Protein AF-A0A1D2R1M8-F1 (afdb_monomer_lite)

pLDDT: mean 73.66, std 20.27, range [19.95, 97.88]

Secondary structure (DSSP, 8-state):
--S---EEEEEEETTEEEEEETTEEEEE-TT-SSPEEEE-S---EEEE-SS-EEEE-SS-EEEEETTEEEE-S------SSS---EEEEEEEEETTEEEEEEEEPTTT----EEEEE-TT----EEEEESTT-PPEEEEEEEEEEEEETTEEEEEEEEEEEE--EETTEE--EEEEEETTTTEEEE--TT-TTS--EEEEEEETTEEEEEETTEEEEEE-EEPTTT--EE--SSS-EEE--TT-S---EEEEEEETTTTEEEEEESSEEEEEEE-TTS-EEEEEEEEESS-EEEEEEETTEEEEEETTS-EEEEE--BSS-SS-TTS--EETTTTEE-EESSSSEEEEEEE-TTS-EEEEEEE-TT-EETTEE---BTTSSS-TTS--BBTTS-B-EEEETTEEEEEEEEEETTEEEEEEEEEE-TT-EETTTTEEPP-SSSSS----SSSS-SSS---TTSS-----TTS-----TTSTTGGGS-TTSHHHHHHHHHHHHHHHHHHT--HHHHHSSTTHHHHHHHHHHHHHHHHEEE---BGGGTBSS--HHHHHHHGGG-EETTEEP-SSEEE-HHHHHHHHHHHHHHTT--TTTEEEEEETTEEEEEEEETTEEEEE-SS-GGGGTT-SS---SSSS-----HHHHHHHHSSS-TTT-HHHH-S--TTS-SS---S--SSSS----TTT----------S--PPP----

Radius of gyration: 33.34 Å; chains: 1; bounding box: 78×82×83 Å

Foldseek 3Di:
DPFFWFFQEWDDDPQKIWTATQQAIWIDHPPDPDIDGLTGAHFRYWDDDPPWIWTWHWQFIWIQDPSHTDTQDDRQPDDDDDDWTKGFAEWDDDPQKIKTKIATDQPDDQKIWMWIDDHPHRDIDTLDIDPAHAHFQYKDKDWDWDQDPNDIDIFIKIKTWHWHDDPRAIDIFIWIAGPVVSDIDTLRAVVPRQHGFNEWDDDHQWIWTQTQQAIWIFGFDADADPRDRDGDNHDRTDGPGVQPPASHFQYWDCDPQVNWIWTQGQFGIKIWDADPVGDIHIDHQQGGRFRFNYWDDHQQWIWTTTRRRDIDTGAKDWPVAFPQQADWIDIGNPDRIWDAPDFFKIWDWGQDSNRDIDIDMDGAPLGDDPRHRDFDWPQGFDAQAAWIATSVRDIKAAPDFFKIWHWGWDCDPRDTDIDIDIDGQPQTADGVGRHRDFFFPPQDQRDRPPPDPDPFRQGPPDPQDQDDQQPDQDLDPQFVCSVQLPLVDSVLQSLLVVLLVVVCVVVVHDSCCQCVPPQNLQSSLQSLQASCLQAEDEDEDDVVVVQDQHRLVCQQPPAQQDDDPRDGTDGNGYHHQNNSLSSSSSSSSSVRGHCLAWGWDDDVPGIWMFGCHSNATDTRGHHGPPPPPPDPDLDDDDDDHPDPDPVSVVRVVPDGPPPSPVVVNDPPDPDDDSDPDDDDPPPPDFDDDPPPRDGDDDDDPPDPDDDDPDDD

Structure (mmCIF, N/CA/C/O backbone):
data_AF-A0A1D2R1M8-F1
#
_entry.id   AF-A0A1D2R1M8-F1
#
loop_
_atom_site.group_PDB
_atom_site.id
_atom_site.type_symbol
_atom_site.label_atom_id
_atom_site.label_alt_id
_atom_site.label_comp_id
_atom_site.label_asym_id
_atom_site.label_entity_id
_atom_site.label_seq_id
_atom_site.pdbx_PDB_ins_code
_atom_site.Cartn_x
_atom_site.Cartn_y
_atom_site.Cartn_z
_atom_site.occupancy
_atom_site.B_iso_or_equiv
_atom_site.auth_seq_id
_atom_site.auth_comp_id
_atom_site.auth_asym_id
_atom_site.auth_atom_id
_atom_site.pdbx_PDB_model_num
ATOM 1 N N . MET A 1 1 ? 4.839 -27.117 -15.461 1.00 69.31 1 MET A N 1
ATOM 2 C CA . MET A 1 1 ? 5.167 -26.963 -16.899 1.00 69.31 1 MET A CA 1
ATOM 3 C C . MET A 1 1 ? 6.046 -28.139 -17.320 1.00 69.31 1 MET A C 1
ATOM 5 O O . MET A 1 1 ? 6.565 -28.799 -16.425 1.00 69.31 1 MET A O 1
ATOM 9 N N . PRO A 1 2 ? 6.171 -28.489 -18.612 1.00 53.88 2 PRO A N 1
ATOM 10 C CA . PRO A 1 2 ? 7.127 -29.512 -19.019 1.00 53.88 2 PRO A CA 1
ATOM 11 C C . PRO A 1 2 ? 8.559 -28.953 -18.891 1.00 53.88 2 PRO A C 1
ATOM 13 O O . PRO A 1 2 ? 8.916 -28.040 -19.625 1.00 53.88 2 PRO A O 1
ATOM 16 N N . ASP A 1 3 ? 9.333 -29.523 -17.961 1.00 57.22 3 ASP A N 1
ATOM 17 C CA . ASP A 1 3 ? 10.763 -29.312 -17.638 1.00 57.22 3 ASP A CA 1
ATOM 18 C C . ASP A 1 3 ? 11.188 -28.255 -16.591 1.00 57.22 3 ASP A C 1
ATOM 20 O O . ASP A 1 3 ? 10.642 -27.160 -16.471 1.00 57.22 3 ASP A O 1
ATOM 24 N N . ASN A 1 4 ? 12.238 -28.653 -15.851 1.00 59.34 4 ASN A N 1
ATOM 25 C CA . ASN A 1 4 ? 12.833 -28.035 -14.660 1.00 59.34 4 ASN A CA 1
ATOM 26 C C . ASN A 1 4 ? 13.648 -26.763 -14.972 1.00 59.34 4 ASN A C 1
ATOM 28 O O . ASN A 1 4 ? 14.881 -26.820 -15.066 1.00 59.34 4 ASN A O 1
ATOM 32 N N . GLY A 1 5 ? 13.009 -25.612 -15.160 1.00 74.06 5 GLY A N 1
ATOM 33 C CA . GLY A 1 5 ? 13.734 -24.366 -15.418 1.00 74.06 5 GLY A CA 1
ATOM 34 C C . GLY A 1 5 ? 13.055 -23.138 -14.838 1.00 74.06 5 GLY A C 1
ATOM 35 O O . GLY A 1 5 ? 11.873 -22.950 -15.064 1.00 74.06 5 GLY A O 1
ATOM 36 N N . TYR A 1 6 ? 13.830 -22.293 -14.155 1.00 89.81 6 TYR A N 1
ATOM 37 C CA . TYR A 1 6 ? 13.444 -21.003 -13.568 1.00 89.81 6 TYR A CA 1
ATOM 38 C C . TYR A 1 6 ? 12.249 -20.307 -14.244 1.00 89.81 6 TYR A C 1
ATOM 40 O O . TYR A 1 6 ? 12.324 -19.966 -15.430 1.00 89.81 6 TYR A O 1
ATOM 48 N N . VAL A 1 7 ? 11.201 -20.039 -13.456 1.00 95.00 7 VAL A N 1
ATOM 49 C CA . VAL A 1 7 ? 10.111 -19.113 -13.803 1.00 95.00 7 VAL A CA 1
ATOM 50 C C . VAL A 1 7 ? 10.534 -17.708 -13.389 1.00 95.00 7 VAL A C 1
ATOM 52 O O . VAL A 1 7 ? 10.450 -17.343 -12.218 1.00 95.00 7 VAL A O 1
ATOM 55 N N . TYR A 1 8 ? 11.050 -16.927 -14.330 1.00 93.94 8 TYR A N 1
ATOM 56 C CA . TYR A 1 8 ? 11.570 -15.595 -14.027 1.00 93.94 8 TYR A CA 1
ATOM 57 C C . TYR A 1 8 ? 10.470 -14.583 -13.753 1.00 93.94 8 TYR A C 1
ATOM 59 O O . TYR A 1 8 ? 10.664 -13.735 -12.895 1.00 93.94 8 TYR A O 1
ATOM 67 N N . ASP A 1 9 ? 9.336 -14.718 -14.438 1.00 95.56 9 ASP A N 1
ATOM 68 C CA . ASP A 1 9 ? 8.246 -13.758 -14.344 1.00 95.56 9 ASP A CA 1
ATOM 69 C C . ASP A 1 9 ? 6.893 -14.393 -14.717 1.00 95.56 9 ASP A C 1
ATOM 71 O O . ASP A 1 9 ? 6.844 -15.397 -15.447 1.00 95.56 9 ASP A O 1
ATOM 75 N N . LEU A 1 10 ? 5.815 -13.837 -14.169 1.00 95.88 10 LEU A N 1
ATOM 76 C CA . LEU A 1 10 ? 4.428 -14.253 -14.345 1.00 95.88 10 LEU A CA 1
ATOM 77 C C . LEU A 1 10 ? 3.559 -13.012 -14.543 1.00 95.88 10 LEU A C 1
ATOM 79 O O . LEU A 1 10 ? 3.555 -12.150 -13.678 1.00 95.88 10 LEU A O 1
ATOM 83 N N . GLU A 1 11 ? 2.746 -12.990 -15.599 1.00 94.62 11 GLU A N 1
ATOM 84 C CA . GLU A 1 11 ? 1.907 -11.827 -15.922 1.00 94.62 11 GLU A CA 1
ATOM 85 C C . GLU A 1 11 ? 0.491 -12.248 -16.352 1.00 94.62 11 GLU A C 1
ATOM 87 O O . GLU A 1 11 ? 0.294 -13.358 -16.870 1.00 94.62 11 GLU A O 1
ATOM 92 N N . LEU A 1 12 ? -0.508 -11.387 -16.126 1.00 90.94 12 LEU A N 1
ATOM 93 C CA . LEU A 1 12 ? -1.924 -11.672 -16.385 1.00 90.94 12 LEU A CA 1
ATOM 94 C C . LEU A 1 12 ? -2.478 -10.809 -17.527 1.00 90.94 12 LEU A C 1
ATOM 96 O O . LEU A 1 12 ? -2.470 -9.588 -17.453 1.00 90.94 12 LEU A O 1
ATOM 100 N N . ASP A 1 13 ? -3.066 -11.447 -18.540 1.00 87.75 13 ASP A N 1
ATOM 101 C CA . ASP A 1 13 ? -3.865 -10.782 -19.583 1.00 87.75 13 ASP A CA 1
ATOM 102 C C . ASP A 1 13 ? -5.292 -11.335 -19.545 1.00 87.75 13 ASP A C 1
ATOM 104 O O . ASP A 1 13 ? -5.559 -12.486 -19.925 1.00 87.75 13 ASP A O 1
ATOM 108 N N . GLY A 1 14 ? -6.215 -10.534 -19.011 1.00 84.19 14 GLY A N 1
ATOM 109 C CA . GLY A 1 14 ? -7.589 -10.949 -18.752 1.00 84.19 14 GLY A CA 1
ATOM 110 C C . GLY A 1 14 ? -7.646 -12.148 -17.803 1.00 84.19 14 GLY A C 1
ATOM 111 O O . GLY A 1 14 ? -7.455 -12.010 -16.600 1.00 84.19 14 GLY A O 1
ATOM 112 N N . THR A 1 15 ? -7.934 -13.336 -18.337 1.00 83.69 15 THR A N 1
ATOM 113 C CA . THR A 1 15 ? -7.985 -14.601 -17.575 1.00 83.69 15 THR A CA 1
ATOM 114 C C . THR A 1 15 ? -6.831 -15.551 -17.899 1.00 83.69 15 THR A C 1
ATOM 116 O O . THR A 1 15 ? -6.817 -16.699 -17.454 1.00 83.69 15 THR A O 1
ATOM 119 N N . THR A 1 16 ? -5.874 -15.107 -18.711 1.00 87.31 16 THR A N 1
ATOM 120 C CA . THR A 1 16 ? -4.765 -15.927 -19.192 1.00 87.31 16 THR A CA 1
ATOM 121 C C . THR A 1 16 ? -3.480 -15.559 -18.468 1.00 87.31 16 THR A C 1
ATOM 123 O O . THR A 1 16 ? -3.058 -14.408 -18.501 1.00 87.31 16 THR A O 1
ATOM 126 N N . ILE A 1 17 ? -2.823 -16.558 -17.881 1.00 91.81 17 ILE A N 1
ATOM 127 C CA . ILE A 1 17 ? -1.532 -16.377 -17.214 1.00 91.81 17 ILE A CA 1
ATOM 128 C C . ILE A 1 17 ? -0.414 -16.676 -18.208 1.00 91.81 17 ILE A C 1
ATOM 130 O O . ILE A 1 17 ? -0.421 -17.716 -18.875 1.00 91.81 17 ILE A O 1
ATOM 134 N N . TYR A 1 18 ? 0.572 -15.795 -18.284 1.00 93.44 18 TYR A N 1
ATOM 135 C CA . TYR A 1 18 ? 1.805 -16.006 -19.027 1.00 93.44 18 TYR A CA 1
ATOM 136 C C . TYR A 1 18 ? 2.945 -16.288 -18.059 1.00 93.44 18 TYR A C 1
ATOM 138 O O . TYR A 1 18 ? 2.993 -15.742 -16.964 1.00 93.44 18 TYR A O 1
ATOM 146 N N . ALA A 1 19 ? 3.861 -17.162 -18.466 1.00 94.31 19 ALA A N 1
ATOM 147 C CA . ALA A 1 19 ? 5.054 -17.481 -17.703 1.00 94.31 19 ALA A CA 1
ATOM 148 C C . ALA A 1 19 ? 6.300 -17.335 -18.565 1.00 94.31 19 ALA A C 1
ATOM 150 O O . ALA A 1 19 ? 6.424 -17.925 -19.644 1.00 94.31 19 ALA A O 1
ATOM 151 N N . CYS A 1 20 ? 7.238 -16.566 -18.042 1.00 93.75 20 CYS A N 1
ATOM 152 C CA . CYS A 1 20 ? 8.524 -16.278 -18.633 1.00 93.75 20 CYS A CA 1
ATOM 153 C C . CYS A 1 20 ? 9.564 -17.226 -18.037 1.00 93.75 20 CYS A C 1
ATOM 155 O O . CYS A 1 20 ? 9.771 -17.252 -16.824 1.00 93.75 20 CYS A O 1
ATOM 157 N N . THR A 1 21 ? 10.204 -18.050 -18.866 1.00 93.81 21 THR A N 1
ATOM 158 C CA . THR A 1 21 ? 11.116 -19.094 -18.377 1.00 93.81 21 THR A CA 1
ATOM 159 C C . THR A 1 21 ? 12.427 -19.138 -19.149 1.00 93.81 21 THR A C 1
ATOM 161 O O . THR A 1 21 ? 12.555 -18.609 -20.259 1.00 93.81 21 THR A O 1
ATOM 164 N N . ALA A 1 22 ? 13.391 -19.886 -18.610 1.00 88.31 22 ALA A N 1
ATOM 165 C CA . ALA A 1 22 ? 14.651 -20.158 -19.297 1.00 88.31 22 ALA A CA 1
ATOM 166 C C . ALA A 1 22 ? 14.484 -20.853 -20.666 1.00 88.31 22 ALA A C 1
ATOM 168 O O . ALA A 1 22 ? 15.359 -20.723 -21.522 1.00 88.31 22 ALA A O 1
ATOM 169 N N . GLN A 1 23 ? 13.387 -21.591 -20.873 1.00 88.56 23 GLN A N 1
ATOM 170 C CA . GLN A 1 23 ? 13.146 -22.401 -22.075 1.00 88.56 23 GLN A CA 1
ATOM 171 C C . GLN A 1 23 ? 12.164 -21.758 -23.059 1.00 88.56 23 GLN A C 1
ATOM 173 O O . GLN A 1 23 ? 12.005 -22.242 -24.182 1.00 88.56 23 GLN A O 1
ATOM 178 N N . GLY A 1 24 ? 11.470 -20.697 -22.655 1.00 91.25 24 GLY A N 1
ATOM 179 C CA . GLY A 1 24 ? 10.382 -20.169 -23.455 1.00 91.25 24 GLY A CA 1
ATOM 180 C C . GLY A 1 24 ? 9.394 -19.300 -22.707 1.00 91.25 24 GLY A C 1
ATOM 181 O O . GLY A 1 24 ? 9.448 -19.162 -21.484 1.00 91.25 24 GLY A O 1
ATOM 182 N N . VAL A 1 25 ? 8.440 -18.791 -23.479 1.00 93.38 25 VAL A N 1
ATOM 183 C CA . VAL A 1 25 ? 7.216 -18.186 -22.957 1.00 93.38 25 VAL A CA 1
ATOM 184 C C . VAL A 1 25 ? 6.113 -19.231 -23.014 1.00 93.38 25 VAL A C 1
ATOM 186 O O . VAL A 1 25 ? 5.880 -19.833 -24.070 1.00 93.38 25 VAL A O 1
ATOM 189 N N . TYR A 1 26 ? 5.444 -19.436 -21.889 1.00 92.75 26 TYR A N 1
ATOM 190 C CA . TYR A 1 26 ? 4.314 -20.342 -21.753 1.00 92.75 26 TYR A CA 1
ATOM 191 C C . TYR A 1 26 ? 3.042 -19.562 -21.443 1.00 92.75 26 TYR A C 1
ATOM 193 O O . TYR A 1 26 ? 3.092 -18.482 -20.863 1.00 92.75 26 TYR A O 1
ATOM 201 N N . ARG A 1 27 ? 1.900 -20.131 -21.819 1.00 91.50 27 ARG A N 1
ATOM 202 C CA . ARG A 1 27 ? 0.574 -19.564 -21.597 1.00 91.50 27 ARG A CA 1
ATOM 203 C C . ARG A 1 27 ? -0.347 -20.599 -20.964 1.00 91.50 27 ARG A C 1
ATOM 205 O O . ARG A 1 27 ? -0.441 -21.719 -21.465 1.00 91.50 27 ARG A O 1
ATOM 212 N N . LEU A 1 28 ? -1.057 -20.212 -19.913 1.00 90.50 28 LEU A N 1
ATOM 213 C CA . LEU A 1 28 ? -2.129 -20.973 -19.287 1.00 90.50 28 LEU A CA 1
ATOM 214 C C . LEU A 1 28 ? -3.447 -20.233 -19.510 1.00 90.50 28 LEU A C 1
ATOM 216 O O . LEU A 1 28 ? -3.703 -19.198 -18.901 1.00 90.50 28 LEU A O 1
ATOM 220 N N . SER A 1 29 ? -4.272 -20.756 -20.413 1.00 85.62 29 SER A N 1
ATOM 221 C CA . SER A 1 29 ? -5.618 -20.227 -20.640 1.00 85.62 29 SER A CA 1
ATOM 222 C C . SER A 1 29 ? -6.582 -20.663 -19.537 1.00 85.62 29 SER A C 1
ATOM 224 O O . SER A 1 29 ? -6.418 -21.733 -18.949 1.00 85.62 29 SER A O 1
ATOM 226 N N . ASP A 1 30 ? -7.612 -19.854 -19.306 1.00 75.62 30 ASP A N 1
ATOM 227 C CA . ASP A 1 30 ? -8.654 -20.118 -18.314 1.00 75.62 30 ASP A CA 1
ATOM 228 C C . ASP A 1 30 ? -9.271 -21.523 -18.453 1.00 75.62 30 ASP A C 1
ATOM 230 O O . ASP A 1 30 ? -9.573 -21.993 -19.556 1.00 75.62 30 ASP A O 1
ATOM 234 N N . GLY A 1 31 ? -9.406 -22.219 -17.324 1.00 65.88 31 GLY A N 1
ATOM 235 C CA . GLY A 1 31 ? -9.888 -23.600 -17.242 1.00 65.88 31 GLY A CA 1
ATOM 236 C C . GLY A 1 31 ? -8.946 -24.675 -17.809 1.00 65.88 31 GLY A C 1
ATOM 237 O O . GLY A 1 31 ? -9.283 -25.860 -17.748 1.00 65.88 31 GLY A O 1
ATOM 238 N N . SER A 1 32 ? -7.776 -24.312 -18.349 1.00 76.06 32 SER A N 1
ATOM 239 C CA . SER A 1 32 ? -6.766 -25.276 -18.796 1.00 76.06 32 SER A CA 1
ATOM 240 C C . SER A 1 32 ? -5.979 -25.839 -17.613 1.00 76.06 32 SER A C 1
ATOM 242 O O . SER A 1 32 ? -5.582 -25.115 -16.706 1.00 76.06 32 SER A O 1
ATOM 244 N N . ALA A 1 33 ? -5.684 -27.140 -17.652 1.00 77.94 33 ALA A N 1
ATOM 245 C CA . ALA A 1 33 ? -4.746 -27.779 -16.724 1.00 77.94 33 ALA A CA 1
ATOM 246 C C . ALA A 1 33 ? -3.306 -27.825 -17.274 1.00 77.94 33 ALA A C 1
ATOM 248 O O . ALA A 1 33 ? -2.401 -28.339 -16.614 1.00 77.94 33 ALA A O 1
ATOM 249 N N . THR A 1 34 ? -3.087 -27.347 -18.502 1.00 86.62 34 THR A N 1
ATOM 250 C CA . THR A 1 34 ? -1.814 -27.473 -19.218 1.00 86.62 34 THR A CA 1
ATOM 251 C C . THR A 1 34 ? -1.330 -26.138 -19.758 1.00 86.62 34 THR A C 1
ATOM 253 O O . THR A 1 34 ? -2.109 -25.344 -20.282 1.00 86.62 34 THR A O 1
ATOM 256 N N . TRP A 1 35 ? -0.018 -25.942 -19.666 1.00 90.19 35 TRP A N 1
ATOM 257 C CA . TRP A 1 35 ? 0.685 -24.790 -20.215 1.00 90.19 35 TRP A CA 1
ATOM 258 C C . TRP A 1 35 ? 1.065 -25.034 -21.676 1.00 90.19 35 TRP A C 1
ATOM 260 O O . TRP A 1 35 ? 1.718 -26.035 -21.980 1.00 90.19 35 TRP A O 1
ATOM 270 N N . ASP A 1 36 ? 0.718 -24.093 -22.549 1.00 91.25 36 ASP A N 1
ATOM 271 C CA . ASP A 1 36 ? 1.108 -24.088 -23.957 1.00 91.25 36 ASP A CA 1
ATOM 272 C C . ASP A 1 36 ? 2.384 -23.266 -24.142 1.00 91.25 36 ASP A C 1
ATOM 274 O O . ASP A 1 36 ? 2.431 -22.095 -23.766 1.00 91.25 36 ASP A O 1
ATOM 278 N N . GLN A 1 37 ? 3.420 -23.844 -24.751 1.00 91.56 37 GLN A N 1
ATOM 279 C CA . GLN A 1 37 ? 4.613 -23.081 -25.117 1.00 91.56 37 GLN A CA 1
ATOM 280 C C . GLN A 1 37 ? 4.329 -22.245 -26.369 1.00 91.56 37 GLN A C 1
ATOM 282 O O . GLN A 1 37 ? 4.040 -22.787 -27.436 1.00 91.56 37 GLN A O 1
ATOM 287 N N . ILE A 1 38 ? 4.444 -20.924 -26.251 1.00 92.25 38 ILE A N 1
ATOM 288 C CA . ILE A 1 38 ? 4.174 -19.968 -27.336 1.00 92.25 38 ILE A CA 1
ATOM 289 C C . ILE A 1 38 ? 5.434 -19.238 -27.819 1.00 92.25 38 ILE A C 1
ATOM 291 O O . ILE A 1 38 ? 5.393 -18.535 -28.825 1.00 92.25 38 ILE A O 1
ATOM 295 N N . GLY A 1 39 ? 6.564 -19.404 -27.129 1.00 90.94 39 GLY A N 1
ATOM 296 C CA . GLY A 1 39 ? 7.876 -18.906 -27.545 1.00 90.94 39 GLY A CA 1
ATOM 297 C C . GLY A 1 39 ? 8.983 -19.860 -27.104 1.00 90.94 39 GLY A C 1
ATOM 298 O O . GLY A 1 39 ? 8.914 -20.415 -26.014 1.00 90.94 39 GLY A O 1
ATOM 299 N N . THR A 1 40 ? 10.005 -20.058 -27.940 1.00 91.19 40 THR A N 1
ATOM 300 C CA . THR A 1 40 ? 11.110 -21.015 -27.700 1.00 91.19 40 THR A CA 1
ATOM 301 C C . THR A 1 40 ? 12.450 -20.322 -27.431 1.00 91.19 40 THR A C 1
ATOM 303 O O . THR A 1 40 ? 13.509 -20.836 -27.790 1.00 91.19 40 THR A O 1
ATOM 306 N N . PHE A 1 41 ? 12.413 -19.106 -26.894 1.00 89.31 41 PHE A N 1
ATOM 307 C CA . PHE A 1 41 ? 13.591 -18.314 -26.545 1.00 89.31 41 PHE A CA 1
ATOM 308 C C . PHE A 1 41 ? 13.609 -18.059 -25.039 1.00 89.31 41 PHE A C 1
ATOM 310 O O . PHE A 1 41 ? 12.562 -18.042 -24.400 1.00 89.31 41 PHE A O 1
ATOM 317 N N . PHE A 1 42 ? 14.799 -17.834 -24.484 1.00 89.62 42 PHE A N 1
ATOM 318 C CA . PHE A 1 42 ? 14.939 -17.443 -23.086 1.00 89.62 42 PHE A CA 1
ATOM 319 C C . PHE A 1 42 ? 14.143 -16.168 -22.817 1.00 89.62 42 PHE A C 1
ATOM 321 O O . PHE A 1 42 ? 14.395 -15.152 -23.466 1.00 89.62 42 PHE A O 1
ATOM 328 N N . CYS A 1 43 ? 13.245 -16.213 -21.847 1.00 92.06 43 CYS A N 1
ATOM 329 C CA . CYS A 1 43 ? 12.468 -15.073 -21.402 1.00 92.06 43 CYS A CA 1
ATOM 330 C C . CYS A 1 43 ? 12.914 -14.712 -19.976 1.00 92.06 43 CYS A C 1
ATOM 332 O O . CYS A 1 43 ? 13.054 -15.605 -19.139 1.00 92.06 43 CYS A O 1
ATOM 334 N N . ARG A 1 44 ? 13.162 -13.423 -19.714 1.00 91.75 44 ARG A N 1
ATOM 335 C CA . ARG A 1 44 ? 13.533 -12.891 -18.394 1.00 91.75 44 ARG A CA 1
ATOM 336 C C . ARG A 1 44 ? 12.416 -12.135 -17.693 1.00 91.75 44 ARG A C 1
ATOM 338 O O . ARG A 1 44 ? 12.341 -12.224 -16.480 1.00 91.75 44 ARG A O 1
ATOM 345 N N . ASP A 1 45 ? 11.646 -11.378 -18.457 1.00 94.44 45 ASP A N 1
ATOM 346 C CA . ASP A 1 45 ? 10.591 -10.515 -17.952 1.00 94.44 45 ASP A CA 1
ATOM 347 C C . ASP A 1 45 ? 9.496 -10.385 -19.011 1.00 94.44 45 ASP A C 1
ATOM 349 O O . ASP A 1 45 ? 9.806 -10.422 -20.215 1.00 94.44 45 ASP A O 1
ATOM 353 N N . LEU A 1 46 ? 8.245 -10.267 -18.587 1.00 95.12 46 LEU A N 1
ATOM 354 C CA . LEU A 1 46 ? 7.096 -10.001 -19.440 1.00 95.12 46 LEU A CA 1
ATOM 355 C C . LEU A 1 46 ? 6.497 -8.647 -19.080 1.00 95.12 46 LEU A C 1
ATOM 357 O O . LEU A 1 46 ? 6.555 -8.179 -17.955 1.00 95.12 46 LEU A O 1
ATOM 361 N N . LEU A 1 47 ? 5.900 -8.013 -20.077 1.00 94.75 47 LEU A N 1
ATOM 362 C CA . LEU A 1 47 ? 5.072 -6.839 -19.861 1.00 94.75 47 LEU A CA 1
ATOM 363 C C . LEU A 1 47 ? 3.843 -6.977 -20.743 1.00 94.75 47 LEU A C 1
ATOM 365 O O . LEU A 1 47 ? 3.963 -7.120 -21.965 1.00 94.75 47 LEU A O 1
ATOM 369 N N . ILE A 1 48 ? 2.676 -6.962 -20.115 1.00 91.94 48 ILE A N 1
ATOM 370 C CA . ILE A 1 48 ? 1.388 -6.944 -20.798 1.00 91.94 48 ILE A CA 1
ATOM 371 C C . ILE A 1 48 ? 0.869 -5.515 -20.716 1.00 91.94 48 ILE A C 1
ATOM 373 O O . ILE A 1 48 ? 0.689 -4.980 -19.628 1.00 91.94 48 ILE A O 1
ATOM 377 N N . THR A 1 49 ? 0.661 -4.905 -21.877 1.00 87.62 49 THR A N 1
ATOM 378 C CA . THR A 1 49 ? 0.002 -3.603 -21.999 1.00 87.62 49 THR A CA 1
ATOM 379 C C . THR A 1 49 ? -1.411 -3.809 -22.534 1.00 87.62 49 THR A C 1
ATOM 381 O O . THR A 1 49 ? -1.749 -4.894 -23.017 1.00 87.62 49 THR A O 1
ATOM 384 N N . ASP A 1 50 ? -2.230 -2.759 -22.550 1.00 79.38 50 ASP A N 1
ATOM 385 C CA . ASP A 1 50 ? -3.585 -2.809 -23.128 1.00 79.38 50 ASP A CA 1
ATOM 386 C C . ASP A 1 50 ? -3.614 -3.262 -24.607 1.00 79.38 50 ASP A C 1
ATOM 388 O O . ASP A 1 50 ? -4.666 -3.628 -25.140 1.00 79.38 50 ASP A O 1
ATOM 392 N N . HIS A 1 51 ? -2.468 -3.230 -25.298 1.00 71.50 51 HIS A N 1
ATOM 393 C CA . HIS A 1 51 ? -2.383 -3.413 -26.743 1.00 71.50 51 HIS A CA 1
ATOM 394 C C . HIS A 1 51 ? -1.494 -4.584 -27.179 1.00 71.50 51 HIS A C 1
ATOM 396 O O . HIS A 1 51 ? -1.739 -5.153 -28.248 1.00 71.50 51 HIS A O 1
ATOM 402 N N . GLU A 1 52 ? -0.450 -4.938 -26.421 1.00 85.88 52 GLU A N 1
ATOM 403 C CA . GLU A 1 52 ? 0.577 -5.893 -26.855 1.00 85.88 52 GLU A CA 1
ATOM 404 C C . GLU A 1 52 ? 1.241 -6.624 -25.669 1.00 85.88 52 GLU A C 1
ATOM 406 O O . GLU A 1 52 ? 1.228 -6.163 -24.533 1.00 85.88 52 GLU A O 1
ATOM 411 N N . VAL A 1 53 ? 1.874 -7.770 -25.954 1.00 90.56 53 VAL A N 1
ATOM 412 C CA . VAL A 1 53 ? 2.708 -8.505 -24.985 1.00 90.56 53 VAL A CA 1
ATOM 413 C C . VAL A 1 53 ? 4.171 -8.372 -25.383 1.00 90.56 53 VAL A C 1
ATOM 415 O O . VAL A 1 53 ? 4.540 -8.695 -26.517 1.00 90.56 53 VAL A O 1
ATOM 418 N N . TYR A 1 54 ? 5.011 -7.952 -24.446 1.00 92.69 54 TYR A N 1
ATOM 419 C CA . TYR A 1 54 ? 6.453 -7.817 -24.603 1.00 92.69 54 TYR A CA 1
ATOM 420 C C . TYR A 1 54 ? 7.187 -8.864 -23.773 1.00 92.69 54 TYR A C 1
ATOM 422 O O . TYR A 1 54 ? 6.747 -9.235 -22.692 1.00 92.69 54 TYR A O 1
ATOM 430 N N . ALA A 1 55 ? 8.314 -9.345 -24.292 1.00 93.44 55 ALA A N 1
ATOM 431 C CA . ALA A 1 55 ? 9.185 -10.287 -23.608 1.00 93.44 55 ALA A CA 1
ATOM 432 C C . ALA A 1 55 ? 10.642 -9.829 -23.691 1.00 93.44 55 ALA A C 1
ATOM 434 O O . ALA A 1 55 ? 11.221 -9.703 -24.780 1.00 93.44 55 ALA A O 1
ATOM 435 N N . ALA A 1 56 ? 11.252 -9.635 -22.528 1.00 91.88 56 ALA A N 1
ATOM 436 C CA . ALA A 1 56 ? 12.684 -9.450 -22.385 1.00 91.88 56 ALA A CA 1
ATOM 437 C C . ALA A 1 56 ? 13.407 -10.785 -22.527 1.00 91.88 56 ALA A C 1
ATOM 439 O O . ALA A 1 56 ? 13.029 -11.794 -21.940 1.00 91.88 56 ALA A O 1
ATOM 440 N N . SER A 1 57 ? 14.475 -10.799 -23.316 1.00 88.12 57 SER A N 1
ATOM 441 C CA . SER A 1 57 ? 15.386 -11.934 -23.447 1.00 88.12 57 SER A CA 1
ATOM 442 C C . SER A 1 57 ? 16.795 -11.493 -23.059 1.00 88.12 57 SER A C 1
ATOM 444 O O . SER A 1 57 ? 16.968 -10.484 -22.385 1.00 88.12 57 SER A O 1
ATOM 446 N N . TRP A 1 58 ? 17.827 -12.235 -23.472 1.00 79.81 58 TRP A N 1
ATOM 447 C CA . TRP A 1 58 ? 19.210 -11.826 -23.235 1.00 79.81 58 TRP A CA 1
ATOM 448 C C . TRP A 1 58 ? 19.485 -10.486 -23.924 1.00 79.81 58 TRP A C 1
ATOM 450 O O . TRP A 1 58 ? 19.297 -9.427 -23.352 1.00 79.81 58 TRP A O 1
ATOM 460 N N . SER A 1 59 ? 19.875 -10.483 -25.189 1.00 74.31 59 SER A N 1
ATOM 461 C CA . SER A 1 59 ? 20.241 -9.230 -25.870 1.00 74.31 59 SER A CA 1
ATOM 462 C C . SER A 1 59 ? 19.133 -8.689 -26.771 1.00 74.31 59 SER A C 1
ATOM 464 O O . SER A 1 59 ? 19.406 -7.876 -27.647 1.00 74.31 59 SER A O 1
ATOM 466 N N . LYS A 1 60 ? 17.902 -9.184 -26.601 1.00 83.31 60 LYS A N 1
ATOM 467 C CA . LYS A 1 60 ? 16.770 -8.891 -27.481 1.00 83.31 60 LYS A CA 1
ATOM 468 C C . LYS A 1 60 ? 15.503 -8.661 -26.680 1.00 83.31 60 LYS A C 1
ATOM 470 O O . LYS A 1 60 ? 15.301 -9.299 -25.649 1.00 83.31 60 LYS A O 1
ATOM 475 N N . LEU A 1 61 ? 14.649 -7.803 -27.219 1.00 88.88 61 LEU A N 1
ATOM 476 C CA . LEU A 1 61 ? 13.262 -7.659 -26.809 1.00 88.88 61 LEU A CA 1
ATOM 477 C C . LEU A 1 61 ? 12.377 -8.202 -27.928 1.00 88.88 61 LEU A C 1
ATOM 479 O O . LEU A 1 61 ? 12.657 -7.967 -29.107 1.00 88.88 61 LEU A O 1
ATOM 483 N N . TYR A 1 62 ? 11.315 -8.908 -27.571 1.00 90.44 62 TYR A N 1
ATOM 484 C CA . TYR A 1 62 ? 10.315 -9.392 -28.512 1.00 90.44 62 TYR A CA 1
ATOM 485 C C . TYR A 1 62 ? 8.956 -8.794 -28.168 1.00 90.44 62 TYR A C 1
ATOM 487 O O . TYR A 1 62 ? 8.650 -8.617 -26.994 1.00 90.44 62 TYR A O 1
ATOM 495 N N . ARG A 1 63 ? 8.129 -8.535 -29.181 1.00 91.25 63 ARG A N 1
ATOM 496 C CA . ARG A 1 63 ? 6.697 -8.273 -29.008 1.00 91.25 63 ARG A CA 1
ATOM 497 C C . ARG A 1 63 ? 5.875 -9.355 -29.694 1.00 91.25 63 ARG A C 1
ATOM 499 O O . ARG A 1 63 ? 6.277 -9.873 -30.742 1.00 91.25 63 ARG A O 1
ATOM 506 N N . LEU A 1 64 ? 4.721 -9.681 -29.138 1.00 89.88 64 LEU A N 1
ATOM 507 C CA . LEU A 1 64 ? 3.788 -10.640 -29.708 1.00 89.88 64 LEU A CA 1
ATOM 508 C C . LEU A 1 64 ? 2.856 -9.929 -30.697 1.00 89.88 64 LEU A C 1
ATOM 510 O O . LEU A 1 64 ? 1.884 -9.293 -30.308 1.00 89.88 64 LEU A O 1
ATOM 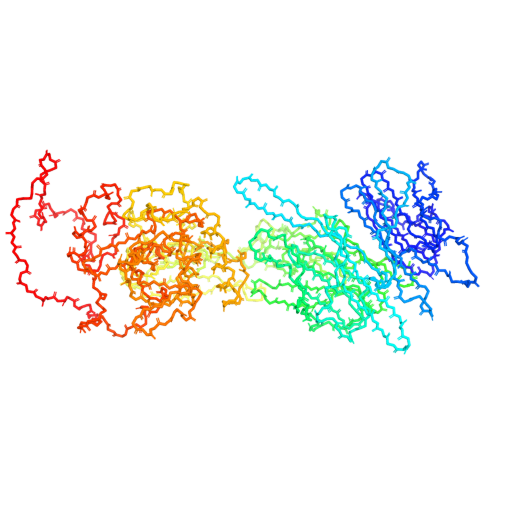514 N N . ALA A 1 65 ? 3.132 -10.053 -31.996 1.00 83.88 65 ALA A N 1
ATOM 515 C CA . ALA A 1 65 ? 2.352 -9.418 -33.056 1.00 83.88 65 ALA A CA 1
ATOM 516 C C . ALA A 1 65 ? 1.656 -10.473 -33.928 1.00 83.88 65 ALA A C 1
ATOM 518 O O . ALA A 1 65 ? 2.303 -11.302 -34.572 1.00 83.88 65 ALA A O 1
ATOM 519 N N . GLY A 1 66 ? 0.319 -10.456 -33.964 1.00 77.69 66 GLY A N 1
ATOM 520 C CA . GLY A 1 66 ? -0.465 -11.384 -34.792 1.00 77.69 66 GLY A CA 1
ATOM 521 C C . GLY A 1 66 ? -0.214 -12.863 -34.464 1.00 77.69 66 GLY A C 1
ATOM 522 O O . GLY A 1 66 ? -0.162 -13.694 -35.371 1.00 77.69 66 GLY A O 1
ATOM 523 N N . GLY A 1 67 ? 0.007 -13.180 -33.183 1.00 82.25 67 GLY A N 1
ATOM 524 C CA . GLY A 1 67 ? 0.277 -14.536 -32.693 1.00 82.25 67 GLY A CA 1
ATOM 525 C C . GLY A 1 67 ? 1.714 -15.030 -32.883 1.00 82.25 67 GLY A C 1
ATOM 526 O O . GLY A 1 67 ? 1.986 -16.189 -32.585 1.00 82.25 67 GLY A O 1
ATOM 527 N N . ASN A 1 68 ? 2.633 -14.186 -33.365 1.00 88.06 68 ASN A N 1
ATOM 528 C CA . ASN A 1 68 ? 4.045 -14.529 -33.527 1.00 88.06 68 ASN A CA 1
ATOM 529 C C . ASN A 1 68 ? 4.941 -13.526 -32.796 1.00 88.06 68 ASN A C 1
ATOM 531 O O . ASN A 1 68 ? 4.680 -12.324 -32.806 1.00 88.06 68 ASN A O 1
ATOM 535 N N . TRP A 1 69 ? 6.030 -14.017 -32.210 1.00 91.62 69 TRP A N 1
ATOM 536 C CA . TRP A 1 69 ? 7.050 -13.161 -31.614 1.00 91.62 69 TRP A CA 1
ATOM 537 C C . TRP A 1 69 ? 7.894 -12.503 -32.702 1.00 91.62 69 TRP A C 1
ATOM 539 O O . TRP A 1 69 ? 8.515 -13.186 -33.520 1.00 91.62 69 TRP A O 1
ATOM 549 N N . VAL A 1 70 ? 7.927 -11.174 -32.699 1.00 91.25 70 VAL A N 1
ATOM 550 C CA . VAL A 1 70 ? 8.777 -10.366 -33.575 1.00 91.25 70 VAL A CA 1
ATOM 551 C C . VAL A 1 70 ? 9.744 -9.551 -32.729 1.00 91.25 70 VAL A C 1
ATOM 553 O O . VAL A 1 70 ? 9.385 -9.047 -31.670 1.00 91.25 70 VAL A O 1
ATOM 556 N N . GLU A 1 71 ? 10.991 -9.447 -33.175 1.00 88.75 71 GLU A N 1
ATOM 557 C CA . GLU A 1 71 ? 12.006 -8.645 -32.490 1.00 88.75 71 GLU A CA 1
ATOM 558 C C . GLU A 1 71 ? 11.603 -7.164 -32.501 1.00 88.75 71 GLU A C 1
ATOM 560 O O . GLU A 1 71 ? 11.206 -6.626 -33.535 1.00 88.75 71 GLU A O 1
ATOM 565 N N . SER A 1 72 ? 11.661 -6.530 -31.333 1.00 82.38 72 SER A N 1
ATOM 566 C CA . SER A 1 72 ? 11.137 -5.190 -31.081 1.00 82.38 72 SER A CA 1
ATOM 567 C C . SER A 1 72 ? 11.972 -4.507 -30.004 1.00 82.38 72 SER A C 1
ATOM 569 O O . SER A 1 72 ? 11.479 -4.231 -28.922 1.00 82.38 72 SER A O 1
ATOM 571 N N . GLY A 1 73 ? 13.257 -4.273 -30.251 1.00 72.56 73 GLY A N 1
ATOM 572 C CA . GLY A 1 73 ? 14.177 -3.791 -29.218 1.00 72.56 73 GLY A CA 1
ATOM 573 C C . GLY A 1 73 ? 15.345 -2.996 -29.783 1.00 72.56 73 GLY A C 1
ATOM 574 O O . GLY A 1 73 ? 15.585 -3.040 -30.993 1.00 72.56 73 GLY A O 1
ATOM 575 N N . PRO A 1 74 ? 16.112 -2.297 -28.929 1.00 66.06 74 PRO A N 1
ATOM 576 C CA . PRO A 1 74 ? 17.429 -1.836 -29.329 1.00 66.06 74 PRO A CA 1
ATOM 577 C C . PRO A 1 74 ? 18.277 -3.070 -29.663 1.00 66.06 74 PRO A C 1
ATOM 579 O O . PRO A 1 74 ? 18.277 -4.046 -28.914 1.00 66.06 74 PRO A O 1
ATOM 582 N N . ASP A 1 75 ? 19.002 -3.045 -30.782 1.00 61.88 75 ASP A N 1
ATOM 583 C CA . ASP A 1 75 ? 19.937 -4.123 -31.094 1.00 61.88 75 ASP A CA 1
ATOM 584 C C . ASP A 1 75 ? 21.130 -4.047 -30.125 1.00 61.88 75 ASP A C 1
ATOM 586 O O . ASP A 1 75 ? 22.101 -3.315 -30.342 1.00 61.88 75 ASP A O 1
ATOM 590 N N . LEU A 1 76 ? 21.053 -4.794 -29.019 1.00 64.50 76 LEU A N 1
ATOM 591 C CA . LEU A 1 76 ? 22.141 -4.907 -28.047 1.00 64.50 76 LEU A CA 1
ATOM 592 C C . LEU A 1 76 ? 23.293 -5.794 -28.579 1.00 64.50 76 LEU A C 1
ATOM 594 O O . LEU A 1 76 ? 24.269 -6.038 -27.864 1.00 64.50 76 LEU A O 1
ATOM 598 N N . SER A 1 77 ? 23.243 -6.246 -29.844 1.00 55.81 77 SER A N 1
ATOM 599 C CA . SER A 1 77 ? 24.255 -7.081 -30.507 1.00 55.81 77 SER A CA 1
ATOM 600 C C . SER A 1 77 ? 25.366 -6.297 -31.260 1.00 55.81 77 SER A C 1
ATOM 602 O O . SER A 1 77 ? 25.751 -6.621 -32.368 1.00 55.81 77 SER A O 1
ATOM 604 N N . LYS A 1 78 ? 25.994 -5.319 -30.583 1.00 57.44 78 LYS A N 1
ATOM 605 C CA . LYS A 1 78 ? 27.374 -4.755 -30.758 1.00 57.44 78 LYS A CA 1
ATOM 606 C C . LYS A 1 78 ? 27.925 -4.166 -32.078 1.00 57.44 78 LYS A C 1
ATOM 608 O O . LYS A 1 78 ? 27.864 -4.761 -33.147 1.00 57.44 78 LYS A O 1
ATOM 613 N N . PRO A 1 79 ? 28.821 -3.156 -31.904 1.00 40.91 79 PRO A N 1
ATOM 614 C CA . PRO A 1 79 ? 30.231 -3.291 -32.329 1.00 40.91 79 PRO A CA 1
ATOM 615 C C . PRO A 1 79 ? 31.259 -2.712 -31.313 1.00 40.91 79 PRO A C 1
ATOM 617 O O . PRO A 1 79 ? 31.373 -1.499 -31.150 1.00 40.91 79 PRO A O 1
ATOM 620 N N . GLY A 1 80 ? 32.073 -3.554 -30.651 1.00 41.06 80 GLY A N 1
ATOM 621 C CA . GLY A 1 80 ? 33.192 -3.102 -29.794 1.00 41.06 80 GLY A CA 1
ATOM 622 C C . GLY A 1 80 ? 34.010 -4.236 -29.144 1.00 41.06 80 GLY A C 1
ATOM 623 O O . GLY A 1 80 ? 33.446 -5.253 -28.753 1.00 41.06 80 GLY A O 1
ATOM 624 N N . ALA A 1 81 ? 35.336 -4.048 -29.028 1.00 39.53 81 ALA A N 1
ATOM 625 C CA . ALA A 1 81 ? 36.414 -5.056 -28.913 1.00 39.53 81 ALA A CA 1
ATOM 626 C C . ALA A 1 81 ? 36.418 -6.051 -27.722 1.00 39.53 81 ALA A C 1
ATOM 628 O O . ALA A 1 81 ? 37.354 -6.842 -27.608 1.00 39.53 81 ALA A O 1
ATOM 629 N N . TYR A 1 82 ? 35.408 -6.056 -26.850 1.00 48.28 82 TYR A N 1
ATOM 630 C CA . TYR A 1 82 ? 35.377 -6.920 -25.666 1.00 48.28 82 TYR A CA 1
ATOM 631 C C . TYR A 1 82 ? 34.016 -7.619 -25.545 1.00 48.28 82 TYR A C 1
ATOM 633 O O . TYR A 1 82 ? 32.998 -6.967 -25.324 1.00 48.28 82 TYR A O 1
ATOM 641 N N . ASN A 1 83 ? 33.977 -8.938 -25.747 1.00 46.25 83 ASN A N 1
ATOM 642 C CA . ASN A 1 83 ? 32.796 -9.811 -25.897 1.00 46.25 83 ASN A CA 1
ATOM 643 C C . ASN A 1 83 ? 31.890 -9.972 -24.640 1.00 46.25 83 ASN A C 1
ATOM 645 O O . ASN A 1 83 ? 31.644 -11.083 -24.197 1.00 46.25 83 ASN A O 1
ATOM 649 N N . TYR A 1 84 ? 31.359 -8.894 -24.062 1.00 54.88 84 TYR A N 1
ATOM 650 C CA . TYR A 1 84 ? 30.340 -8.922 -22.995 1.00 54.88 84 TYR A CA 1
ATOM 651 C C . TYR A 1 84 ? 28.886 -8.825 -23.502 1.00 54.88 84 TYR A C 1
ATOM 653 O O . TYR A 1 84 ? 28.620 -7.994 -24.372 1.00 54.88 84 TYR A O 1
ATOM 661 N N . TYR A 1 85 ? 27.967 -9.628 -22.959 1.00 55.69 85 TYR A N 1
ATOM 662 C CA . TYR A 1 85 ? 26.521 -9.553 -23.226 1.00 55.69 85 TYR A CA 1
ATOM 663 C C . TYR A 1 85 ? 25.842 -8.543 -22.286 1.00 55.69 85 TYR A C 1
ATOM 665 O O . TYR A 1 85 ? 26.243 -8.417 -21.129 1.00 55.69 85 TYR A O 1
ATOM 673 N N . GLN A 1 86 ? 24.844 -7.815 -22.792 1.00 67.69 86 GLN A N 1
ATOM 674 C CA . GLN A 1 86 ? 23.884 -7.059 -21.980 1.00 67.69 86 GLN A CA 1
ATOM 675 C C . GLN A 1 86 ? 22.552 -7.801 -22.004 1.00 67.69 86 GLN A C 1
ATOM 677 O O . GLN A 1 86 ? 22.171 -8.319 -23.062 1.00 67.69 86 GLN A O 1
ATOM 682 N N . TYR A 1 87 ? 21.901 -7.861 -20.842 1.00 78.69 87 TYR A N 1
ATOM 683 C CA . TYR A 1 87 ? 20.622 -8.536 -20.654 1.00 78.69 87 TYR A CA 1
ATOM 684 C C . TYR A 1 87 ? 19.521 -7.505 -20.445 1.00 78.69 87 TYR A C 1
ATOM 686 O O . TYR A 1 87 ? 19.707 -6.616 -19.616 1.00 78.69 87 TYR A O 1
ATOM 694 N N . ILE A 1 88 ? 18.394 -7.610 -21.148 1.00 85.75 88 ILE A N 1
ATOM 695 C CA . ILE A 1 88 ? 17.194 -6.864 -20.754 1.00 85.75 88 ILE A CA 1
ATOM 696 C C . ILE A 1 88 ? 16.608 -7.596 -19.549 1.00 85.75 88 ILE A C 1
ATOM 698 O O . ILE A 1 88 ? 16.351 -8.797 -19.609 1.00 85.75 88 ILE A O 1
ATOM 702 N N . GLN A 1 89 ? 16.512 -6.889 -18.430 1.00 88.00 89 GLN A N 1
ATOM 703 C CA . GLN A 1 89 ? 16.266 -7.487 -17.124 1.00 88.00 89 GLN A CA 1
ATOM 704 C C . GLN A 1 89 ? 14.882 -7.167 -16.573 1.00 88.00 89 GLN A C 1
ATOM 706 O O . GLN A 1 89 ? 14.363 -8.004 -15.844 1.00 88.00 89 GLN A O 1
ATOM 711 N N . ALA A 1 90 ? 14.358 -5.984 -16.891 1.00 92.56 90 ALA A N 1
ATOM 712 C CA . ALA A 1 90 ? 13.103 -5.475 -16.363 1.00 92.56 90 ALA A CA 1
ATOM 713 C C . ALA A 1 90 ? 12.415 -4.576 -17.397 1.00 92.56 90 ALA A C 1
ATOM 715 O O . ALA A 1 90 ? 13.098 -3.837 -18.122 1.00 92.56 90 ALA A O 1
ATOM 716 N N . LEU A 1 91 ? 11.092 -4.626 -17.431 1.00 94.31 91 LEU A N 1
ATOM 717 C CA . LEU A 1 91 ? 10.188 -3.879 -18.285 1.00 94.31 91 LEU A CA 1
ATOM 718 C C . LEU A 1 91 ? 9.136 -3.186 -17.419 1.00 94.31 91 LEU A C 1
ATOM 720 O O . LEU A 1 91 ? 8.699 -3.708 -16.404 1.00 94.31 91 LEU A O 1
ATOM 724 N N . THR A 1 92 ? 8.721 -1.991 -17.818 1.00 94.31 92 THR A N 1
ATOM 725 C CA . THR A 1 92 ? 7.570 -1.320 -17.205 1.00 94.31 92 THR A CA 1
ATOM 726 C C . THR A 1 92 ? 6.923 -0.377 -18.215 1.00 94.31 92 THR A C 1
ATOM 728 O O . THR A 1 92 ? 7.556 -0.014 -19.211 1.00 94.31 92 THR A O 1
ATOM 731 N N . GLU A 1 93 ? 5.679 0.016 -17.973 1.00 93.12 93 GLU A N 1
ATOM 732 C CA . GLU A 1 93 ? 4.917 0.931 -18.825 1.00 93.12 93 GLU A CA 1
ATOM 733 C C . GLU A 1 93 ? 4.512 2.171 -18.029 1.00 93.12 93 GLU A C 1
ATOM 735 O O . GLU A 1 93 ? 3.953 2.056 -16.938 1.00 93.12 93 GLU A O 1
ATOM 740 N N . LEU A 1 94 ? 4.766 3.355 -18.588 1.00 89.38 94 LEU A N 1
ATOM 741 C CA . LEU A 1 94 ? 4.274 4.625 -18.069 1.00 89.38 94 LEU A CA 1
ATOM 742 C C . LEU A 1 94 ? 3.677 5.436 -19.216 1.00 89.38 94 LEU A C 1
ATOM 744 O O . LEU A 1 94 ? 4.388 5.759 -20.156 1.00 89.38 94 LEU A O 1
ATOM 748 N N . ASP A 1 95 ? 2.403 5.815 -19.113 1.00 87.12 95 ASP A N 1
ATOM 749 C CA . ASP A 1 95 ? 1.719 6.639 -20.123 1.00 87.12 95 ASP A CA 1
ATOM 750 C C . ASP A 1 95 ? 1.840 6.091 -21.558 1.00 87.12 95 ASP A C 1
ATOM 752 O O . ASP A 1 95 ? 2.064 6.850 -22.495 1.00 87.12 95 ASP A O 1
ATOM 756 N N . GLU A 1 96 ? 1.679 4.771 -21.723 1.00 88.94 96 GLU A N 1
ATOM 757 C CA . GLU A 1 96 ? 1.824 4.031 -22.994 1.00 88.94 96 GLU A CA 1
ATOM 758 C C . GLU A 1 96 ? 3.274 3.942 -23.527 1.00 88.94 96 GLU A C 1
ATOM 760 O O . GLU A 1 96 ? 3.537 3.232 -24.506 1.00 88.94 96 GLU A O 1
ATOM 765 N N . ASP A 1 97 ? 4.232 4.616 -22.881 1.00 90.06 97 ASP A N 1
ATOM 766 C CA . ASP A 1 97 ? 5.659 4.488 -23.159 1.00 90.06 97 ASP A CA 1
ATOM 767 C C . ASP A 1 97 ? 6.228 3.271 -22.420 1.00 90.06 97 ASP A C 1
ATOM 769 O O . ASP A 1 97 ? 5.965 3.040 -21.235 1.00 90.06 97 ASP A O 1
ATOM 773 N N . ILE A 1 98 ? 7.057 2.489 -23.114 1.00 92.06 98 ILE A N 1
ATOM 774 C CA . ILE A 1 98 ? 7.647 1.269 -22.553 1.00 92.06 98 ILE A CA 1
ATOM 775 C C . ILE A 1 98 ? 9.097 1.523 -22.182 1.00 92.06 98 ILE A C 1
ATOM 777 O O . ILE A 1 98 ? 9.892 1.994 -22.994 1.00 92.06 98 ILE A O 1
ATOM 781 N N . TYR A 1 99 ? 9.478 1.117 -20.979 1.00 91.94 99 TYR A N 1
ATOM 782 C CA . TYR A 1 99 ? 10.826 1.273 -20.460 1.00 91.94 99 TYR A CA 1
ATOM 783 C C . TYR A 1 99 ? 11.479 -0.084 -20.255 1.00 91.94 99 TYR A C 1
ATOM 785 O O . TYR A 1 99 ? 10.861 -1.014 -19.749 1.00 91.94 99 TYR A O 1
ATOM 793 N N . ALA A 1 100 ? 12.750 -0.193 -20.636 1.00 91.88 100 ALA A N 1
ATOM 794 C CA . ALA A 1 100 ? 13.529 -1.418 -20.531 1.00 91.88 100 ALA A CA 1
ATOM 795 C C . ALA A 1 100 ? 14.857 -1.160 -19.815 1.00 91.88 100 ALA A C 1
ATOM 797 O O . ALA A 1 100 ? 15.709 -0.402 -20.289 1.00 91.88 100 ALA A O 1
ATOM 798 N N . GLY A 1 101 ? 15.047 -1.817 -18.674 1.00 90.06 101 GLY A N 1
ATOM 799 C CA . GLY A 1 101 ? 16.263 -1.767 -17.871 1.00 90.06 101 GLY A CA 1
ATOM 800 C C . GLY A 1 101 ? 17.199 -2.924 -18.202 1.00 90.06 101 GLY A C 1
ATOM 801 O O . GLY A 1 101 ? 16.758 -4.057 -18.394 1.00 90.06 101 GLY A O 1
ATOM 802 N N . THR A 1 102 ? 18.506 -2.663 -18.252 1.00 85.94 102 THR A N 1
ATOM 803 C CA . THR A 1 102 ? 19.498 -3.700 -18.566 1.00 85.94 102 THR A CA 1
ATOM 804 C C . THR A 1 102 ? 20.393 -4.063 -17.387 1.00 85.94 102 THR A C 1
ATOM 806 O O . THR A 1 102 ? 20.938 -3.182 -16.710 1.00 85.94 102 THR A O 1
ATOM 809 N N . LEU A 1 103 ? 20.688 -5.355 -17.266 1.00 76.81 103 LEU A N 1
ATOM 810 C CA . LEU A 1 103 ? 21.775 -5.888 -16.455 1.00 76.81 103 LEU A CA 1
ATOM 811 C C . LEU A 1 103 ? 23.053 -5.985 -17.311 1.00 76.81 103 LEU A C 1
ATOM 813 O O . LEU A 1 103 ? 23.060 -6.588 -18.389 1.00 76.81 103 LEU A O 1
ATOM 817 N N . GLY A 1 104 ? 24.150 -5.384 -16.849 1.00 65.38 104 GLY A N 1
ATOM 818 C CA . GLY A 1 104 ? 25.475 -5.597 -17.439 1.00 65.38 104 GLY A CA 1
ATOM 819 C C . GLY A 1 104 ? 26.076 -6.934 -16.987 1.00 65.38 104 GLY A C 1
ATOM 820 O O . GLY A 1 104 ? 25.729 -7.424 -15.918 1.00 65.38 104 GLY A O 1
ATOM 821 N N . ASN A 1 105 ? 26.978 -7.538 -17.772 1.00 55.28 105 ASN A N 1
ATOM 822 C CA . ASN A 1 105 ? 27.660 -8.770 -17.345 1.00 55.28 105 ASN A CA 1
ATOM 823 C C . ASN A 1 105 ? 28.454 -8.539 -16.037 1.00 55.28 105 ASN A C 1
ATOM 825 O O . ASN A 1 105 ? 29.274 -7.612 -15.977 1.00 55.28 105 ASN A O 1
ATOM 829 N N . GLU A 1 106 ? 28.201 -9.401 -15.044 1.00 49.09 106 GLU A N 1
ATOM 830 C CA . GLU A 1 106 ? 28.618 -9.318 -13.632 1.00 49.09 106 GLU A CA 1
ATOM 831 C C . GLU A 1 106 ? 30.135 -9.139 -13.453 1.00 49.09 106 GLU A C 1
ATOM 833 O O . GLU A 1 106 ? 30.574 -8.482 -12.514 1.00 49.09 106 GLU A O 1
ATOM 838 N N . ASP A 1 107 ? 30.947 -9.607 -14.404 1.00 47.03 107 ASP A N 1
ATOM 839 C CA . ASP A 1 107 ? 32.406 -9.552 -14.277 1.00 47.03 107 ASP A CA 1
ATOM 840 C C . ASP A 1 107 ? 33.042 -8.192 -14.643 1.00 47.03 107 ASP A C 1
ATOM 842 O O . ASP A 1 107 ? 34.180 -7.921 -14.248 1.00 47.03 107 ASP A O 1
ATOM 846 N N . HIS A 1 108 ? 32.375 -7.316 -15.418 1.00 48.69 108 HIS A N 1
ATOM 847 C CA . HIS A 1 108 ? 33.062 -6.146 -16.007 1.00 48.69 108 HIS A CA 1
ATOM 848 C C . HIS A 1 108 ? 32.227 -4.881 -16.282 1.00 48.69 108 HIS A C 1
ATOM 850 O O . HIS A 1 108 ? 32.821 -3.832 -16.562 1.00 48.69 108 HIS A O 1
ATOM 856 N N . MET A 1 109 ? 30.892 -4.915 -16.215 1.00 52.97 109 MET A N 1
ATOM 857 C CA . MET A 1 109 ? 30.066 -3.721 -16.447 1.00 52.97 109 MET A CA 1
ATOM 858 C C . MET A 1 109 ? 29.641 -3.069 -15.131 1.00 52.97 109 MET A C 1
ATOM 860 O O . MET A 1 109 ? 28.776 -3.564 -14.425 1.00 52.97 109 MET A O 1
ATOM 864 N N . LYS A 1 110 ? 30.219 -1.899 -14.836 1.00 60.94 110 LYS A N 1
ATOM 865 C CA . LYS A 1 110 ? 29.901 -1.102 -13.637 1.00 60.94 110 LYS A CA 1
ATOM 866 C C . LYS A 1 110 ? 28.537 -0.392 -13.691 1.00 60.94 110 LYS A C 1
ATOM 868 O O . LYS A 1 110 ? 28.174 0.262 -12.720 1.00 60.94 110 LYS A O 1
ATOM 873 N N . PHE A 1 111 ? 27.822 -0.458 -14.819 1.00 68.44 111 PHE A N 1
ATOM 874 C CA . PHE A 1 111 ? 26.694 0.428 -15.122 1.00 68.44 111 PHE A CA 1
ATOM 875 C C . PHE A 1 111 ? 25.557 -0.305 -15.836 1.00 68.44 111 PHE A C 1
ATOM 877 O O . PHE A 1 111 ? 25.813 -1.128 -16.719 1.00 68.44 111 PHE A O 1
ATOM 884 N N . GLY A 1 112 ? 24.321 0.036 -15.473 1.00 75.31 112 GLY A N 1
ATOM 885 C CA . GLY A 1 112 ? 23.105 -0.329 -16.196 1.00 75.31 112 GLY A CA 1
ATOM 886 C C . GLY A 1 112 ? 22.783 0.674 -17.302 1.00 75.31 112 GLY A C 1
ATOM 887 O O . GLY A 1 112 ? 23.343 1.773 -17.354 1.00 75.31 112 GLY A O 1
ATOM 888 N N . LEU A 1 113 ? 21.884 0.281 -18.200 1.00 82.44 113 LEU A N 1
ATOM 889 C CA . LEU A 1 113 ? 21.264 1.146 -19.198 1.00 82.44 113 LEU A CA 1
ATOM 890 C C . LEU A 1 113 ? 19.749 1.108 -18.999 1.00 82.44 113 LEU A C 1
ATOM 892 O O . LEU A 1 113 ? 19.212 0.079 -18.590 1.00 82.44 113 LEU A O 1
ATOM 896 N N . VAL A 1 114 ? 19.082 2.211 -19.327 1.00 87.44 114 VAL A N 1
ATOM 897 C CA . VAL A 1 114 ? 17.622 2.257 -19.449 1.00 87.44 114 VAL A CA 1
ATOM 898 C C . VAL A 1 114 ? 17.275 2.812 -20.820 1.00 87.44 114 VAL A C 1
ATOM 900 O O . VAL A 1 114 ? 17.847 3.819 -21.259 1.00 87.44 114 VAL A O 1
ATOM 903 N N . TYR A 1 115 ? 16.372 2.117 -21.497 1.00 88.62 115 TYR A N 1
ATOM 904 C CA . TYR A 1 115 ? 15.825 2.486 -22.790 1.00 88.62 115 TYR A CA 1
ATOM 905 C C . TYR A 1 115 ? 14.335 2.785 -22.663 1.00 88.62 115 TYR A C 1
ATOM 907 O O . TYR A 1 115 ? 13.669 2.221 -21.805 1.00 88.62 115 TYR A O 1
ATOM 915 N N . GLU A 1 116 ? 13.839 3.638 -23.543 1.00 90.31 116 GLU A N 1
ATOM 916 C CA . GLU A 1 116 ? 12.438 4.017 -23.678 1.00 90.31 116 GLU A CA 1
ATOM 917 C C . GLU A 1 116 ? 11.997 3.762 -25.123 1.00 90.31 116 GLU A C 1
ATOM 919 O O . GLU A 1 116 ? 12.744 4.045 -26.068 1.00 90.31 116 GLU A O 1
ATOM 924 N N . LEU A 1 117 ? 10.796 3.226 -25.291 1.00 90.81 117 LEU A N 1
ATOM 925 C CA . LEU A 1 117 ? 10.061 3.160 -26.543 1.00 90.81 117 LEU A CA 1
ATOM 926 C C . LEU A 1 117 ? 8.851 4.084 -26.415 1.00 90.81 117 LEU A C 1
ATOM 928 O O . LEU A 1 117 ? 7.861 3.683 -25.802 1.00 90.81 117 LEU A O 1
ATOM 932 N N . PRO A 1 118 ? 8.916 5.290 -27.002 1.00 90.62 118 PRO A N 1
ATOM 933 C CA . PRO A 1 118 ? 7.785 6.199 -26.980 1.00 90.62 118 PRO A CA 1
ATOM 934 C C . PRO A 1 118 ? 6.584 5.614 -27.724 1.00 90.62 118 PRO A C 1
ATOM 936 O O . PRO A 1 118 ? 6.744 4.994 -28.790 1.00 90.62 118 PRO A O 1
ATOM 939 N N . HIS A 1 119 ? 5.388 5.867 -27.212 1.00 89.25 119 HIS A N 1
ATOM 940 C CA . HIS A 1 119 ? 4.136 5.390 -27.761 1.00 89.25 119 HIS A CA 1
ATOM 941 C C . HIS A 1 119 ? 3.964 5.824 -29.225 1.00 89.25 119 HIS A C 1
ATOM 943 O O . HIS A 1 119 ? 4.311 6.933 -29.646 1.00 89.25 119 HIS A O 1
ATOM 949 N N . GLY A 1 120 ? 3.458 4.905 -30.050 1.00 85.62 120 GLY A N 1
ATOM 950 C CA . GLY A 1 120 ? 3.263 5.123 -31.483 1.00 85.62 120 GLY A CA 1
ATOM 951 C C . GLY A 1 120 ? 4.554 5.145 -32.311 1.00 85.62 120 GLY A C 1
ATOM 952 O O . GLY A 1 120 ? 4.501 5.410 -33.516 1.00 85.62 120 GLY A O 1
ATOM 953 N N . THR A 1 121 ? 5.712 4.855 -31.709 1.00 87.12 121 THR A N 1
ATOM 954 C CA . THR A 1 121 ? 6.996 4.750 -32.412 1.00 87.12 121 THR A CA 1
ATOM 955 C C . THR A 1 121 ? 7.470 3.299 -32.533 1.00 87.12 121 THR A C 1
ATOM 957 O O . THR A 1 121 ? 6.848 2.366 -32.037 1.00 87.12 121 THR A O 1
ATOM 960 N N . SER A 1 122 ? 8.575 3.089 -33.249 1.00 82.19 122 SER A N 1
ATOM 961 C CA . SER A 1 122 ? 9.216 1.775 -33.405 1.00 82.19 122 SER A CA 1
ATOM 962 C C . SER A 1 122 ? 10.695 1.790 -33.016 1.00 82.19 122 SER A C 1
ATOM 964 O O . SER A 1 122 ? 11.435 0.870 -33.365 1.00 82.19 122 SER A O 1
ATOM 966 N N . SER A 1 123 ? 11.157 2.877 -32.398 1.00 85.94 123 SER A N 1
ATOM 967 C CA . SER A 1 123 ? 12.576 3.160 -32.207 1.00 85.94 123 SER A CA 1
ATOM 968 C C . SER A 1 123 ? 12.863 3.387 -30.737 1.00 85.94 123 SER A C 1
ATOM 970 O O . SER A 1 123 ? 12.440 4.383 -30.164 1.00 85.94 123 SER A O 1
ATOM 972 N N . TRP A 1 124 ? 13.644 2.480 -30.166 1.00 88.00 124 TRP A N 1
ATOM 973 C CA . TRP A 1 124 ? 14.115 2.590 -28.796 1.00 88.00 124 TRP A CA 1
ATOM 974 C C . TRP A 1 124 ? 15.183 3.670 -28.668 1.00 88.00 124 TRP A C 1
ATOM 976 O O . TRP A 1 124 ? 16.165 3.681 -29.419 1.00 88.00 124 TRP A O 1
ATOM 986 N N . GLN A 1 125 ? 15.026 4.537 -27.675 1.00 87.06 125 GLN A N 1
ATOM 987 C CA . GLN A 1 125 ? 16.009 5.545 -27.309 1.00 87.06 125 GLN A CA 1
ATOM 988 C C . GLN A 1 125 ? 16.612 5.249 -25.942 1.00 87.06 125 GLN A C 1
ATOM 990 O O . GLN A 1 125 ? 15.954 4.748 -25.041 1.00 87.06 125 GLN A O 1
ATOM 995 N N . LYS A 1 126 ? 17.908 5.524 -25.790 1.00 85.31 126 LYS A N 1
ATOM 996 C CA . LYS A 1 126 ? 18.600 5.361 -24.512 1.00 85.31 126 LYS A CA 1
ATOM 997 C C . LYS A 1 126 ? 18.398 6.622 -23.674 1.00 85.31 126 LYS A C 1
ATOM 999 O O . LYS A 1 126 ? 18.921 7.667 -24.054 1.00 85.31 126 LYS A O 1
ATOM 1004 N N . ILE A 1 127 ? 17.753 6.484 -22.520 1.00 81.06 127 ILE A N 1
ATOM 1005 C CA . ILE A 1 127 ? 17.497 7.580 -21.569 1.00 81.06 127 ILE A CA 1
ATOM 1006 C C . ILE A 1 127 ? 18.434 7.537 -20.351 1.00 81.06 127 ILE A C 1
ATOM 1008 O O . ILE A 1 127 ? 18.589 8.520 -19.635 1.00 81.06 127 ILE A O 1
ATOM 1012 N N . ALA A 1 128 ? 19.132 6.415 -20.125 1.00 75.75 128 ALA A N 1
ATOM 1013 C CA . ALA A 1 128 ? 20.140 6.311 -19.070 1.00 75.75 128 ALA A CA 1
ATOM 1014 C C . ALA A 1 128 ? 21.311 5.398 -19.442 1.00 75.75 128 ALA A C 1
ATOM 1016 O O . ALA A 1 128 ? 21.135 4.346 -20.059 1.00 75.75 128 ALA A O 1
ATOM 1017 N N . GLY A 1 129 ? 22.529 5.772 -19.032 1.00 63.38 129 GLY A N 1
ATOM 1018 C CA . GLY A 1 129 ? 23.680 4.864 -18.984 1.00 63.38 129 GLY A CA 1
ATOM 1019 C C . GLY A 1 129 ? 25.048 5.550 -18.930 1.00 63.38 129 GLY A C 1
ATOM 1020 O O . GLY A 1 129 ? 25.220 6.642 -19.460 1.00 63.38 129 GLY A O 1
ATOM 1021 N N . GLY A 1 130 ? 26.047 4.881 -18.348 1.00 55.31 130 GLY A N 1
ATOM 1022 C CA . GLY A 1 130 ? 27.347 5.468 -17.967 1.00 55.31 130 GLY A CA 1
ATOM 1023 C C . GLY A 1 130 ? 27.480 5.536 -16.440 1.00 55.31 130 GLY A C 1
ATOM 1024 O O . GLY A 1 130 ? 26.766 4.811 -15.762 1.00 55.31 130 GLY A O 1
ATOM 1025 N N . ASN A 1 131 ? 28.328 6.419 -15.890 1.00 54.47 131 ASN A N 1
ATOM 1026 C CA . ASN A 1 131 ? 28.596 6.559 -14.439 1.00 54.47 131 ASN A CA 1
ATOM 1027 C C . ASN A 1 131 ? 27.365 6.839 -13.522 1.00 54.47 131 ASN A C 1
ATOM 1029 O O . ASN A 1 131 ? 27.569 7.076 -12.336 1.00 54.47 131 ASN A O 1
ATOM 1033 N N . GLY A 1 132 ? 26.128 6.865 -14.040 1.00 67.25 132 GLY A N 1
ATOM 1034 C CA . GLY A 1 132 ? 24.941 7.403 -13.358 1.00 67.25 132 GLY A CA 1
ATOM 1035 C C . GLY A 1 132 ? 23.879 6.403 -12.874 1.00 67.25 132 GLY A C 1
ATOM 1036 O O . GLY A 1 132 ? 23.110 6.772 -11.997 1.00 67.25 132 GLY A O 1
ATOM 1037 N N . ILE A 1 133 ? 23.821 5.163 -13.384 1.00 77.19 133 ILE A N 1
ATOM 1038 C CA . ILE A 1 133 ? 22.889 4.136 -12.873 1.00 77.19 133 ILE A CA 1
ATOM 1039 C C . ILE A 1 133 ? 23.570 2.764 -12.814 1.00 77.19 133 ILE A C 1
ATOM 1041 O O . ILE A 1 133 ? 24.280 2.358 -13.741 1.00 77.19 133 ILE A O 1
ATOM 1045 N N . LYS A 1 134 ? 23.387 2.060 -11.694 1.00 83.06 134 LYS A N 1
ATOM 1046 C CA . LYS A 1 134 ? 23.866 0.683 -11.483 1.00 83.06 134 LYS A CA 1
ATOM 1047 C C . LYS A 1 134 ? 23.050 -0.305 -12.346 1.00 83.06 134 LYS A C 1
ATOM 1049 O O . LYS A 1 134 ? 22.018 0.086 -12.890 1.00 83.06 134 LYS A O 1
ATOM 1054 N N . PRO A 1 135 ? 23.502 -1.559 -12.537 1.00 85.81 135 PRO A N 1
ATOM 1055 C CA . PRO A 1 135 ? 22.753 -2.537 -13.325 1.00 85.81 135 PRO A CA 1
ATOM 1056 C C . PRO A 1 135 ? 21.335 -2.729 -12.775 1.00 85.81 135 PRO A C 1
ATOM 1058 O O . PRO A 1 135 ? 21.160 -2.918 -11.571 1.00 85.81 135 PRO A O 1
ATOM 1061 N N . VAL A 1 136 ? 20.338 -2.634 -13.654 1.00 89.25 136 VAL A N 1
ATOM 1062 C CA . VAL A 1 136 ? 18.921 -2.641 -13.268 1.00 89.25 136 VAL A CA 1
ATOM 1063 C C . VAL A 1 136 ? 18.469 -4.075 -13.025 1.00 89.25 136 VAL A C 1
ATOM 1065 O O . VAL A 1 136 ? 18.815 -4.970 -13.796 1.00 89.25 136 VAL A O 1
ATOM 1068 N N . ARG A 1 137 ? 17.730 -4.282 -11.936 1.00 90.75 137 ARG A N 1
ATOM 1069 C CA . ARG A 1 137 ? 17.156 -5.563 -11.510 1.00 90.75 137 ARG A CA 1
ATOM 1070 C C . ARG A 1 137 ? 15.650 -5.615 -11.693 1.00 90.75 137 ARG A C 1
ATOM 1072 O O . ARG A 1 137 ? 15.166 -6.659 -12.108 1.00 90.75 137 ARG A O 1
ATOM 1079 N N . ASP A 1 138 ? 14.989 -4.499 -11.411 1.00 94.31 138 ASP A N 1
ATOM 1080 C CA . ASP A 1 138 ? 13.542 -4.339 -11.478 1.00 94.31 138 ASP A CA 1
ATOM 1081 C C . ASP A 1 138 ? 13.195 -2.866 -11.767 1.00 94.31 138 ASP A C 1
ATOM 1083 O O . ASP A 1 138 ? 13.977 -1.962 -11.433 1.00 94.31 138 ASP A O 1
ATOM 1087 N N . LEU A 1 139 ? 12.054 -2.635 -12.412 1.00 94.38 139 LEU A N 1
ATOM 1088 C CA . LEU A 1 139 ? 11.502 -1.330 -12.757 1.00 94.38 139 LEU A CA 1
ATOM 1089 C C . LEU A 1 139 ? 10.041 -1.263 -12.318 1.00 94.38 139 LEU A C 1
ATOM 1091 O O . LEU A 1 139 ? 9.244 -2.133 -12.629 1.00 94.38 139 LEU A O 1
ATOM 1095 N N . MET A 1 140 ? 9.674 -0.168 -11.666 1.00 93.50 140 MET A N 1
ATOM 1096 C CA . MET A 1 140 ? 8.307 0.065 -11.221 1.00 93.50 140 MET A CA 1
ATOM 1097 C C . MET A 1 140 ? 7.901 1.506 -11.499 1.00 93.50 140 MET A C 1
ATOM 1099 O O . MET A 1 140 ? 8.694 2.434 -11.325 1.00 93.50 140 MET A O 1
ATOM 1103 N N . VAL A 1 141 ? 6.637 1.709 -11.853 1.00 89.19 141 VAL A N 1
ATOM 1104 C CA . VAL A 1 141 ? 6.038 3.038 -11.935 1.00 89.19 141 VAL A CA 1
ATOM 1105 C C . VAL A 1 141 ? 5.472 3.479 -10.588 1.00 89.19 141 VAL A C 1
ATOM 1107 O O . VAL A 1 141 ? 4.799 2.732 -9.879 1.00 89.19 141 VAL A O 1
ATOM 1110 N N . SER A 1 142 ? 5.713 4.741 -10.242 1.00 82.25 142 SER A N 1
ATOM 1111 C CA . SER A 1 142 ? 5.087 5.404 -9.105 1.00 82.25 142 SER A CA 1
ATOM 1112 C C . SER A 1 142 ? 4.324 6.637 -9.568 1.00 82.25 142 SER A C 1
ATOM 1114 O O . SER A 1 142 ? 4.925 7.599 -10.043 1.00 82.25 142 SER A O 1
ATOM 1116 N N . ILE A 1 143 ? 3.006 6.612 -9.368 1.00 70.31 143 ILE A N 1
ATOM 1117 C CA . ILE A 1 143 ? 2.111 7.749 -9.602 1.00 70.31 143 ILE A CA 1
ATOM 1118 C C . ILE A 1 143 ? 1.680 8.329 -8.249 1.00 70.31 143 ILE A C 1
ATOM 1120 O O . ILE A 1 143 ? 1.319 7.578 -7.331 1.00 70.31 143 ILE A O 1
ATOM 1124 N N . GLY A 1 144 ? 1.744 9.654 -8.127 1.00 63.06 144 GLY A N 1
ATOM 1125 C CA . GLY A 1 144 ? 1.199 10.429 -7.014 1.00 63.06 144 GLY A CA 1
ATOM 1126 C C . GLY A 1 144 ? 0.231 11.496 -7.521 1.00 63.06 144 GLY A C 1
ATOM 1127 O O . GLY A 1 144 ? 0.457 12.074 -8.581 1.00 63.06 144 GLY A O 1
ATOM 1128 N N . THR A 1 145 ? -0.844 11.751 -6.777 1.00 54.97 145 THR A N 1
ATOM 1129 C CA . THR A 1 145 ? -1.894 12.707 -7.157 1.00 54.97 145 THR A CA 1
ATOM 1130 C C . THR A 1 145 ? -2.064 13.782 -6.092 1.00 54.97 145 THR A C 1
ATOM 1132 O O . THR A 1 145 ? -2.218 13.459 -4.915 1.00 54.97 145 THR A O 1
ATOM 1135 N N . GLU A 1 146 ? -2.105 15.046 -6.501 1.00 52.94 146 GLU A N 1
ATOM 1136 C CA . GLU A 1 146 ? -2.432 16.185 -5.641 1.00 52.94 146 GLU A CA 1
ATOM 1137 C C . GLU A 1 146 ? -3.774 16.794 -6.040 1.00 52.94 146 GLU A C 1
ATOM 1139 O O . GLU A 1 146 ? -4.066 16.961 -7.223 1.00 52.94 146 GLU A O 1
ATOM 1144 N N . HIS A 1 147 ? -4.580 17.163 -5.045 1.00 47.22 147 HIS A N 1
ATOM 1145 C CA . HIS A 1 147 ? -5.821 17.904 -5.244 1.00 47.22 147 HIS A CA 1
ATOM 1146 C C . HIS A 1 147 ? -5.604 19.359 -4.823 1.00 47.22 147 HIS A C 1
ATOM 1148 O O . HIS A 1 147 ? -5.496 19.651 -3.635 1.00 47.22 147 HIS A O 1
ATOM 1154 N N . PHE A 1 148 ? -5.579 20.282 -5.785 1.00 42.88 148 PHE A N 1
ATOM 1155 C CA . PHE A 1 148 ? -5.450 21.716 -5.528 1.00 42.88 148 PHE A CA 1
ATOM 1156 C C . PHE A 1 148 ? -6.612 22.477 -6.167 1.00 42.88 148 PHE A C 1
ATOM 1158 O O . PHE A 1 148 ? -6.763 22.479 -7.385 1.00 42.88 148 PHE A O 1
ATOM 1165 N N . ALA A 1 149 ? -7.457 23.123 -5.356 1.00 37.91 149 ALA A N 1
ATOM 1166 C CA . ALA A 1 149 ? -8.584 23.944 -5.828 1.00 37.91 149 ALA A CA 1
ATOM 1167 C C . ALA A 1 149 ? -9.514 23.244 -6.855 1.00 37.91 149 ALA A C 1
ATOM 1169 O O . ALA A 1 149 ? -10.029 23.874 -7.778 1.00 37.91 149 ALA A O 1
ATOM 1170 N N . GLY A 1 150 ? -9.721 21.929 -6.710 1.00 36.16 150 GLY A N 1
ATOM 1171 C CA . GLY A 1 150 ? -10.524 21.119 -7.637 1.00 36.16 150 GLY A CA 1
ATOM 1172 C C . GLY A 1 150 ? -9.789 20.655 -8.903 1.00 36.16 150 GLY A C 1
ATOM 1173 O O . GLY A 1 150 ? -10.403 20.012 -9.751 1.00 36.16 150 GLY A O 1
ATOM 1174 N N . ILE A 1 151 ? -8.493 20.945 -9.029 1.00 39.47 151 ILE A N 1
ATOM 1175 C CA . ILE A 1 151 ? -7.601 20.440 -10.078 1.00 39.47 151 ILE A CA 1
ATOM 1176 C C . ILE A 1 151 ? -6.816 19.253 -9.514 1.00 39.47 151 ILE A C 1
ATOM 1178 O O . ILE A 1 151 ? -6.266 19.340 -8.417 1.00 39.47 151 ILE A O 1
ATOM 1182 N N . ILE A 1 152 ? -6.773 18.155 -10.270 1.00 50.84 152 ILE A N 1
ATOM 1183 C CA . ILE A 1 152 ? -5.934 16.991 -9.973 1.00 50.84 152 ILE A CA 1
ATOM 1184 C C . ILE A 1 152 ? -4.621 17.163 -10.735 1.00 50.84 152 ILE A C 1
ATOM 1186 O O . ILE A 1 152 ? -4.638 17.312 -11.958 1.00 50.84 152 ILE A O 1
ATOM 1190 N N . ILE A 1 153 ? -3.499 17.171 -10.019 1.00 55.31 153 ILE A N 1
ATOM 1191 C CA . ILE A 1 153 ? -2.155 17.167 -10.600 1.00 55.31 153 ILE A CA 1
ATOM 1192 C C . ILE A 1 153 ? -1.568 15.773 -10.396 1.00 55.31 153 ILE A C 1
ATOM 1194 O O . ILE A 1 153 ? -1.479 15.297 -9.267 1.00 55.31 153 ILE A O 1
ATOM 1198 N N . GLU A 1 154 ? -1.180 15.119 -11.488 1.00 62.78 154 GLU A N 1
ATOM 1199 C CA . GLU A 1 154 ? -0.524 13.812 -11.457 1.00 62.78 154 GLU A CA 1
ATOM 1200 C C . GLU A 1 154 ? 0.988 13.961 -11.628 1.00 62.78 154 GLU A C 1
ATOM 1202 O O . GLU A 1 154 ? 1.466 14.665 -12.520 1.00 62.78 154 GLU A O 1
ATOM 1207 N N . TYR A 1 155 ? 1.740 13.243 -10.801 1.00 68.38 155 TYR A N 1
ATOM 1208 C CA . TYR A 1 155 ? 3.187 13.120 -10.894 1.00 68.38 155 TYR A CA 1
ATOM 1209 C C . TYR A 1 155 ? 3.556 11.669 -11.122 1.00 68.38 155 TYR A C 1
ATOM 1211 O O . TYR A 1 155 ? 3.039 10.779 -10.448 1.00 68.38 155 TYR A O 1
ATOM 1219 N N . LYS A 1 156 ? 4.456 11.443 -12.073 1.00 77.56 156 LYS A N 1
ATOM 1220 C CA . LYS A 1 156 ? 4.771 10.119 -12.594 1.00 77.56 156 LYS A CA 1
ATOM 1221 C C . LYS A 1 156 ? 6.277 9.910 -12.586 1.00 77.56 156 LYS A C 1
ATOM 1223 O O . LYS A 1 156 ? 7.031 10.738 -13.100 1.00 77.56 156 LYS A O 1
ATOM 1228 N N . TYR A 1 157 ? 6.701 8.813 -11.975 1.00 83.25 157 TYR A N 1
ATOM 1229 C CA . TYR A 1 157 ? 8.100 8.442 -11.818 1.00 83.25 157 TYR A CA 1
ATOM 1230 C C . TYR A 1 157 ? 8.324 7.001 -12.220 1.00 83.25 157 TYR A C 1
ATOM 1232 O O . TYR A 1 157 ? 7.466 6.149 -11.996 1.00 83.25 157 TYR A O 1
ATOM 1240 N N . ILE A 1 158 ? 9.536 6.732 -12.692 1.00 90.00 158 ILE A N 1
ATOM 1241 C CA . ILE A 1 158 ? 10.054 5.372 -12.804 1.00 90.00 158 ILE A CA 1
ATOM 1242 C C . ILE A 1 158 ? 11.058 5.173 -11.682 1.00 90.00 158 ILE A C 1
ATOM 1244 O O . ILE A 1 158 ? 11.923 6.017 -11.439 1.00 90.00 158 ILE A O 1
ATOM 1248 N N . ILE A 1 159 ? 10.933 4.057 -10.987 1.00 91.94 159 ILE A N 1
ATOM 1249 C CA . ILE A 1 159 ? 11.811 3.654 -9.903 1.00 91.94 159 ILE A CA 1
ATOM 1250 C C . ILE A 1 159 ? 12.541 2.400 -10.356 1.00 91.94 159 ILE A C 1
ATOM 1252 O O . ILE A 1 159 ? 11.918 1.432 -10.780 1.00 91.94 159 ILE A O 1
ATOM 1256 N N . ALA A 1 160 ? 13.866 2.427 -10.277 1.00 93.00 160 ALA A N 1
ATOM 1257 C CA . ALA A 1 160 ? 14.718 1.306 -10.629 1.00 93.00 160 ALA A CA 1
ATOM 1258 C C . ALA A 1 160 ? 15.365 0.723 -9.378 1.00 93.00 160 ALA A C 1
ATOM 1260 O O . ALA A 1 160 ? 16.091 1.423 -8.664 1.00 93.00 160 ALA A O 1
ATOM 1261 N N . ALA A 1 161 ? 15.161 -0.570 -9.154 1.00 93.19 161 ALA A N 1
ATOM 1262 C CA . ALA A 1 161 ? 16.001 -1.352 -8.266 1.00 93.19 161 ALA A CA 1
ATOM 1263 C C . ALA A 1 161 ? 17.244 -1.798 -9.024 1.00 93.19 161 ALA A C 1
ATOM 1265 O O . ALA A 1 161 ? 17.204 -2.128 -10.212 1.00 93.19 161 ALA A O 1
ATOM 1266 N N . THR A 1 162 ? 18.373 -1.806 -8.330 1.00 90.19 162 THR A N 1
ATOM 1267 C CA . THR A 1 162 ? 19.666 -2.092 -8.939 1.00 90.19 162 THR A CA 1
ATOM 1268 C C . THR A 1 162 ? 20.500 -3.038 -8.093 1.00 90.19 162 THR A C 1
ATOM 1270 O O . THR A 1 162 ? 20.344 -3.136 -6.870 1.00 90.19 162 THR A O 1
ATOM 1273 N N . GLY A 1 163 ? 21.447 -3.701 -8.747 1.00 83.75 163 GLY A N 1
ATOM 1274 C CA . GLY A 1 163 ? 22.540 -4.391 -8.080 1.00 83.75 163 GLY A CA 1
ATOM 1275 C C . GLY A 1 163 ? 23.499 -5.083 -9.031 1.00 83.75 163 GLY A C 1
ATOM 1276 O O . GLY A 1 163 ? 23.286 -5.142 -10.237 1.00 83.75 163 GLY A O 1
ATOM 1277 N N . GLY A 1 164 ? 24.595 -5.574 -8.467 1.00 71.44 164 GLY A N 1
ATOM 1278 C CA . GLY A 1 164 ? 25.693 -6.205 -9.190 1.00 71.44 164 GLY A CA 1
ATOM 1279 C C . GLY A 1 164 ? 26.947 -6.285 -8.323 1.00 71.44 164 GLY A C 1
ATOM 1280 O O . GLY A 1 164 ? 27.010 -5.689 -7.241 1.00 71.44 164 GLY A O 1
ATOM 1281 N N . GLU A 1 165 ? 27.950 -7.016 -8.802 1.00 58.94 165 GLU A N 1
ATOM 1282 C CA . GLU A 1 165 ? 29.227 -7.180 -8.111 1.00 58.94 165 GLU A CA 1
ATOM 1283 C C . GLU A 1 165 ? 30.281 -6.218 -8.672 1.00 58.94 165 GLU A C 1
ATOM 1285 O O . GLU A 1 165 ? 30.485 -6.100 -9.878 1.00 58.94 165 GLU A O 1
ATOM 1290 N N . THR A 1 166 ? 30.992 -5.511 -7.791 1.00 51.44 166 THR A N 1
ATOM 1291 C CA . THR A 1 166 ? 32.191 -4.755 -8.178 1.00 51.44 166 THR A CA 1
ATOM 1292 C C . THR A 1 166 ? 33.323 -5.077 -7.218 1.00 51.44 166 THR A C 1
ATOM 1294 O O . THR A 1 166 ? 33.244 -4.754 -6.038 1.00 51.44 166 THR A O 1
ATOM 1297 N N . LEU A 1 167 ? 34.404 -5.692 -7.718 1.00 48.88 167 LEU A N 1
ATOM 1298 C CA . LEU A 1 167 ? 35.620 -5.978 -6.934 1.00 48.88 167 LEU A CA 1
ATOM 1299 C C . LEU A 1 167 ? 35.346 -6.717 -5.601 1.00 48.88 167 LEU A C 1
ATOM 1301 O O . LEU A 1 167 ? 36.029 -6.465 -4.610 1.00 48.88 167 LEU A O 1
ATOM 1305 N N . GLY A 1 168 ? 34.350 -7.610 -5.572 1.00 49.91 168 GLY A N 1
ATOM 1306 C CA . GLY A 1 168 ? 33.974 -8.380 -4.379 1.00 49.91 168 GLY A CA 1
ATOM 1307 C C . GLY A 1 168 ? 33.035 -7.668 -3.396 1.00 49.91 168 GLY A C 1
ATOM 1308 O O . GLY A 1 168 ? 32.812 -8.192 -2.308 1.00 49.91 168 GLY A O 1
ATOM 1309 N N . PHE A 1 169 ? 32.479 -6.504 -3.755 1.00 54.66 169 PHE A N 1
ATOM 1310 C CA . PHE A 1 169 ? 31.404 -5.844 -3.009 1.00 54.66 169 PHE A CA 1
ATOM 1311 C C . PHE A 1 169 ? 30.118 -5.805 -3.842 1.00 54.66 169 PHE A C 1
ATOM 1313 O O . PHE A 1 169 ? 30.130 -5.357 -4.993 1.00 54.66 169 PHE A O 1
ATOM 1320 N N . THR A 1 170 ? 29.008 -6.247 -3.251 1.00 61.66 170 THR A N 1
ATOM 1321 C CA . THR A 1 170 ? 27.665 -6.102 -3.823 1.00 61.66 170 THR A CA 1
ATOM 1322 C C . THR A 1 170 ? 27.181 -4.674 -3.585 1.00 61.66 170 THR A C 1
ATOM 1324 O O . THR A 1 170 ? 27.103 -4.228 -2.440 1.00 61.66 170 THR A O 1
ATOM 1327 N N . LEU A 1 171 ? 26.876 -3.941 -4.657 1.00 68.75 171 LEU A N 1
ATOM 1328 C CA . LEU A 1 171 ? 26.383 -2.563 -4.584 1.00 68.75 171 LEU A CA 1
ATOM 1329 C C . LEU A 1 171 ? 24.985 -2.497 -5.197 1.00 68.75 171 LEU A C 1
ATOM 1331 O O . LEU A 1 171 ? 24.851 -2.269 -6.397 1.00 68.75 171 LEU A O 1
ATOM 1335 N N . GLY A 1 172 ? 23.949 -2.712 -4.388 1.00 80.94 172 GLY A N 1
ATOM 1336 C CA . GLY A 1 172 ? 22.572 -2.409 -4.768 1.00 80.94 172 GLY A CA 1
ATOM 1337 C C . GLY A 1 172 ? 22.190 -0.957 -4.506 1.00 80.94 172 GLY A C 1
ATOM 1338 O O . GLY A 1 172 ? 22.988 -0.150 -4.013 1.00 80.94 172 GLY A O 1
ATOM 1339 N N . GLY A 1 173 ? 20.967 -0.617 -4.889 1.00 89.44 173 GLY A N 1
ATOM 1340 C CA . GLY A 1 173 ? 20.374 0.689 -4.638 1.00 89.44 173 GLY A CA 1
ATOM 1341 C C . GLY A 1 173 ? 19.053 0.881 -5.369 1.00 89.44 173 GLY A C 1
ATOM 1342 O O . GLY A 1 173 ? 18.708 0.100 -6.258 1.00 89.44 173 GLY A O 1
ATOM 1343 N N . VAL A 1 174 ? 18.350 1.945 -5.008 1.00 91.81 174 VAL A N 1
ATOM 1344 C CA . VAL A 1 174 ? 17.150 2.430 -5.682 1.00 91.81 174 VAL A CA 1
ATOM 1345 C C . VAL A 1 174 ? 17.446 3.777 -6.334 1.00 91.81 174 VAL A C 1
ATOM 1347 O O . VAL A 1 174 ? 18.091 4.639 -5.733 1.00 91.81 174 VAL A O 1
ATOM 1350 N N . TYR A 1 175 ? 16.986 3.951 -7.569 1.00 90.06 175 TYR A N 1
ATOM 1351 C CA . TYR A 1 175 ? 17.087 5.192 -8.332 1.00 90.06 175 TYR A CA 1
ATOM 1352 C C . TYR A 1 175 ? 15.697 5.633 -8.786 1.00 90.06 175 TYR A C 1
ATOM 1354 O O . TYR A 1 175 ? 14.866 4.798 -9.125 1.00 90.06 175 TYR A O 1
ATOM 1362 N N . GLN A 1 176 ? 15.456 6.939 -8.823 1.00 89.00 176 GLN A N 1
ATOM 1363 C CA . GLN A 1 176 ? 14.207 7.538 -9.290 1.00 89.00 176 GLN A CA 1
ATOM 1364 C C . GLN A 1 176 ? 14.481 8.390 -10.533 1.00 89.00 176 GLN A C 1
ATOM 1366 O O . GLN A 1 176 ? 15.354 9.260 -10.500 1.00 89.00 176 GLN A O 1
ATOM 1371 N N . TYR A 1 177 ? 13.736 8.151 -11.609 1.00 86.94 177 TYR A N 1
ATOM 1372 C CA . TYR A 1 177 ? 13.742 8.955 -12.828 1.00 86.94 177 TYR A CA 1
ATOM 1373 C C . TYR A 1 177 ? 12.617 9.980 -12.800 1.00 86.94 177 TYR A C 1
ATOM 1375 O O . TYR A 1 177 ? 11.453 9.619 -12.622 1.00 86.94 177 TYR A O 1
ATOM 1383 N N . SER A 1 178 ? 12.967 11.248 -13.005 1.00 77.00 178 SER A N 1
ATOM 1384 C CA . SER A 1 178 ? 12.004 12.317 -13.256 1.00 77.00 178 SER A CA 1
ATOM 1385 C C . SER A 1 178 ? 11.913 12.573 -14.756 1.00 77.00 178 SER A C 1
ATOM 1387 O O . SER A 1 178 ? 12.881 13.050 -15.348 1.00 77.00 178 SER A O 1
ATOM 1389 N N . VAL A 1 179 ? 10.747 12.301 -15.351 1.00 70.38 179 VAL A N 1
ATOM 1390 C CA . VAL A 1 179 ? 10.486 12.523 -16.787 1.00 70.38 179 VAL A CA 1
ATOM 1391 C C . VAL A 1 179 ? 10.644 14.004 -17.143 1.00 70.38 179 VAL A C 1
ATOM 1393 O O . VAL A 1 179 ? 11.281 14.353 -18.131 1.00 70.38 179 VAL A O 1
ATOM 1396 N N . SER A 1 180 ? 10.130 14.905 -16.300 1.00 67.44 180 SER A N 1
ATOM 1397 C CA . SER A 1 180 ? 10.188 16.352 -16.554 1.00 67.44 180 SER A CA 1
ATOM 1398 C C . SER A 1 180 ? 11.604 16.925 -16.479 1.00 67.44 180 SER A C 1
ATOM 1400 O O . SER A 1 180 ? 11.909 17.904 -17.161 1.00 67.44 180 SER A O 1
ATOM 1402 N N . ALA A 1 181 ? 12.466 16.328 -15.654 1.00 69.88 181 ALA A N 1
ATOM 1403 C CA . ALA A 1 181 ? 13.853 16.748 -15.492 1.00 69.88 181 ALA A CA 1
ATOM 1404 C C . ALA A 1 181 ? 14.838 15.914 -16.325 1.00 69.88 181 ALA A C 1
ATOM 1406 O O . ALA A 1 181 ? 16.030 16.213 -16.282 1.00 69.88 181 ALA A O 1
ATOM 1407 N N . ASP A 1 182 ? 14.366 14.872 -17.016 1.00 76.31 182 ASP A N 1
ATOM 1408 C CA . ASP A 1 182 ? 15.156 13.889 -17.768 1.00 76.31 182 ASP A CA 1
ATOM 1409 C C . ASP A 1 182 ? 16.416 13.414 -17.016 1.00 76.31 182 ASP A C 1
ATOM 1411 O O . ASP A 1 182 ? 17.541 13.415 -17.521 1.00 76.31 182 ASP A O 1
ATOM 1415 N N . THR A 1 183 ? 16.253 13.079 -15.732 1.00 81.25 183 THR A N 1
ATOM 1416 C CA . THR A 1 183 ? 17.377 12.748 -14.844 1.00 81.25 183 THR A CA 1
ATOM 1417 C C . THR A 1 183 ? 17.047 11.642 -13.852 1.00 81.25 183 THR A C 1
ATOM 1419 O O . THR A 1 183 ? 15.938 11.550 -13.325 1.00 81.25 183 THR A O 1
ATOM 1422 N N . TRP A 1 184 ? 18.059 10.815 -13.571 1.00 85.62 184 TRP A N 1
ATOM 1423 C CA . TRP A 1 184 ? 18.038 9.789 -12.530 1.00 85.62 184 TRP A CA 1
ATOM 1424 C C . TRP A 1 184 ? 18.708 10.302 -11.257 1.00 85.62 184 TRP A C 1
ATOM 1426 O O . TRP A 1 184 ? 19.820 10.829 -11.307 1.00 85.62 184 TRP A O 1
ATOM 1436 N N . THR A 1 185 ? 18.058 10.088 -10.117 1.00 86.12 185 THR A N 1
ATOM 1437 C CA . THR A 1 185 ? 18.573 10.433 -8.785 1.00 86.12 185 THR A CA 1
ATOM 1438 C C . THR A 1 185 ? 18.679 9.171 -7.934 1.00 86.12 185 THR A C 1
ATOM 1440 O O . THR A 1 185 ? 17.735 8.385 -7.889 1.00 86.12 185 THR A O 1
ATOM 1443 N N . GLU A 1 186 ? 19.812 8.954 -7.261 1.00 87.62 186 GLU A N 1
ATOM 1444 C CA . GLU A 1 186 ? 19.969 7.835 -6.320 1.00 87.62 186 GLU A CA 1
ATOM 1445 C C . GLU A 1 186 ? 19.178 8.114 -5.033 1.00 87.62 186 GLU A C 1
ATOM 1447 O O . GLU A 1 186 ? 19.360 9.148 -4.399 1.00 87.62 186 GLU A O 1
ATOM 1452 N N . LYS A 1 187 ? 18.313 7.177 -4.642 1.00 89.94 187 LYS A N 1
ATOM 1453 C CA . LYS A 1 187 ? 17.431 7.225 -3.464 1.00 89.94 187 LYS A CA 1
ATOM 1454 C C . LYS A 1 187 ? 17.702 6.032 -2.544 1.00 89.94 187 LYS A C 1
ATOM 1456 O O . LYS A 1 187 ? 16.791 5.325 -2.129 1.00 89.94 187 LYS A O 1
ATOM 1461 N N . SER A 1 188 ? 18.982 5.749 -2.301 1.00 89.06 188 SER A N 1
ATOM 1462 C CA . SER A 1 188 ? 19.443 4.500 -1.666 1.00 89.06 188 SER A CA 1
ATOM 1463 C C . SER A 1 188 ? 19.837 4.639 -0.194 1.00 89.06 188 SER A C 1
ATOM 1465 O O . SER A 1 188 ? 20.338 3.678 0.393 1.00 89.06 188 SER A O 1
ATOM 1467 N N . ASP A 1 189 ? 19.671 5.815 0.412 1.00 86.69 189 ASP A N 1
ATOM 1468 C CA . ASP A 1 189 ? 20.088 6.019 1.799 1.00 86.69 189 ASP A CA 1
ATOM 1469 C C . ASP A 1 189 ? 19.254 5.160 2.768 1.00 86.69 189 ASP A C 1
ATOM 1471 O O . ASP A 1 189 ? 18.034 5.087 2.663 1.00 86.69 189 ASP A O 1
ATOM 1475 N N . GLY A 1 190 ? 19.916 4.446 3.678 1.00 85.94 190 GLY A N 1
ATOM 1476 C CA . GLY A 1 190 ? 19.308 3.368 4.477 1.00 85.94 190 GLY A CA 1
ATOM 1477 C C . GLY A 1 190 ? 19.384 1.957 3.862 1.00 85.94 190 GLY A C 1
ATOM 1478 O O . GLY A 1 190 ? 19.142 0.985 4.573 1.00 85.94 190 GLY A O 1
ATOM 1479 N N . LEU A 1 191 ? 19.808 1.808 2.596 1.00 87.75 191 LEU A N 1
ATOM 1480 C CA . LEU A 1 191 ? 20.044 0.503 1.935 1.00 87.75 191 LEU A CA 1
ATOM 1481 C C . LEU A 1 191 ? 21.533 0.113 1.830 1.00 87.75 191 LEU A C 1
ATOM 1483 O O . LEU A 1 191 ? 21.889 -0.902 1.227 1.00 87.75 191 LEU A O 1
ATOM 1487 N N . SER A 1 192 ? 22.438 0.912 2.401 1.00 76.94 192 SER A N 1
ATOM 1488 C CA . SER A 1 192 ? 23.882 0.668 2.285 1.00 76.94 192 SER A CA 1
ATOM 1489 C C . SER A 1 192 ? 24.320 -0.647 2.956 1.00 76.94 192 SER A C 1
ATOM 1491 O O . SER A 1 192 ? 23.936 -0.948 4.082 1.00 76.94 192 SER A O 1
ATOM 1493 N N . GLY A 1 193 ? 25.142 -1.441 2.258 1.00 74.25 193 GLY A N 1
ATOM 1494 C CA . GLY A 1 193 ? 25.717 -2.691 2.782 1.00 74.25 193 GLY A CA 1
ATOM 1495 C C . GLY A 1 193 ? 24.782 -3.908 2.805 1.00 74.25 193 GLY A C 1
ATOM 1496 O O . GLY A 1 193 ? 25.212 -4.975 3.232 1.00 74.25 193 GLY A O 1
ATOM 1497 N N . ILE A 1 194 ? 23.542 -3.770 2.327 1.00 78.25 194 ILE A N 1
ATOM 1498 C CA . ILE A 1 194 ? 22.497 -4.811 2.386 1.00 78.25 194 ILE A CA 1
ATOM 1499 C C . ILE A 1 194 ? 22.504 -5.737 1.149 1.00 78.25 194 ILE A C 1
ATOM 1501 O O . ILE A 1 194 ? 21.868 -6.787 1.142 1.00 78.25 194 ILE A O 1
ATOM 1505 N N . GLY A 1 195 ? 23.293 -5.406 0.122 1.00 85.38 195 GLY A N 1
ATOM 1506 C CA . GLY A 1 195 ? 23.452 -6.216 -1.087 1.00 85.38 195 GLY A CA 1
ATOM 1507 C C . GLY A 1 195 ? 22.619 -5.695 -2.253 1.00 85.38 195 GLY A C 1
ATOM 1508 O O . GLY A 1 195 ? 22.516 -4.484 -2.437 1.00 85.38 195 GLY A O 1
ATOM 1509 N N . THR A 1 196 ? 22.093 -6.598 -3.082 1.00 89.50 196 THR A N 1
ATOM 1510 C CA . THR A 1 196 ? 21.283 -6.266 -4.265 1.00 89.50 196 THR A CA 1
ATOM 1511 C C . THR A 1 196 ? 19.864 -5.885 -3.856 1.00 89.50 196 THR A C 1
ATOM 1513 O O . THR A 1 196 ? 19.309 -6.501 -2.948 1.00 89.50 196 THR A O 1
ATOM 1516 N N . VAL A 1 197 ? 19.254 -4.922 -4.554 1.00 94.06 197 VAL A N 1
ATOM 1517 C CA . VAL A 1 197 ? 17.797 -4.740 -4.546 1.00 94.06 197 VAL A CA 1
ATOM 1518 C C . VAL A 1 197 ? 17.242 -5.536 -5.725 1.00 94.06 197 VAL A C 1
ATOM 1520 O O . VAL A 1 197 ? 17.584 -5.245 -6.870 1.00 94.06 197 VAL A O 1
ATOM 1523 N N . ASN A 1 198 ? 16.474 -6.586 -5.443 1.00 93.56 198 ASN A N 1
ATOM 1524 C CA . ASN A 1 198 ? 15.992 -7.546 -6.437 1.00 93.56 198 ASN A CA 1
ATOM 1525 C C . ASN A 1 198 ? 14.584 -7.220 -6.944 1.00 93.56 198 ASN A C 1
ATOM 1527 O O . ASN A 1 198 ? 14.303 -7.535 -8.092 1.00 93.56 198 ASN A O 1
ATOM 1531 N N . ALA A 1 199 ? 13.736 -6.619 -6.106 1.00 96.06 199 ALA A N 1
ATOM 1532 C CA . ALA A 1 199 ? 12.326 -6.391 -6.415 1.00 96.06 199 ALA A CA 1
ATOM 1533 C C . ALA A 1 199 ? 11.794 -5.107 -5.770 1.00 96.06 199 ALA A C 1
ATOM 1535 O O . ALA A 1 199 ? 12.273 -4.689 -4.708 1.00 96.06 199 ALA A O 1
ATOM 1536 N N . LEU A 1 200 ? 10.775 -4.520 -6.385 1.00 97.00 200 LEU A N 1
ATOM 1537 C CA . LEU A 1 200 ? 10.029 -3.364 -5.915 1.00 97.00 200 LEU A CA 1
ATOM 1538 C C . LEU A 1 200 ? 8.539 -3.694 -5.817 1.00 97.00 200 LEU A C 1
ATOM 1540 O O . LEU A 1 200 ? 8.003 -4.492 -6.574 1.00 97.00 200 LEU A O 1
ATOM 1544 N N . ALA A 1 201 ? 7.856 -3.043 -4.882 1.00 95.44 201 ALA A N 1
ATOM 1545 C CA . ALA A 1 201 ? 6.398 -2.995 -4.854 1.00 95.44 201 ALA A CA 1
ATOM 1546 C C . ALA A 1 201 ? 5.930 -1.648 -4.301 1.00 95.44 201 ALA A C 1
ATOM 1548 O O . ALA A 1 201 ? 6.658 -0.984 -3.559 1.00 95.44 201 ALA A O 1
ATOM 1549 N N . LYS A 1 202 ? 4.702 -1.246 -4.626 1.00 89.81 202 LYS A N 1
ATOM 1550 C CA . LYS A 1 202 ? 4.095 0.003 -4.151 1.00 89.81 202 LYS A CA 1
ATOM 1551 C C . LYS A 1 202 ? 2.762 -0.272 -3.474 1.00 89.81 202 LYS A C 1
ATOM 1553 O O . LYS A 1 202 ? 1.977 -1.081 -3.954 1.00 89.81 202 LYS A O 1
ATOM 1558 N N . ASP A 1 203 ? 2.499 0.453 -2.394 1.00 85.19 203 ASP A N 1
ATOM 1559 C CA . ASP A 1 203 ? 1.205 0.491 -1.720 1.00 85.19 203 ASP A CA 1
ATOM 1560 C C . ASP A 1 203 ? 0.874 1.919 -1.288 1.00 85.19 203 ASP A C 1
ATOM 1562 O O . ASP A 1 203 ? 1.432 2.442 -0.321 1.00 85.19 203 ASP A O 1
ATOM 1566 N N . GLY A 1 204 ? 0.003 2.593 -2.040 1.00 80.25 204 GLY A N 1
ATOM 1567 C CA . GLY A 1 204 ? -0.282 4.008 -1.813 1.00 80.25 204 GLY A CA 1
ATOM 1568 C C . GLY A 1 204 ? 1.001 4.845 -1.866 1.00 80.25 204 GLY A C 1
ATOM 1569 O O . GLY A 1 204 ? 1.663 4.904 -2.902 1.00 80.25 204 GLY A O 1
ATOM 1570 N N . ILE A 1 205 ? 1.349 5.485 -0.751 1.00 78.94 205 ILE A N 1
ATOM 1571 C CA . ILE A 1 205 ? 2.571 6.291 -0.588 1.00 78.94 205 ILE A CA 1
ATOM 1572 C C . ILE A 1 205 ? 3.794 5.472 -0.156 1.00 78.94 205 ILE A C 1
ATOM 1574 O O . ILE A 1 205 ? 4.890 6.019 -0.068 1.00 78.94 205 ILE A O 1
ATOM 1578 N N . ASN A 1 206 ? 3.625 4.188 0.148 1.00 86.56 206 ASN A N 1
ATOM 1579 C CA . ASN A 1 206 ? 4.719 3.314 0.537 1.00 86.56 206 ASN A CA 1
ATOM 1580 C C . ASN A 1 206 ? 5.331 2.657 -0.696 1.00 86.56 206 ASN A C 1
ATOM 1582 O O . ASN A 1 206 ? 4.630 2.197 -1.597 1.00 86.56 206 ASN A O 1
ATOM 1586 N N . ILE A 1 207 ? 6.653 2.586 -0.705 1.00 93.25 207 ILE A N 1
ATOM 1587 C CA . ILE A 1 207 ? 7.445 1.832 -1.665 1.00 93.25 207 ILE A CA 1
ATOM 1588 C C . ILE A 1 207 ? 8.245 0.807 -0.874 1.00 93.25 207 ILE A C 1
ATOM 1590 O O . ILE A 1 207 ? 8.835 1.119 0.160 1.00 93.25 207 ILE A O 1
ATOM 1594 N N . TYR A 1 208 ? 8.274 -0.418 -1.371 1.00 96.19 208 TYR A N 1
ATOM 1595 C CA . TYR A 1 208 ? 8.969 -1.538 -0.768 1.00 96.19 208 TYR A CA 1
ATOM 1596 C C . TYR A 1 208 ? 10.107 -1.981 -1.673 1.00 96.19 208 TYR A C 1
ATOM 1598 O O . TYR A 1 208 ? 9.952 -2.040 -2.889 1.00 96.19 208 TYR A O 1
ATOM 1606 N N . ALA A 1 209 ? 11.240 -2.298 -1.062 1.00 96.69 209 ALA A N 1
ATOM 1607 C CA . ALA A 1 209 ? 12.415 -2.841 -1.717 1.00 96.69 209 ALA A CA 1
ATOM 1608 C C . ALA A 1 209 ? 12.722 -4.211 -1.117 1.00 96.69 209 ALA A C 1
ATOM 1610 O O . ALA A 1 209 ? 13.005 -4.335 0.077 1.00 96.69 209 ALA A O 1
ATOM 1611 N N . GLY A 1 210 ? 12.668 -5.236 -1.960 1.00 97.00 210 GLY A N 1
ATOM 1612 C CA . GLY A 1 210 ? 13.110 -6.584 -1.648 1.00 97.00 210 GLY A CA 1
ATOM 1613 C C . GLY A 1 210 ? 14.599 -6.695 -1.935 1.00 97.00 210 GLY A C 1
ATOM 1614 O O . GLY A 1 210 ? 15.036 -6.451 -3.060 1.00 97.00 210 GLY A O 1
ATOM 1615 N N . THR A 1 211 ? 15.389 -7.040 -0.925 1.00 95.62 211 THR A N 1
ATOM 1616 C CA . THR A 1 211 ? 16.853 -7.057 -1.011 1.00 95.62 211 THR A CA 1
ATOM 1617 C C . THR A 1 211 ? 17.435 -8.430 -0.676 1.00 95.62 211 THR A C 1
ATOM 1619 O O . THR A 1 211 ? 16.720 -9.335 -0.250 1.00 95.62 211 THR A O 1
ATOM 1622 N N . ASP A 1 212 ? 18.752 -8.593 -0.822 1.00 92.38 212 ASP A N 1
ATOM 1623 C CA . ASP A 1 212 ? 19.460 -9.783 -0.326 1.00 92.38 212 ASP A CA 1
ATOM 1624 C C . ASP A 1 212 ? 19.461 -9.893 1.220 1.00 92.38 212 ASP A C 1
ATOM 1626 O O . ASP A 1 212 ? 19.816 -10.949 1.749 1.00 92.38 212 ASP A O 1
ATOM 1630 N N . GLY A 1 213 ? 19.084 -8.829 1.943 1.00 91.69 213 GLY A N 1
ATOM 1631 C CA . GLY A 1 213 ? 19.093 -8.761 3.409 1.00 91.69 213 GLY A CA 1
ATOM 1632 C C . GLY A 1 213 ? 17.747 -8.432 4.063 1.00 91.69 213 GLY A C 1
ATOM 1633 O O . GLY A 1 213 ? 17.722 -8.184 5.268 1.00 91.69 213 GLY A O 1
ATOM 1634 N N . GLY A 1 214 ? 16.647 -8.441 3.308 1.00 95.19 214 GLY A N 1
ATOM 1635 C CA . GLY A 1 214 ? 15.288 -8.294 3.825 1.00 95.19 214 GLY A CA 1
ATOM 1636 C C . GLY A 1 214 ? 14.403 -7.369 2.990 1.00 95.19 214 GLY A C 1
ATOM 1637 O O . GLY A 1 214 ? 14.766 -6.960 1.882 1.00 95.19 214 GLY A O 1
ATOM 1638 N N . VAL A 1 215 ? 13.244 -7.018 3.543 1.00 97.31 215 VAL A N 1
ATOM 1639 C CA . VAL A 1 215 ? 12.306 -6.038 2.988 1.00 97.31 215 VAL A CA 1
ATOM 1640 C C . VAL A 1 215 ? 12.480 -4.700 3.696 1.00 97.31 215 VAL A C 1
ATOM 1642 O O . VAL A 1 215 ? 12.492 -4.608 4.927 1.00 97.31 215 VAL A O 1
ATOM 1645 N N . TYR A 1 216 ? 12.587 -3.645 2.899 1.00 96.31 216 TYR A N 1
ATOM 1646 C CA . TYR A 1 216 ? 12.704 -2.274 3.367 1.00 96.31 216 TYR A CA 1
ATOM 1647 C C . TYR A 1 216 ? 11.526 -1.463 2.847 1.00 96.31 216 TYR A C 1
ATOM 1649 O O . TYR A 1 216 ? 11.146 -1.604 1.688 1.00 96.31 216 TYR A O 1
ATOM 1657 N N . ARG A 1 217 ? 10.961 -0.607 3.696 1.00 94.62 217 ARG A N 1
ATOM 1658 C CA . ARG A 1 217 ? 9.863 0.301 3.360 1.00 94.62 217 ARG A CA 1
ATOM 1659 C C . ARG A 1 217 ? 10.371 1.733 3.349 1.00 94.62 217 ARG A C 1
ATOM 1661 O O . ARG A 1 217 ? 10.987 2.168 4.319 1.00 94.62 217 ARG A O 1
ATOM 1668 N N . ALA A 1 218 ? 10.060 2.457 2.287 1.00 91.44 218 ALA A N 1
ATOM 1669 C CA . ALA A 1 218 ? 10.173 3.899 2.211 1.00 91.44 218 ALA A CA 1
ATOM 1670 C C . ALA A 1 218 ? 8.804 4.536 2.016 1.00 91.44 218 ALA A C 1
ATOM 1672 O O . ALA A 1 218 ? 7.926 3.965 1.373 1.00 91.44 218 ALA A O 1
ATOM 1673 N N . ARG A 1 219 ? 8.630 5.736 2.566 1.00 84.31 219 ARG A N 1
ATOM 1674 C CA . ARG A 1 219 ? 7.419 6.535 2.393 1.00 84.31 219 ARG A CA 1
ATOM 1675 C C . ARG A 1 219 ? 7.737 7.695 1.464 1.00 84.31 219 ARG A C 1
ATOM 1677 O O . ARG A 1 219 ? 8.716 8.410 1.674 1.00 84.31 219 ARG A O 1
ATOM 1684 N N . LEU A 1 220 ? 6.920 7.870 0.435 1.00 77.75 220 LEU A N 1
ATOM 1685 C CA . LEU A 1 220 ? 6.941 9.068 -0.386 1.00 77.75 220 LEU A CA 1
ATOM 1686 C C . LEU A 1 220 ? 6.620 10.274 0.497 1.00 77.75 220 LEU A C 1
ATOM 1688 O O . LEU A 1 220 ? 5.658 10.261 1.268 1.00 77.75 220 LEU A O 1
ATOM 1692 N N . SER A 1 221 ? 7.438 11.310 0.376 1.00 70.75 221 SER A N 1
ATOM 1693 C CA . SER A 1 221 ? 7.287 12.565 1.103 1.00 70.75 221 SER A CA 1
ATOM 1694 C C . SER A 1 221 ? 7.089 13.705 0.120 1.00 70.75 221 SER A C 1
ATOM 1696 O O . SER A 1 221 ? 7.723 13.735 -0.937 1.00 70.75 221 SER A O 1
ATOM 1698 N N . TYR A 1 222 ? 6.265 14.669 0.503 1.00 63.19 222 TYR A N 1
ATOM 1699 C CA . TYR A 1 222 ? 6.172 15.941 -0.195 1.00 63.19 222 TYR A CA 1
ATOM 1700 C C . TYR A 1 222 ? 7.374 16.793 0.224 1.00 63.19 222 TYR A C 1
ATOM 1702 O O . TYR A 1 222 ? 7.593 17.025 1.414 1.00 63.19 222 TYR A O 1
ATOM 1710 N N . GLY A 1 223 ? 8.196 17.214 -0.739 1.00 51.56 223 GLY A N 1
ATOM 1711 C CA . GLY A 1 223 ? 9.138 18.309 -0.493 1.00 51.56 223 GLY A CA 1
ATOM 1712 C C . GLY A 1 223 ? 8.355 19.604 -0.245 1.00 51.56 223 GLY A C 1
ATOM 1713 O O . GLY A 1 223 ? 7.188 19.690 -0.626 1.00 51.56 223 GLY A O 1
ATOM 1714 N N . SER A 1 224 ? 8.955 20.607 0.403 1.00 46.22 224 SER A N 1
ATOM 1715 C CA . SER A 1 224 ? 8.218 21.835 0.728 1.00 46.22 224 SER A CA 1
ATOM 1716 C C . SER A 1 224 ? 7.570 22.478 -0.510 1.00 46.22 224 SER A C 1
ATOM 1718 O O . SER A 1 224 ? 8.158 22.510 -1.590 1.00 46.22 224 SER A O 1
ATOM 1720 N N . ILE A 1 225 ? 6.339 22.959 -0.302 1.00 39.72 225 ILE A N 1
ATOM 1721 C CA . ILE A 1 225 ? 5.518 23.867 -1.121 1.00 39.72 225 ILE A CA 1
ATOM 1722 C C . ILE A 1 225 ? 5.678 23.682 -2.644 1.00 39.72 225 ILE A C 1
ATOM 1724 O O . ILE A 1 225 ? 6.529 24.317 -3.266 1.00 39.72 225 ILE A O 1
ATOM 1728 N N . LEU A 1 226 ? 4.762 22.909 -3.248 1.00 42.16 226 LEU A N 1
ATOM 1729 C CA . LEU A 1 226 ? 4.617 22.620 -4.695 1.00 42.16 226 LEU A CA 1
ATOM 1730 C C . LEU A 1 226 ? 5.477 21.477 -5.266 1.00 42.16 226 LEU A C 1
ATOM 1732 O O . LEU A 1 226 ? 5.703 21.435 -6.479 1.00 42.16 226 LEU A O 1
ATOM 1736 N N . LEU A 1 227 ? 5.959 20.553 -4.432 1.00 49.97 227 LEU A N 1
ATOM 1737 C CA . LEU A 1 227 ? 6.731 19.407 -4.905 1.00 49.97 227 LEU A CA 1
ATOM 1738 C C . LEU A 1 227 ? 5.936 18.111 -4.811 1.00 49.97 227 LEU A C 1
ATOM 1740 O O . LEU A 1 227 ? 5.444 17.728 -3.755 1.00 49.97 227 LEU A O 1
ATOM 1744 N N . SER A 1 228 ? 5.931 17.412 -5.938 1.00 54.84 228 SER A N 1
ATOM 1745 C CA . SER A 1 228 ? 5.484 16.042 -6.109 1.00 54.84 228 SER A CA 1
ATOM 1746 C C . SER A 1 228 ? 5.933 15.116 -4.967 1.00 54.84 228 SER A C 1
ATOM 1748 O O . SER A 1 228 ? 7.066 15.257 -4.489 1.00 54.84 228 SER A O 1
ATOM 1750 N N . PRO A 1 229 ? 5.133 14.103 -4.585 1.00 64.81 229 PRO A N 1
ATOM 1751 C CA . PRO A 1 229 ? 5.578 13.087 -3.643 1.00 64.81 229 PRO A CA 1
ATOM 1752 C C . PRO A 1 229 ? 6.751 12.314 -4.259 1.00 64.81 229 PRO A C 1
ATOM 1754 O O . PRO A 1 229 ? 6.590 11.559 -5.220 1.00 64.81 229 PRO A O 1
ATOM 1757 N N . ILE A 1 230 ? 7.947 12.519 -3.712 1.00 72.19 230 ILE A N 1
ATOM 1758 C CA . ILE A 1 230 ? 9.182 11.859 -4.138 1.00 72.19 230 ILE A CA 1
ATOM 1759 C C . ILE A 1 230 ? 9.717 10.990 -3.009 1.00 72.19 230 ILE A C 1
ATOM 1761 O O . ILE A 1 230 ? 9.395 11.193 -1.836 1.00 72.19 230 ILE A O 1
ATOM 1765 N N . LEU A 1 231 ? 10.572 10.028 -3.350 1.00 77.19 231 LEU A N 1
ATOM 1766 C CA . LEU A 1 231 ? 11.387 9.395 -2.323 1.00 77.19 231 LEU A CA 1
ATOM 1767 C C . LEU A 1 231 ? 12.307 10.469 -1.716 1.00 77.19 231 LEU A C 1
ATOM 1769 O O . LEU A 1 231 ? 12.971 11.181 -2.482 1.00 77.19 231 LEU A O 1
ATOM 1773 N N . PRO A 1 232 ? 12.364 10.623 -0.383 1.00 71.69 232 PRO A N 1
ATOM 1774 C CA . PRO A 1 232 ? 13.266 11.590 0.227 1.00 71.69 232 PRO A CA 1
ATOM 1775 C C . PRO A 1 232 ? 14.730 11.237 -0.063 1.00 71.69 232 PRO A C 1
ATOM 1777 O O . PRO A 1 232 ? 15.082 10.075 -0.265 1.00 71.69 232 PRO A O 1
ATOM 1780 N N . ASP A 1 233 ? 15.588 12.259 -0.117 1.00 68.06 233 ASP A N 1
ATOM 1781 C CA . ASP A 1 233 ? 17.018 12.082 -0.406 1.00 68.06 233 ASP A CA 1
ATOM 1782 C C . ASP A 1 233 ? 17.779 11.394 0.740 1.00 68.06 233 ASP A C 1
ATOM 1784 O O . ASP A 1 233 ? 18.727 10.653 0.486 1.00 68.06 233 ASP A O 1
ATOM 1788 N N . SER A 1 234 ? 17.367 11.623 1.992 1.00 66.31 234 SER A N 1
ATOM 1789 C CA . SER A 1 234 ? 18.026 11.092 3.192 1.00 66.31 234 SER A CA 1
ATOM 1790 C C . SER A 1 234 ? 17.096 10.207 4.016 1.00 66.31 234 SER A C 1
ATOM 1792 O O . SER A 1 234 ? 15.968 10.601 4.311 1.00 66.31 234 SER A O 1
ATOM 1794 N N . GLY A 1 235 ? 17.596 9.042 4.421 1.00 64.56 235 GLY A N 1
ATOM 1795 C CA . GLY A 1 235 ? 16.933 8.064 5.279 1.00 64.56 235 GLY A CA 1
ATOM 1796 C C . GLY A 1 235 ? 15.560 7.533 4.839 1.00 64.56 235 GLY A C 1
ATOM 1797 O O . GLY A 1 235 ? 14.773 7.242 5.738 1.00 64.56 235 GLY A O 1
ATOM 1798 N N . PRO A 1 236 ? 15.213 7.385 3.538 1.00 72.50 236 PRO A N 1
ATOM 1799 C CA . PRO A 1 236 ? 13.889 6.897 3.149 1.00 72.50 236 PRO A CA 1
ATOM 1800 C C . PRO A 1 236 ? 13.585 5.485 3.664 1.00 72.50 236 PRO A C 1
ATOM 1802 O O . PRO A 1 236 ? 12.434 5.194 3.967 1.00 72.50 236 PRO A O 1
ATOM 1805 N N . TRP A 1 237 ? 14.582 4.599 3.746 1.00 91.88 237 TRP A N 1
ATOM 1806 C CA . TRP A 1 237 ? 14.347 3.164 3.916 1.00 91.88 237 TRP A CA 1
ATOM 1807 C C . TRP A 1 237 ? 14.439 2.697 5.369 1.00 91.88 237 TRP A C 1
ATOM 1809 O O . TRP A 1 237 ? 15.486 2.787 6.007 1.00 91.88 237 TRP A O 1
ATOM 1819 N N . THR A 1 238 ? 13.356 2.094 5.856 1.00 91.81 238 THR A N 1
ATOM 1820 C CA . THR A 1 238 ? 13.273 1.420 7.158 1.00 91.81 238 THR A CA 1
ATOM 1821 C C . THR A 1 238 ? 13.173 -0.090 6.956 1.00 91.81 238 THR A C 1
ATOM 1823 O O . THR A 1 238 ? 12.369 -0.551 6.147 1.00 91.81 238 THR A O 1
ATOM 1826 N N . ASN A 1 239 ? 13.976 -0.874 7.681 1.00 93.25 239 ASN A N 1
ATOM 1827 C CA . ASN A 1 239 ? 13.892 -2.336 7.643 1.00 93.25 239 ASN A CA 1
ATOM 1828 C C . ASN A 1 239 ? 12.592 -2.798 8.323 1.00 93.25 239 ASN A C 1
ATOM 1830 O O . ASN A 1 239 ? 12.347 -2.439 9.472 1.00 93.25 239 ASN A O 1
ATOM 1834 N N . ILE A 1 240 ? 11.788 -3.600 7.624 1.00 95.69 240 ILE A N 1
ATOM 1835 C CA . ILE A 1 240 ? 10.541 -4.181 8.144 1.00 95.69 240 ILE A CA 1
ATOM 1836 C C . ILE A 1 240 ? 10.575 -5.714 8.158 1.00 95.69 240 ILE A C 1
ATOM 1838 O O . ILE A 1 240 ? 9.535 -6.350 8.150 1.00 95.69 240 ILE A O 1
ATOM 1842 N N . SER A 1 241 ? 11.755 -6.328 8.154 1.00 95.81 241 SER A N 1
ATOM 1843 C CA . SER A 1 241 ? 11.960 -7.782 8.001 1.00 95.81 241 SER A CA 1
ATOM 1844 C C . SER A 1 241 ? 11.848 -8.561 9.312 1.00 95.81 241 SER A C 1
ATOM 1846 O O . SER A 1 241 ? 12.133 -9.755 9.347 1.00 95.81 241 SER A O 1
ATOM 1848 N N . GLU A 1 242 ? 11.499 -7.902 10.418 1.00 93.56 242 GLU A N 1
ATOM 1849 C CA . GLU A 1 242 ? 11.379 -8.573 11.710 1.00 93.56 242 GLU A CA 1
ATOM 1850 C C . GLU A 1 242 ? 10.285 -9.649 11.654 1.00 93.56 242 GLU A C 1
ATOM 1852 O O . GLU A 1 242 ? 9.135 -9.369 11.328 1.00 93.56 242 GLU A O 1
ATOM 1857 N N . GLY A 1 243 ? 10.659 -10.898 11.947 1.00 89.50 243 GLY A N 1
ATOM 1858 C CA . GLY A 1 243 ? 9.769 -12.060 11.846 1.00 89.50 243 GLY A CA 1
ATOM 1859 C C . GLY A 1 243 ? 9.792 -12.778 10.491 1.00 89.50 243 GLY A C 1
ATOM 1860 O O . GLY A 1 243 ? 9.191 -13.843 10.372 1.00 89.50 243 GLY A O 1
ATOM 1861 N N . LEU A 1 244 ? 10.513 -12.262 9.491 1.00 93.31 244 LEU A N 1
ATOM 1862 C CA . LEU A 1 244 ? 10.679 -12.939 8.207 1.00 93.31 244 LEU A CA 1
ATOM 1863 C C . LEU A 1 244 ? 11.653 -14.129 8.326 1.00 93.31 244 LEU A C 1
ATOM 1865 O O . LEU A 1 244 ? 12.728 -14.009 8.912 1.00 93.31 244 LEU A O 1
ATOM 1869 N N . ILE A 1 245 ? 11.275 -15.285 7.766 1.00 87.75 245 ILE A N 1
ATOM 1870 C CA . ILE A 1 245 ? 12.048 -16.539 7.874 1.00 87.75 245 ILE A CA 1
ATOM 1871 C C . ILE A 1 245 ? 13.322 -16.496 7.018 1.00 87.75 245 ILE A C 1
ATOM 1873 O O . ILE A 1 245 ? 14.401 -16.853 7.492 1.00 87.75 245 ILE A O 1
ATOM 1877 N N . ASP A 1 246 ? 13.202 -16.044 5.770 1.00 94.38 246 ASP A N 1
ATOM 1878 C CA . ASP A 1 246 ? 14.312 -15.913 4.829 1.00 94.38 246 ASP A CA 1
ATOM 1879 C C . ASP A 1 246 ? 14.384 -14.469 4.322 1.00 94.38 246 ASP A C 1
ATOM 1881 O O . ASP A 1 246 ? 13.432 -13.934 3.755 1.00 94.38 246 ASP A O 1
ATOM 1885 N N . ASN A 1 247 ? 15.531 -13.830 4.552 1.00 94.31 247 ASN A N 1
ATOM 1886 C CA . ASN A 1 247 ? 15.748 -12.421 4.234 1.00 94.31 247 ASN A CA 1
ATOM 1887 C C . ASN A 1 247 ? 16.127 -12.175 2.770 1.00 94.31 247 ASN A C 1
ATOM 1889 O O . ASN A 1 247 ? 16.242 -11.023 2.359 1.00 94.31 247 ASN A O 1
ATOM 1893 N N . ARG A 1 248 ? 16.348 -13.216 1.966 1.00 94.94 248 ARG A N 1
ATOM 1894 C CA . ARG A 1 248 ? 16.680 -13.051 0.558 1.00 94.94 248 ARG A CA 1
ATOM 1895 C C . ARG A 1 248 ? 15.408 -12.959 -0.267 1.00 94.94 248 ARG A C 1
ATOM 1897 O O . ARG A 1 248 ? 14.818 -13.967 -0.652 1.00 94.94 248 ARG A O 1
ATOM 1904 N N . ILE A 1 249 ? 15.031 -11.726 -0.574 1.00 97.50 249 ILE A N 1
ATOM 1905 C CA . ILE A 1 249 ? 13.816 -11.415 -1.320 1.00 97.50 249 ILE A CA 1
ATOM 1906 C C . ILE A 1 249 ? 14.134 -11.446 -2.810 1.00 97.50 249 ILE A C 1
ATOM 1908 O O . ILE A 1 249 ? 15.011 -10.714 -3.271 1.00 97.50 249 ILE A O 1
ATOM 1912 N N . ASN A 1 250 ? 13.437 -12.298 -3.557 1.00 96.38 250 ASN A N 1
ATOM 1913 C CA . ASN A 1 250 ? 13.565 -12.408 -5.009 1.00 96.38 250 ASN A CA 1
ATOM 1914 C C . ASN A 1 250 ? 12.425 -11.680 -5.741 1.00 96.38 250 ASN A C 1
ATOM 1916 O O . ASN A 1 250 ? 12.658 -11.178 -6.832 1.00 96.38 250 ASN A O 1
ATOM 1920 N N . SER A 1 251 ? 11.226 -11.614 -5.152 1.00 97.12 251 SER A N 1
ATOM 1921 C CA . SER A 1 251 ? 10.052 -10.929 -5.714 1.00 97.12 251 SER A CA 1
ATOM 1922 C C . SER A 1 251 ? 9.200 -10.299 -4.613 1.00 97.12 251 SER A C 1
ATOM 1924 O O . SER A 1 251 ? 9.178 -10.780 -3.477 1.00 97.12 251 SER A O 1
ATOM 1926 N N . LEU A 1 252 ? 8.504 -9.215 -4.951 1.00 97.88 252 LEU A N 1
ATOM 1927 C CA . LEU A 1 252 ? 7.519 -8.558 -4.097 1.00 97.88 252 LEU A CA 1
ATOM 1928 C C . LEU A 1 252 ? 6.227 -8.350 -4.881 1.00 97.88 252 LEU A C 1
ATOM 1930 O O . LEU A 1 252 ? 6.266 -8.063 -6.071 1.00 97.88 252 LEU A O 1
ATOM 1934 N N . LEU A 1 253 ? 5.090 -8.463 -4.201 1.00 95.94 253 LEU A N 1
ATOM 1935 C CA . LEU A 1 253 ? 3.775 -8.266 -4.803 1.00 95.94 253 LEU A CA 1
ATOM 1936 C C . LEU A 1 253 ? 2.823 -7.640 -3.786 1.00 95.94 253 LEU A C 1
ATOM 1938 O O . LEU A 1 253 ? 2.594 -8.197 -2.712 1.00 95.94 253 LEU A O 1
ATOM 1942 N N . ARG A 1 254 ? 2.227 -6.496 -4.126 1.00 92.69 254 ARG A N 1
ATOM 1943 C CA . ARG A 1 254 ? 1.127 -5.912 -3.351 1.00 92.69 254 ARG A CA 1
ATOM 1944 C C . ARG A 1 254 ? -0.195 -6.497 -3.844 1.00 92.69 254 ARG A C 1
ATOM 1946 O O . ARG A 1 254 ? -0.540 -6.304 -5.002 1.00 92.69 254 ARG A O 1
ATOM 1953 N N . SER A 1 255 ? -0.959 -7.147 -2.962 1.00 87.31 255 SER A N 1
ATOM 1954 C CA . SER A 1 255 ? -2.320 -7.597 -3.288 1.00 87.31 255 SER A CA 1
ATOM 1955 C C . SER A 1 255 ? -3.373 -6.861 -2.472 1.00 87.31 255 SER A C 1
ATOM 1957 O O . SER A 1 255 ? -3.583 -7.161 -1.294 1.00 87.31 255 SER A O 1
ATOM 1959 N N . TYR A 1 256 ? -4.089 -5.938 -3.116 1.00 80.44 256 TYR A N 1
ATOM 1960 C CA . TYR A 1 256 ? -5.181 -5.176 -2.499 1.00 80.44 256 TYR A CA 1
ATOM 1961 C C . TYR A 1 256 ? -6.287 -6.061 -1.932 1.00 80.44 256 TYR A C 1
ATOM 1963 O O . TYR A 1 256 ? -6.927 -5.690 -0.954 1.00 80.44 256 TYR A O 1
ATOM 1971 N N . ARG A 1 257 ? -6.492 -7.248 -2.509 1.00 72.81 257 ARG A N 1
ATOM 1972 C CA . ARG A 1 257 ? -7.518 -8.174 -2.039 1.00 72.81 257 ARG A CA 1
ATOM 1973 C C . ARG A 1 257 ? -7.171 -8.797 -0.689 1.00 72.81 257 ARG A C 1
ATOM 1975 O O . ARG A 1 257 ? -8.057 -8.958 0.142 1.00 72.81 257 ARG A O 1
ATOM 1982 N N . TYR A 1 258 ? -5.904 -9.142 -0.489 1.00 71.88 258 TYR A N 1
ATOM 1983 C CA . TYR A 1 258 ? -5.399 -9.683 0.775 1.00 71.88 258 TYR A CA 1
ATOM 1984 C C . TYR A 1 258 ? -5.060 -8.599 1.802 1.00 71.88 258 TYR A C 1
ATOM 1986 O O . TYR A 1 258 ? -4.666 -8.930 2.916 1.00 71.88 258 TYR A O 1
ATOM 1994 N N . ASP A 1 259 ? -5.146 -7.327 1.403 1.00 76.75 259 ASP A N 1
ATOM 1995 C CA . ASP A 1 259 ? -4.589 -6.183 2.124 1.00 76.75 259 ASP A CA 1
ATOM 1996 C C . ASP A 1 259 ? -3.172 -6.437 2.677 1.00 76.75 259 ASP A C 1
ATOM 1998 O O . ASP A 1 259 ? -2.836 -6.121 3.816 1.00 76.75 259 ASP A O 1
ATOM 2002 N N . ALA A 1 260 ? -2.338 -7.084 1.859 1.00 87.00 260 ALA A N 1
ATOM 2003 C CA . ALA A 1 260 ? -1.017 -7.533 2.263 1.00 87.00 260 ALA A CA 1
ATOM 2004 C C . ALA A 1 260 ? 0.040 -7.309 1.177 1.00 87.00 260 ALA A C 1
ATOM 2006 O O . ALA A 1 260 ? -0.264 -7.190 -0.020 1.00 87.00 260 ALA A O 1
ATOM 2007 N N . LEU A 1 261 ? 1.297 -7.289 1.621 1.00 94.69 261 LEU A N 1
ATOM 2008 C CA . LEU A 1 261 ? 2.483 -7.385 0.775 1.00 94.69 261 LEU A CA 1
ATOM 2009 C C . LEU A 1 261 ? 3.023 -8.817 0.844 1.00 94.69 261 LEU A C 1
ATOM 2011 O O . LEU A 1 261 ? 3.308 -9.322 1.926 1.00 94.69 261 LEU A O 1
ATOM 2015 N N . PHE A 1 262 ? 3.207 -9.459 -0.301 1.00 95.62 262 PHE A N 1
ATOM 2016 C CA . PHE A 1 262 ? 3.816 -10.779 -0.410 1.00 95.62 262 PHE A CA 1
ATOM 2017 C C . PHE A 1 262 ? 5.285 -10.657 -0.802 1.00 95.62 262 PHE A C 1
ATOM 2019 O O . PHE A 1 262 ? 5.653 -9.808 -1.614 1.00 95.62 262 PHE A O 1
ATOM 2026 N N . ALA A 1 263 ? 6.110 -11.534 -0.241 1.00 97.56 263 ALA A N 1
ATOM 2027 C CA . ALA A 1 263 ? 7.524 -11.660 -0.548 1.00 97.56 263 ALA A CA 1
ATOM 2028 C C . ALA A 1 263 ? 7.845 -13.092 -0.974 1.00 97.56 263 ALA A C 1
ATOM 2030 O O . ALA A 1 263 ? 7.655 -14.041 -0.210 1.00 97.56 263 ALA A O 1
ATOM 2031 N N . GLY A 1 264 ? 8.356 -13.236 -2.194 1.00 97.69 264 GLY A N 1
ATOM 2032 C CA . GLY A 1 264 ? 8.933 -14.477 -2.684 1.00 97.69 264 GLY A CA 1
ATOM 2033 C C . GLY A 1 264 ? 10.379 -14.565 -2.220 1.00 97.69 264 GLY A C 1
ATOM 2034 O O . GLY A 1 264 ? 11.202 -13.710 -2.554 1.00 97.69 264 GLY A O 1
ATOM 2035 N N . THR A 1 265 ? 10.688 -15.587 -1.433 1.00 97.38 265 THR A N 1
ATOM 2036 C CA . THR A 1 265 ? 11.992 -15.780 -0.788 1.00 97.38 265 THR A CA 1
ATOM 2037 C C . THR A 1 265 ? 12.675 -17.050 -1.289 1.00 97.38 265 THR A C 1
ATOM 2039 O O . THR A 1 265 ? 12.138 -17.779 -2.127 1.00 97.38 265 THR A O 1
ATOM 2042 N N . ASN A 1 266 ? 13.873 -17.347 -0.788 1.00 95.81 266 ASN A N 1
ATOM 2043 C CA . ASN A 1 266 ? 14.517 -18.632 -1.061 1.00 95.81 266 ASN A CA 1
ATOM 2044 C C . ASN A 1 266 ? 13.876 -19.824 -0.332 1.00 95.81 266 ASN A C 1
ATOM 2046 O O . ASN A 1 266 ? 14.125 -20.955 -0.747 1.00 95.81 266 ASN A O 1
ATOM 2050 N N . ASP A 1 267 ? 13.071 -19.583 0.704 1.00 94.31 267 ASP A N 1
ATOM 2051 C CA . ASP A 1 267 ? 12.412 -20.633 1.487 1.00 94.31 267 ASP A CA 1
ATOM 2052 C C . ASP A 1 267 ? 10.900 -20.708 1.241 1.00 94.31 267 ASP A C 1
ATOM 2054 O O . ASP A 1 267 ? 10.236 -21.557 1.820 1.00 94.31 267 ASP A O 1
ATOM 2058 N N . GLY A 1 268 ? 10.328 -19.863 0.381 1.00 93.81 268 GLY A N 1
ATOM 2059 C CA . GLY A 1 268 ? 8.898 -19.891 0.076 1.00 93.81 268 GLY A CA 1
ATOM 2060 C C . GLY A 1 268 ? 8.266 -18.511 -0.050 1.00 93.81 268 GLY A C 1
ATOM 2061 O O . GLY A 1 268 ? 8.947 -17.535 -0.373 1.00 93.81 268 GLY A O 1
ATOM 2062 N N . VAL A 1 269 ? 6.958 -18.428 0.206 1.00 94.31 269 VAL A N 1
ATOM 2063 C CA . VAL A 1 269 ? 6.205 -17.164 0.178 1.00 94.31 269 VAL A CA 1
ATOM 2064 C C . VAL A 1 269 ? 5.867 -16.723 1.596 1.00 94.31 269 VAL A C 1
ATOM 2066 O O . VAL A 1 269 ? 5.267 -17.473 2.368 1.00 94.31 269 VAL A O 1
ATOM 2069 N N . SER A 1 270 ? 6.209 -15.478 1.906 1.00 93.50 270 SER A N 1
ATOM 2070 C CA . SER A 1 270 ? 5.839 -14.805 3.150 1.00 93.50 270 SER A CA 1
ATOM 2071 C C . SER A 1 270 ? 4.872 -13.663 2.857 1.00 93.50 270 SER A C 1
ATOM 2073 O O . SER A 1 270 ? 4.914 -13.070 1.781 1.00 93.50 270 SER A O 1
ATOM 2075 N N . MET A 1 271 ? 4.012 -13.335 3.813 1.00 92.25 271 MET A N 1
ATOM 2076 C CA . MET A 1 271 ? 3.004 -12.287 3.691 1.00 92.25 271 MET A CA 1
ATOM 2077 C C . MET A 1 271 ? 3.093 -11.333 4.881 1.00 92.25 271 MET A C 1
ATOM 2079 O O . MET A 1 271 ? 3.070 -11.764 6.029 1.00 92.25 271 MET A O 1
ATOM 2083 N N . PHE A 1 272 ? 3.178 -10.040 4.601 1.00 92.88 272 PHE A N 1
ATOM 2084 C CA . PHE A 1 272 ? 3.185 -8.971 5.588 1.00 92.88 272 PHE A CA 1
ATOM 2085 C C . PHE A 1 272 ? 1.769 -8.430 5.772 1.00 92.88 272 PHE A C 1
ATOM 2087 O O . PHE A 1 272 ? 1.168 -7.933 4.815 1.00 92.88 272 PHE A O 1
ATOM 2094 N N . LYS A 1 273 ? 1.247 -8.538 6.995 1.00 84.69 273 LYS A N 1
ATOM 2095 C CA . LYS A 1 273 ? -0.115 -8.144 7.376 1.00 84.69 273 LYS A CA 1
ATOM 2096 C C . LYS A 1 273 ? -0.108 -7.073 8.456 1.00 84.69 273 LYS A C 1
ATOM 2098 O O . LYS A 1 273 ? 0.851 -6.946 9.216 1.00 84.69 273 LYS A O 1
ATOM 2103 N N . LYS A 1 274 ? -1.241 -6.380 8.579 1.00 80.56 274 LYS A N 1
ATOM 2104 C CA . LYS A 1 274 ? -1.560 -5.473 9.684 1.00 80.56 274 LYS A CA 1
ATOM 2105 C C . LYS A 1 274 ? -2.802 -5.976 10.423 1.00 80.56 274 LYS A C 1
ATOM 2107 O O . LYS A 1 274 ? -3.808 -6.315 9.811 1.00 80.56 274 LYS A O 1
ATOM 2112 N N . THR A 1 275 ? -2.723 -6.073 11.745 1.00 73.00 275 THR A N 1
ATOM 2113 C CA . THR A 1 275 ? -3.876 -6.397 12.604 1.00 73.00 275 THR A CA 1
ATOM 2114 C C . THR A 1 275 ? -4.850 -5.219 12.687 1.00 73.00 275 THR A C 1
ATOM 2116 O O . THR A 1 275 ? -4.478 -4.075 12.423 1.00 73.00 275 THR A O 1
ATOM 2119 N N . SER A 1 276 ? -6.076 -5.468 13.153 1.00 64.69 276 SER A N 1
ATOM 2120 C CA . SER A 1 276 ? -7.064 -4.413 13.431 1.00 64.69 276 SER A CA 1
ATOM 2121 C C . SER A 1 276 ? -6.599 -3.397 14.483 1.00 64.69 276 SER A C 1
ATOM 2123 O O . SER A 1 276 ? -7.036 -2.251 14.464 1.00 64.69 276 SER A O 1
ATOM 2125 N N . SER A 1 277 ? -5.682 -3.784 15.375 1.00 55.91 277 SER A N 1
ATOM 2126 C CA . SER A 1 277 ? -5.037 -2.889 16.345 1.00 55.91 277 SER A CA 1
ATOM 2127 C C . SER A 1 277 ? -3.810 -2.158 15.786 1.00 55.91 277 SER A C 1
ATOM 2129 O O . SER A 1 277 ? -3.140 -1.432 16.517 1.00 55.91 277 SER A O 1
ATOM 2131 N N . GLY A 1 278 ? -3.500 -2.343 14.502 1.00 71.62 278 GLY A N 1
ATOM 2132 C CA . GLY A 1 278 ? -2.430 -1.650 13.793 1.00 71.62 278 GLY A CA 1
ATOM 2133 C C . GLY A 1 278 ? -1.049 -2.300 13.880 1.00 71.62 278 GLY A C 1
ATOM 2134 O O . GLY A 1 278 ? -0.109 -1.774 13.291 1.00 71.62 278 GLY A O 1
ATOM 2135 N N . VAL A 1 279 ? -0.913 -3.440 14.563 1.00 80.94 279 VAL A N 1
ATOM 2136 C CA . VAL A 1 279 ? 0.352 -4.191 14.651 1.00 80.94 279 VAL A CA 1
ATOM 2137 C C . VAL A 1 279 ? 0.663 -4.861 13.317 1.00 80.94 279 VAL A C 1
ATOM 2139 O O . VAL A 1 279 ? -0.174 -5.603 12.803 1.00 80.94 279 VAL A O 1
ATOM 2142 N N . GLU A 1 280 ? 1.865 -4.629 12.795 1.00 87.38 280 GLU A N 1
ATOM 2143 C CA . GLU A 1 280 ? 2.374 -5.219 11.554 1.00 87.38 280 GLU A CA 1
ATOM 2144 C C . GLU A 1 280 ? 3.225 -6.473 11.841 1.00 87.38 280 GLU A C 1
ATOM 2146 O O . GLU A 1 280 ? 3.972 -6.495 12.821 1.00 87.38 280 GLU A O 1
ATOM 2151 N N . TYR A 1 281 ? 3.125 -7.519 11.015 1.00 88.38 281 TYR A N 1
ATOM 2152 C CA . TYR A 1 281 ? 3.904 -8.757 11.174 1.00 88.38 281 TYR A CA 1
ATOM 2153 C C . TYR A 1 281 ? 4.017 -9.559 9.869 1.00 88.38 281 TYR A C 1
ATOM 2155 O O . TYR A 1 281 ? 3.177 -9.439 8.975 1.00 88.38 281 TYR A O 1
ATOM 2163 N N . TRP A 1 282 ? 5.048 -10.407 9.779 1.00 92.88 282 TRP A N 1
ATOM 2164 C CA . TRP A 1 282 ? 5.186 -11.415 8.724 1.00 92.88 282 TRP A CA 1
ATOM 2165 C C . TRP A 1 282 ? 4.579 -12.749 9.144 1.00 92.88 282 TRP A C 1
ATOM 2167 O O . TRP A 1 282 ? 4.761 -13.198 10.274 1.00 92.88 282 TRP A O 1
ATOM 2177 N N . ASP A 1 283 ? 3.914 -13.397 8.197 1.00 87.88 283 ASP A N 1
ATOM 2178 C CA . ASP A 1 283 ? 3.369 -14.741 8.327 1.00 87.88 283 ASP A CA 1
ATOM 2179 C C . ASP A 1 283 ? 3.749 -15.596 7.110 1.00 87.88 283 ASP A C 1
ATOM 2181 O O . ASP A 1 283 ? 4.124 -15.080 6.050 1.00 87.88 283 ASP A O 1
ATOM 2185 N N . ASN A 1 284 ? 3.658 -16.915 7.249 1.00 84.25 284 ASN A N 1
ATOM 2186 C CA . ASN A 1 284 ? 3.856 -17.835 6.138 1.00 84.25 284 ASN A CA 1
ATOM 2187 C C . ASN A 1 284 ? 2.619 -17.843 5.225 1.00 84.25 284 ASN A C 1
ATOM 2189 O O . ASN A 1 284 ? 1.491 -17.927 5.703 1.00 84.25 284 ASN A O 1
ATOM 2193 N N . ALA A 1 285 ? 2.819 -17.799 3.907 1.00 83.81 285 ALA A N 1
ATOM 2194 C CA . ALA A 1 285 ? 1.733 -17.807 2.927 1.00 83.81 285 ALA A CA 1
ATOM 2195 C C . ALA A 1 285 ? 1.495 -19.190 2.289 1.00 83.81 285 ALA A C 1
ATOM 2197 O O . ALA A 1 285 ? 1.089 -19.261 1.138 1.00 83.81 285 ALA A O 1
ATOM 2198 N N . GLY A 1 286 ? 1.794 -20.288 2.988 1.00 80.31 286 GLY A N 1
ATOM 2199 C CA . GLY A 1 286 ? 1.426 -21.658 2.603 1.00 80.31 286 GLY A CA 1
ATOM 2200 C C . GLY A 1 286 ? 2.452 -22.430 1.762 1.00 80.31 286 GLY A C 1
ATOM 2201 O O . GLY A 1 286 ? 2.394 -23.659 1.722 1.00 80.31 286 GLY A O 1
ATOM 2202 N N . LEU A 1 287 ? 3.429 -21.762 1.137 1.00 87.31 287 LEU A N 1
ATOM 2203 C CA . LEU A 1 287 ? 4.505 -22.415 0.375 1.00 87.31 287 LEU A CA 1
ATOM 2204 C C . LEU A 1 287 ? 5.836 -22.310 1.119 1.00 87.31 287 LEU A C 1
ATOM 2206 O O . LEU A 1 287 ? 6.285 -21.200 1.396 1.00 87.31 287 LEU A O 1
ATOM 2210 N N . THR A 1 288 ? 6.476 -23.454 1.394 1.00 90.06 288 THR A N 1
ATOM 2211 C CA . THR A 1 288 ? 7.803 -23.541 2.033 1.00 90.06 288 THR A CA 1
ATOM 2212 C C . THR A 1 288 ? 8.747 -24.497 1.305 1.00 90.06 288 THR A C 1
ATOM 2214 O O . THR A 1 288 ? 8.294 -25.417 0.625 1.00 90.06 288 THR A O 1
ATOM 2217 N N . GLY A 1 289 ? 10.059 -24.302 1.452 1.00 89.56 289 GLY A N 1
ATOM 2218 C CA . GLY A 1 289 ? 11.101 -25.161 0.884 1.00 89.56 289 GLY A CA 1
ATOM 2219 C C . GLY A 1 289 ? 11.350 -24.980 -0.617 1.00 89.56 289 GLY A C 1
ATOM 2220 O O . GLY A 1 289 ? 12.110 -25.755 -1.197 1.00 89.56 289 GLY A O 1
ATOM 2221 N N . TYR A 1 290 ? 10.740 -23.968 -1.238 1.00 92.88 290 TYR A N 1
ATOM 2222 C CA . TYR A 1 290 ? 10.935 -23.632 -2.647 1.00 92.88 290 TYR A CA 1
ATOM 2223 C C . TYR A 1 290 ? 11.478 -22.218 -2.782 1.00 92.88 290 TYR A C 1
ATOM 2225 O O . TYR A 1 290 ? 10.964 -21.281 -2.174 1.00 92.88 290 TYR A O 1
ATOM 2233 N N . ARG A 1 291 ? 12.466 -22.044 -3.660 1.00 95.31 291 ARG A N 1
ATOM 2234 C CA . ARG A 1 291 ? 12.942 -20.717 -4.033 1.00 95.31 291 ARG A CA 1
ATOM 2235 C C . ARG A 1 291 ? 11.952 -20.072 -4.994 1.00 95.31 291 ARG A C 1
ATOM 2237 O O . ARG A 1 291 ? 11.886 -20.446 -6.166 1.00 95.31 291 ARG A O 1
ATOM 2244 N N . VAL A 1 292 ? 11.215 -19.091 -4.490 1.00 97.19 292 VAL A N 1
ATOM 2245 C CA . VAL A 1 292 ? 10.215 -18.327 -5.236 1.00 97.19 292 VAL A CA 1
ATOM 2246 C C . VAL A 1 292 ? 10.906 -17.179 -5.949 1.00 97.19 292 VAL A C 1
ATOM 2248 O O . VAL A 1 292 ? 11.657 -16.427 -5.331 1.00 97.19 292 VAL A O 1
ATOM 2251 N N . THR A 1 293 ? 10.681 -17.063 -7.252 1.00 95.88 293 THR A N 1
ATOM 2252 C CA . THR A 1 293 ? 11.352 -16.106 -8.141 1.00 95.88 293 THR A CA 1
ATOM 2253 C C . THR A 1 293 ? 10.403 -15.074 -8.730 1.00 95.88 293 THR A C 1
ATOM 2255 O O . THR A 1 293 ? 10.856 -13.982 -9.040 1.00 95.88 293 THR A O 1
ATOM 2258 N N . SER A 1 294 ? 9.106 -15.369 -8.795 1.00 96.12 294 SER A N 1
ATOM 2259 C CA . SER A 1 294 ? 8.061 -14.451 -9.259 1.00 96.12 294 SER A CA 1
ATOM 2260 C C . SER A 1 294 ? 6.755 -14.698 -8.511 1.00 96.12 294 SER A C 1
ATOM 2262 O O . SER A 1 294 ? 6.498 -15.808 -8.033 1.00 96.12 294 SER A O 1
ATOM 2264 N N . LEU A 1 295 ? 5.945 -13.650 -8.386 1.00 96.56 295 LEU A N 1
ATOM 2265 C CA . LEU A 1 295 ? 4.645 -13.672 -7.726 1.00 96.56 295 LEU A CA 1
ATOM 2266 C C . LEU A 1 295 ? 3.631 -12.925 -8.588 1.00 96.56 295 LEU A C 1
ATOM 2268 O O . LEU A 1 295 ? 3.942 -11.850 -9.086 1.00 96.56 295 LEU A O 1
ATOM 2272 N N . LEU A 1 296 ? 2.416 -13.458 -8.697 1.00 94.38 296 LEU A N 1
ATOM 2273 C CA . LEU A 1 296 ? 1.313 -12.838 -9.431 1.00 94.38 296 LEU A CA 1
ATOM 2274 C C . LEU A 1 296 ? -0.008 -13.020 -8.670 1.00 94.38 296 LEU A C 1
ATOM 2276 O O . LEU A 1 296 ? -0.293 -14.118 -8.196 1.00 94.38 296 LEU A O 1
ATOM 2280 N N . ASP A 1 297 ? -0.823 -11.971 -8.558 1.00 89.75 297 ASP A N 1
ATOM 2281 C CA . ASP A 1 297 ? -2.176 -12.048 -7.984 1.00 89.75 297 ASP A CA 1
ATOM 2282 C C . ASP A 1 297 ? -3.203 -12.262 -9.101 1.00 89.75 297 ASP A C 1
ATOM 2284 O O . ASP A 1 297 ? -3.379 -11.405 -9.966 1.00 89.75 297 ASP A O 1
ATOM 2288 N N . VAL A 1 298 ? -3.884 -13.409 -9.091 1.00 83.38 298 VAL A N 1
ATOM 2289 C CA . VAL A 1 298 ? -4.893 -13.772 -10.091 1.00 83.38 298 VAL A CA 1
ATOM 2290 C C . VAL A 1 298 ? -6.132 -14.313 -9.400 1.00 83.38 298 VAL A C 1
ATOM 2292 O O . VAL A 1 298 ? -6.074 -15.337 -8.720 1.00 83.38 298 VAL A O 1
ATOM 2295 N N . ASN A 1 299 ? -7.276 -13.664 -9.628 1.00 72.38 299 ASN A N 1
ATOM 2296 C CA . ASN A 1 299 ? -8.598 -14.138 -9.200 1.00 72.38 299 ASN A CA 1
ATOM 2297 C C . ASN A 1 299 ? -8.660 -14.572 -7.728 1.00 72.38 299 ASN A C 1
ATOM 2299 O O . ASN A 1 299 ? -9.336 -15.527 -7.379 1.00 72.38 299 ASN A O 1
ATOM 2303 N N . GLY A 1 300 ? -7.957 -13.873 -6.835 1.00 70.31 300 GLY A N 1
ATOM 2304 C CA . GLY A 1 300 ? -7.989 -14.245 -5.426 1.00 70.31 300 GLY A CA 1
ATOM 2305 C C . GLY A 1 300 ? -7.012 -15.324 -5.023 1.00 70.31 300 GLY A C 1
ATOM 2306 O O . GLY A 1 300 ? -7.137 -15.876 -3.935 1.00 70.31 300 GLY A O 1
ATOM 2307 N N . TYR A 1 301 ? -6.025 -15.603 -5.858 1.00 79.31 301 TYR A N 1
ATOM 2308 C CA . TYR A 1 301 ? -4.944 -16.495 -5.523 1.00 79.31 301 TYR A CA 1
ATOM 2309 C C . TYR A 1 301 ? -3.612 -15.887 -5.905 1.00 79.31 301 TYR A C 1
ATOM 2311 O O . TYR A 1 301 ? -3.460 -15.279 -6.960 1.00 79.31 301 TYR A O 1
ATOM 2319 N N . ILE A 1 302 ? -2.628 -16.118 -5.047 1.00 88.56 302 ILE A N 1
ATOM 2320 C CA . ILE A 1 302 ? -1.248 -15.769 -5.346 1.00 88.56 302 ILE A CA 1
ATOM 2321 C C . ILE A 1 302 ? -0.608 -16.959 -6.055 1.00 88.56 302 ILE A C 1
ATOM 2323 O O . ILE A 1 302 ? -0.583 -18.073 -5.523 1.00 88.56 302 ILE A O 1
ATOM 2327 N N . TYR A 1 303 ? -0.117 -16.725 -7.264 1.00 91.50 303 TYR A N 1
ATOM 2328 C CA . TYR A 1 303 ? 0.660 -17.670 -8.048 1.00 91.50 303 TYR A CA 1
ATOM 2329 C C . TYR A 1 303 ? 2.145 -17.400 -7.814 1.00 91.50 303 TYR A C 1
ATOM 2331 O O . TYR A 1 303 ? 2.597 -16.267 -7.940 1.00 91.50 303 TYR A O 1
ATOM 2339 N N . ALA A 1 304 ? 2.901 -18.437 -7.466 1.00 94.31 304 ALA A N 1
ATOM 2340 C CA . ALA A 1 304 ? 4.323 -18.358 -7.159 1.00 94.31 304 ALA A CA 1
ATOM 2341 C C . ALA A 1 304 ? 5.125 -19.179 -8.169 1.00 94.31 304 ALA A C 1
ATOM 2343 O O . ALA A 1 304 ? 5.038 -20.409 -8.176 1.00 94.31 304 ALA A O 1
ATOM 2344 N N . GLY A 1 305 ? 5.903 -18.502 -9.011 1.00 95.00 305 GLY A N 1
ATOM 2345 C CA . GLY A 1 305 ? 6.875 -19.132 -9.897 1.00 95.00 305 GLY A CA 1
ATOM 2346 C C . GLY A 1 305 ? 8.153 -19.477 -9.138 1.00 95.00 305 GLY A C 1
ATOM 2347 O O . GLY A 1 305 ? 8.615 -18.693 -8.307 1.00 95.00 305 GLY A O 1
ATOM 2348 N N . THR A 1 306 ? 8.727 -20.652 -9.399 1.00 94.69 306 THR A N 1
ATOM 2349 C CA . THR A 1 306 ? 9.909 -21.145 -8.677 1.00 94.69 306 THR A CA 1
ATOM 2350 C C . THR A 1 306 ? 11.143 -21.289 -9.564 1.00 94.69 306 THR A C 1
ATOM 2352 O O . THR A 1 306 ? 11.068 -21.372 -10.797 1.00 94.69 306 THR A O 1
ATOM 2355 N N . SER A 1 307 ? 12.314 -21.393 -8.927 1.00 93.00 307 SER A N 1
ATOM 2356 C CA . SER A 1 307 ? 13.575 -21.722 -9.609 1.00 93.00 307 SER A CA 1
ATOM 2357 C C . SER A 1 307 ? 13.552 -23.061 -10.343 1.00 93.00 307 SER A C 1
ATOM 2359 O O . SER A 1 307 ? 14.348 -23.274 -11.259 1.00 93.00 307 SER A O 1
ATOM 2361 N N . ASP A 1 308 ? 12.643 -23.947 -9.947 1.00 89.25 308 ASP A N 1
ATOM 2362 C CA . ASP A 1 308 ? 12.546 -25.309 -10.459 1.00 89.25 308 ASP A CA 1
ATOM 2363 C C . ASP A 1 308 ? 11.585 -25.403 -11.653 1.00 89.25 308 ASP A C 1
ATOM 2365 O O . ASP A 1 308 ? 11.433 -26.473 -12.230 1.00 89.25 308 ASP A O 1
ATOM 2369 N N . GLY A 1 309 ? 10.978 -24.289 -12.082 1.00 87.38 309 GLY A N 1
ATOM 2370 C CA . GLY A 1 309 ? 10.055 -24.252 -13.226 1.00 87.38 309 GLY A CA 1
ATOM 2371 C C . GLY A 1 309 ? 8.609 -24.598 -12.892 1.00 87.38 309 GLY A C 1
ATOM 2372 O O . GLY A 1 309 ? 7.775 -24.781 -13.785 1.00 87.38 309 GLY A O 1
ATOM 2373 N N . GLU A 1 310 ? 8.301 -24.692 -11.603 1.00 89.00 310 GLU A N 1
ATOM 2374 C CA . GLU A 1 310 ? 6.957 -24.945 -11.108 1.00 89.00 310 GLU A CA 1
ATOM 2375 C C . GLU A 1 310 ? 6.246 -23.626 -10.802 1.00 89.00 310 GLU A C 1
ATOM 2377 O O . GLU A 1 310 ? 6.871 -22.619 -10.468 1.00 89.00 310 GLU A O 1
ATOM 2382 N N . VAL A 1 311 ? 4.919 -23.639 -10.934 1.00 90.69 311 VAL A N 1
ATOM 2383 C CA . VAL A 1 311 ? 4.055 -22.534 -10.516 1.00 90.69 311 VAL A CA 1
ATOM 2384 C C . VAL A 1 311 ? 3.052 -23.089 -9.520 1.00 90.69 311 VAL A C 1
ATOM 2386 O O . VAL A 1 311 ? 2.258 -23.967 -9.866 1.00 90.69 311 VAL A O 1
ATOM 2389 N N . PHE A 1 312 ? 3.108 -22.585 -8.291 1.00 88.44 312 PHE A N 1
ATOM 2390 C CA . PHE A 1 312 ? 2.219 -22.964 -7.198 1.00 88.44 312 PHE A CA 1
ATOM 2391 C C . PHE A 1 312 ? 1.136 -21.918 -6.986 1.00 88.44 312 PHE A C 1
ATOM 2393 O O . PHE A 1 312 ? 1.324 -20.746 -7.285 1.00 88.44 312 PHE A O 1
ATOM 2400 N N . LYS A 1 313 ? 0.020 -22.351 -6.414 1.00 85.69 313 LYS A N 1
ATOM 2401 C CA . LYS A 1 313 ? -1.075 -21.510 -5.940 1.00 85.69 313 LYS A CA 1
ATOM 2402 C C . LYS A 1 313 ? -0.983 -21.498 -4.415 1.00 85.69 313 LYS A C 1
ATOM 2404 O O . LYS A 1 313 ? -1.040 -22.577 -3.835 1.00 85.69 313 LYS A O 1
ATOM 2409 N N . VAL A 1 314 ? -0.737 -20.346 -3.788 1.00 78.62 314 VAL A N 1
ATOM 2410 C CA . VAL A 1 314 ? -0.226 -20.317 -2.397 1.00 78.62 314 VAL A CA 1
ATOM 2411 C C . VAL A 1 314 ? -1.166 -19.678 -1.372 1.00 78.62 314 VAL A C 1
ATOM 2413 O O . VAL A 1 314 ? -1.194 -20.116 -0.231 1.00 78.62 314 VAL A O 1
ATOM 2416 N N . ALA A 1 315 ? -2.001 -18.713 -1.757 1.00 69.50 315 ALA A N 1
ATOM 2417 C CA . ALA A 1 315 ? -2.934 -18.062 -0.832 1.00 69.50 315 ALA A CA 1
ATOM 2418 C C . ALA A 1 315 ? -4.369 -18.188 -1.337 1.00 69.50 315 ALA A C 1
ATOM 2420 O O . ALA A 1 315 ? -4.581 -17.987 -2.530 1.00 69.50 315 ALA A O 1
ATOM 2421 N N . CYS A 1 316 ? -5.320 -18.490 -0.447 1.00 71.19 316 CYS A N 1
ATOM 2422 C CA . CYS A 1 316 ? -6.759 -18.432 -0.705 1.00 71.19 316 CYS A CA 1
ATOM 2423 C C . CYS A 1 316 ? -7.415 -17.291 0.086 1.00 71.19 316 CYS A C 1
ATOM 2425 O O . CYS A 1 316 ? -6.955 -16.935 1.171 1.00 71.19 316 CYS A O 1
ATOM 2427 N N . ILE A 1 317 ? -8.485 -16.712 -0.468 1.00 70.69 317 ILE A N 1
ATOM 2428 C CA . ILE A 1 317 ? -9.272 -15.674 0.209 1.00 70.69 317 ILE A CA 1
ATOM 2429 C C . ILE A 1 317 ? -10.109 -16.315 1.303 1.00 70.69 317 ILE A C 1
ATOM 2431 O O . ILE A 1 317 ? -10.787 -17.305 1.035 1.00 70.69 317 ILE A O 1
ATOM 2435 N N . ASP A 1 318 ? -10.122 -15.671 2.461 1.00 74.69 318 ASP A N 1
ATOM 2436 C CA . ASP A 1 318 ? -11.032 -15.922 3.566 1.00 74.69 318 ASP A CA 1
ATOM 2437 C C . ASP A 1 318 ? -11.399 -14.563 4.184 1.00 74.69 318 ASP A C 1
ATOM 2439 O O . ASP A 1 318 ? -10.511 -13.832 4.630 1.00 74.69 318 ASP A O 1
ATOM 2443 N N . THR A 1 319 ? -12.665 -14.145 4.097 1.00 77.50 319 THR A N 1
ATOM 2444 C CA . THR A 1 319 ? -13.055 -12.774 4.487 1.00 77.50 319 THR A CA 1
ATOM 2445 C C . THR A 1 319 ? -13.404 -12.582 5.949 1.00 77.50 319 THR A C 1
ATOM 2447 O O . THR A 1 319 ? -13.491 -11.431 6.371 1.00 77.50 319 THR A O 1
ATOM 2450 N N . ASP A 1 320 ? -13.658 -13.648 6.697 1.00 72.12 320 ASP A N 1
ATOM 2451 C CA . ASP A 1 320 ? -13.896 -13.551 8.141 1.00 72.12 320 ASP A CA 1
ATOM 2452 C C . ASP A 1 320 ? -12.632 -13.857 8.959 1.00 72.12 320 ASP A C 1
ATOM 2454 O O . ASP A 1 320 ? -12.597 -13.633 10.167 1.00 72.12 320 ASP A O 1
ATOM 2458 N N . GLY A 1 321 ? -11.549 -14.261 8.287 1.00 73.25 321 GLY A N 1
ATOM 2459 C CA . GLY A 1 321 ? -10.260 -14.487 8.922 1.00 73.25 321 GLY A CA 1
ATOM 2460 C C . GLY A 1 321 ? -10.084 -15.903 9.462 1.00 73.25 321 GLY A C 1
ATOM 2461 O O . GLY A 1 321 ? -9.238 -16.103 10.340 1.00 73.25 321 GLY A O 1
ATOM 2462 N N . GLY A 1 322 ? -10.812 -16.887 8.933 1.00 80.25 322 GLY A N 1
ATOM 2463 C CA . GLY A 1 322 ? -10.574 -18.298 9.196 1.00 80.25 322 GLY A CA 1
ATOM 2464 C C . GLY A 1 322 ? -11.838 -19.014 9.646 1.00 80.25 322 GLY A C 1
ATOM 2465 O O . GLY A 1 322 ? -12.809 -19.117 8.926 1.00 80.25 322 GLY A O 1
ATOM 2466 N N . MET A 1 323 ? -11.793 -19.617 10.832 1.00 86.56 323 MET A N 1
ATOM 2467 C CA . MET A 1 323 ? -12.958 -20.301 11.406 1.00 86.56 323 MET A CA 1
ATOM 2468 C C . MET A 1 323 ? -13.680 -19.369 12.392 1.00 86.56 323 MET A C 1
ATOM 2470 O O . MET A 1 323 ? -13.677 -19.668 13.595 1.00 86.56 323 MET A O 1
ATOM 2474 N N . ASP A 1 324 ? -14.201 -18.230 11.925 1.00 87.12 324 ASP A N 1
ATOM 2475 C CA . ASP A 1 324 ? -14.983 -17.297 12.750 1.00 87.12 324 ASP A CA 1
ATOM 2476 C C . ASP A 1 324 ? -16.500 -17.466 12.542 1.00 87.12 324 ASP A C 1
ATOM 2478 O O . ASP A 1 324 ? -17.113 -16.761 11.739 1.00 87.12 324 ASP A O 1
ATOM 2482 N N . PRO A 1 325 ? -17.167 -18.289 13.375 1.00 89.31 325 PRO A N 1
ATOM 2483 C CA . PRO A 1 325 ? -18.561 -18.636 13.149 1.00 89.31 325 PRO A CA 1
ATOM 2484 C C . PRO A 1 325 ? -19.533 -17.472 13.376 1.00 89.31 325 PRO A C 1
ATOM 2486 O O . PRO A 1 325 ? -20.739 -17.667 13.241 1.00 89.31 325 PRO A O 1
ATOM 2489 N N . TYR A 1 326 ? -19.083 -16.297 13.825 1.00 88.00 326 TYR A N 1
ATOM 2490 C CA . TYR A 1 326 ? -19.949 -15.155 14.138 1.00 88.00 326 TYR A CA 1
ATOM 2491 C C . TYR A 1 326 ? -19.958 -14.084 13.044 1.00 88.00 326 TYR A C 1
ATOM 2493 O O . TYR A 1 326 ? -20.773 -13.158 13.107 1.00 88.00 326 TYR A O 1
ATOM 2501 N N . ILE A 1 327 ? -19.112 -14.222 12.026 1.00 86.81 327 ILE A N 1
ATOM 2502 C CA . ILE A 1 327 ? -19.075 -13.360 10.849 1.00 86.81 327 ILE A CA 1
ATOM 2503 C C . ILE A 1 327 ? -19.400 -14.236 9.646 1.00 86.81 327 ILE A C 1
ATOM 2505 O O . ILE A 1 327 ? -18.969 -15.370 9.562 1.00 86.81 327 ILE A O 1
ATOM 2509 N N . ARG A 1 328 ? -20.195 -13.725 8.704 1.00 88.25 328 ARG A N 1
ATOM 2510 C CA . ARG A 1 328 ? -20.413 -14.453 7.455 1.00 88.25 328 ARG A CA 1
ATOM 2511 C C . ARG A 1 328 ? -19.201 -14.259 6.543 1.00 88.25 328 ARG A C 1
ATOM 2513 O O . ARG A 1 328 ? -19.044 -13.173 5.974 1.00 88.25 328 ARG A O 1
ATOM 2520 N N . GLY A 1 329 ? -18.426 -15.306 6.339 1.00 85.69 329 GLY A N 1
ATOM 2521 C CA . GLY A 1 329 ? -17.302 -15.389 5.426 1.00 85.69 329 GLY A CA 1
ATOM 2522 C C . GLY A 1 329 ? -17.628 -15.850 4.012 1.00 85.69 329 GLY A C 1
ATOM 2523 O O . GLY A 1 329 ? -18.728 -16.302 3.656 1.00 85.69 329 GLY A O 1
ATOM 2524 N N . ARG A 1 330 ? -16.611 -15.690 3.162 1.00 85.31 330 ARG A N 1
ATOM 2525 C CA . ARG A 1 330 ? -16.512 -16.256 1.817 1.00 85.31 330 ARG A CA 1
ATOM 2526 C C . ARG A 1 330 ? -15.098 -16.767 1.575 1.00 85.31 330 ARG A C 1
ATOM 2528 O O . ARG A 1 330 ? -14.132 -16.153 2.029 1.00 85.31 330 ARG A O 1
ATOM 2535 N N . THR A 1 331 ? -14.990 -17.812 0.758 1.00 79.75 331 THR A N 1
ATOM 2536 C CA . THR A 1 331 ? -13.708 -18.395 0.348 1.00 79.75 331 THR A CA 1
ATOM 2537 C C . THR A 1 331 ? -13.542 -18.525 -1.170 1.00 79.75 331 THR A C 1
ATOM 2539 O O . THR A 1 331 ? -14.473 -18.906 -1.888 1.00 79.75 331 THR A O 1
ATOM 2542 N N . GLY A 1 332 ? -12.329 -18.246 -1.667 1.00 70.88 332 GLY A N 1
ATOM 2543 C CA . GLY A 1 332 ? -11.940 -18.422 -3.081 1.00 70.88 332 GLY A CA 1
ATOM 2544 C C . GLY A 1 332 ? -12.634 -17.487 -4.094 1.00 70.88 332 GLY A C 1
ATOM 2545 O O . GLY A 1 332 ? -12.886 -16.322 -3.790 1.00 70.88 332 GLY A O 1
ATOM 2546 N N . ASP A 1 333 ? -12.925 -18.010 -5.299 1.00 55.22 333 ASP A N 1
ATOM 2547 C CA . ASP A 1 333 ? -13.442 -17.316 -6.508 1.00 55.22 333 ASP A CA 1
ATOM 2548 C C . ASP A 1 333 ? -14.903 -16.783 -6.402 1.00 55.22 333 ASP A C 1
ATOM 2550 O O . ASP A 1 333 ? -15.697 -16.922 -7.330 1.00 55.22 333 ASP A O 1
ATOM 2554 N N . ASP A 1 334 ? -15.307 -16.179 -5.278 1.00 56.75 334 ASP A N 1
ATOM 2555 C CA . ASP A 1 334 ? -16.624 -15.527 -5.084 1.00 56.75 334 ASP A CA 1
ATOM 2556 C C . ASP A 1 334 ? -17.878 -16.445 -5.104 1.00 56.75 334 ASP A C 1
ATOM 2558 O O . ASP A 1 334 ? -19.006 -15.953 -5.202 1.00 56.75 334 ASP A O 1
ATOM 2562 N N . VAL A 1 335 ? -17.738 -17.771 -4.951 1.00 63.62 335 VAL A N 1
ATOM 2563 C CA . VAL A 1 335 ? -18.893 -18.708 -4.990 1.00 63.62 335 VAL A CA 1
ATOM 2564 C C . VAL A 1 335 ? -19.204 -19.422 -3.673 1.00 63.62 335 VAL A C 1
ATOM 2566 O O . VAL A 1 335 ? -20.324 -19.911 -3.504 1.00 63.62 335 VAL A O 1
ATOM 2569 N N . THR A 1 336 ? -18.255 -19.492 -2.740 1.00 83.81 336 THR A N 1
ATOM 2570 C CA . THR A 1 336 ? -18.398 -20.293 -1.516 1.00 83.81 336 THR A CA 1
ATOM 2571 C C . THR A 1 336 ? -18.573 -19.374 -0.316 1.00 83.81 336 THR A C 1
ATOM 2573 O O . THR A 1 336 ? -17.698 -18.560 -0.041 1.00 83.81 336 THR A O 1
ATOM 2576 N N . PHE A 1 337 ? -19.706 -19.494 0.373 1.00 88.31 337 PHE A N 1
ATOM 2577 C CA . PHE A 1 337 ? -20.074 -18.671 1.526 1.00 88.31 337 PHE A CA 1
ATOM 2578 C C . PHE A 1 337 ? -20.451 -19.558 2.696 1.00 88.31 337 PHE A C 1
ATOM 2580 O O . PHE A 1 337 ? -21.018 -20.639 2.489 1.00 88.31 337 PHE A O 1
ATOM 2587 N N . ASP A 1 338 ? -20.287 -19.026 3.895 1.00 93.31 338 ASP A N 1
ATOM 2588 C CA . ASP A 1 338 ? -20.877 -19.635 5.076 1.00 93.31 338 ASP A CA 1
ATOM 2589 C C . ASP A 1 338 ? -22.391 -19.594 4.989 1.00 93.31 338 ASP A C 1
ATOM 2591 O O . ASP A 1 338 ? -23.012 -18.665 4.442 1.00 93.31 338 ASP A O 1
ATOM 2595 N N . TYR A 1 339 ? -23.007 -20.649 5.503 1.00 94.19 339 TYR A N 1
ATOM 2596 C CA . TYR A 1 339 ? -24.452 -20.769 5.495 1.00 94.19 339 TYR A CA 1
ATOM 2597 C C . TYR A 1 339 ? -24.957 -21.587 6.675 1.00 94.19 339 TYR A C 1
ATOM 2599 O O . TYR A 1 339 ? -24.350 -22.555 7.127 1.00 94.19 339 TYR A O 1
ATOM 2607 N N . CYS A 1 340 ? -26.141 -21.221 7.154 1.00 96.38 340 CYS A N 1
ATOM 2608 C CA . CYS A 1 340 ? -26.831 -21.995 8.173 1.00 96.38 340 CYS A CA 1
ATOM 2609 C C . CYS A 1 340 ? -27.389 -23.278 7.556 1.00 96.38 340 CYS A C 1
ATOM 2611 O O . CYS A 1 340 ? -28.255 -23.221 6.680 1.00 96.38 340 CYS A O 1
ATOM 2613 N N . ILE A 1 341 ? -26.914 -24.429 8.029 1.00 95.81 341 ILE A N 1
ATOM 2614 C CA . ILE A 1 341 ? -27.448 -25.748 7.666 1.00 95.81 341 ILE A CA 1
ATOM 2615 C C . ILE A 1 341 ? -28.894 -25.855 8.163 1.00 95.81 341 ILE A C 1
ATOM 2617 O O . ILE A 1 341 ? -29.783 -26.323 7.452 1.00 95.81 341 ILE A O 1
ATOM 2621 N N . ASP A 1 342 ? -29.122 -25.393 9.392 1.00 94.50 342 ASP A N 1
ATOM 2622 C CA . ASP A 1 342 ? -30.428 -25.282 10.031 1.00 94.50 342 ASP A CA 1
ATOM 2623 C C . ASP A 1 342 ? -30.442 -24.105 11.025 1.00 94.50 342 ASP A C 1
ATOM 2625 O O . ASP A 1 342 ? -29.521 -23.293 11.066 1.00 94.50 342 ASP A O 1
ATOM 2629 N N . THR A 1 343 ? -31.493 -23.989 11.842 1.00 93.50 343 THR A N 1
ATOM 2630 C CA . THR A 1 343 ? -31.652 -22.894 12.816 1.00 93.50 343 THR A CA 1
ATOM 2631 C C . THR A 1 343 ? -30.587 -22.852 13.916 1.00 93.50 343 THR A C 1
ATOM 2633 O O . THR A 1 343 ? -30.563 -21.892 14.678 1.00 93.50 343 THR A O 1
ATOM 2636 N N . THR A 1 344 ? -29.749 -23.880 14.050 1.00 93.75 344 THR A N 1
ATOM 2637 C CA . THR A 1 344 ? -28.773 -24.062 15.137 1.00 93.75 344 THR A CA 1
ATOM 2638 C C . THR A 1 344 ? -27.379 -24.468 14.670 1.00 93.75 344 THR A C 1
ATOM 2640 O O . THR A 1 344 ? -26.451 -24.368 15.462 1.00 93.75 344 THR A O 1
ATOM 2643 N N . ASN A 1 345 ? -27.203 -24.901 13.422 1.00 94.81 345 ASN A N 1
ATOM 2644 C CA . ASN A 1 345 ? -25.919 -25.361 12.899 1.00 94.81 345 ASN A CA 1
ATOM 2645 C C . ASN A 1 345 ? -25.450 -24.491 11.727 1.00 94.81 345 ASN A C 1
ATOM 2647 O O . ASN A 1 345 ? -26.192 -24.290 10.763 1.00 94.81 345 ASN A O 1
ATOM 2651 N N . LEU A 1 346 ? -24.206 -24.023 11.807 1.00 95.50 346 LEU A N 1
ATOM 2652 C CA . LEU A 1 346 ? -23.509 -23.254 10.778 1.00 95.50 346 LEU A CA 1
ATOM 2653 C C . LEU A 1 346 ? -22.539 -24.162 10.018 1.00 95.50 346 LEU A C 1
ATOM 2655 O O . LEU A 1 346 ? -21.812 -24.944 10.634 1.00 95.50 346 LEU A O 1
ATOM 2659 N N . GLN A 1 347 ? -22.536 -24.057 8.692 1.00 95.62 347 GLN A N 1
ATOM 2660 C CA . GLN A 1 347 ? -21.462 -24.559 7.848 1.00 95.62 347 GLN A CA 1
ATOM 2661 C C . GLN A 1 347 ? -20.505 -23.406 7.562 1.00 95.62 347 GLN A C 1
ATOM 2663 O O . GLN A 1 347 ? -20.879 -22.473 6.854 1.00 95.62 347 GLN A O 1
ATOM 2668 N N . GLU A 1 348 ? -19.293 -23.534 8.086 1.00 92.88 348 GLU A N 1
ATOM 2669 C CA . GLU A 1 348 ? -18.199 -22.589 7.897 1.00 92.88 348 GLU A CA 1
ATOM 2670 C C . GLU A 1 348 ? -17.277 -23.068 6.785 1.00 92.88 348 GLU A C 1
ATOM 2672 O O . GLU A 1 348 ? -16.838 -24.224 6.816 1.00 92.88 348 GLU A O 1
ATOM 2677 N N . TYR A 1 349 ? -16.945 -22.200 5.842 1.00 90.69 349 TYR A N 1
ATOM 2678 C CA . TYR A 1 349 ? -15.916 -22.385 4.838 1.00 90.69 349 TYR A CA 1
ATOM 2679 C C . TYR A 1 349 ? -14.744 -21.475 5.133 1.00 90.69 349 TYR A C 1
ATOM 2681 O O . TYR A 1 349 ? -14.900 -20.269 5.211 1.00 90.69 349 TYR A O 1
ATOM 2689 N N . TYR A 1 350 ? -13.557 -22.062 5.181 1.00 85.00 350 TYR A N 1
ATOM 2690 C CA . TYR A 1 350 ? -12.360 -21.333 5.559 1.00 85.00 350 TYR A CA 1
ATOM 2691 C C . TYR A 1 350 ? -11.135 -21.817 4.797 1.00 85.00 350 TYR A C 1
ATOM 2693 O O . TYR A 1 350 ? -11.104 -22.916 4.225 1.00 85.00 350 TYR A O 1
ATOM 2701 N N . CYS A 1 351 ? -10.099 -20.994 4.818 1.00 79.38 351 CYS A N 1
ATOM 2702 C CA . CYS A 1 351 ? -8.782 -21.317 4.300 1.00 79.38 351 CYS A CA 1
ATOM 2703 C C . CYS A 1 351 ? -7.984 -22.154 5.302 1.00 79.38 351 CYS A C 1
ATOM 2705 O O . CYS A 1 351 ? -7.666 -21.700 6.402 1.00 79.38 351 CYS A O 1
ATOM 2707 N N . ASN A 1 352 ? -7.630 -23.390 4.940 1.00 73.00 352 ASN A N 1
ATOM 2708 C CA . ASN A 1 352 ? -6.752 -24.193 5.791 1.00 73.00 352 ASN A CA 1
ATOM 2709 C C . ASN A 1 352 ? -5.289 -23.707 5.727 1.00 73.00 352 ASN A C 1
ATOM 2711 O O . ASN A 1 352 ? -4.906 -22.901 4.883 1.00 73.00 352 ASN A O 1
ATOM 2715 N N . VAL A 1 353 ? -4.440 -24.268 6.595 1.00 62.28 353 VAL A N 1
ATOM 2716 C CA . VAL A 1 353 ? -2.994 -23.963 6.657 1.00 62.28 353 VAL A CA 1
ATOM 2717 C C . VAL A 1 353 ? -2.219 -24.271 5.367 1.00 62.28 353 VAL A C 1
ATOM 2719 O O . VAL A 1 353 ? -1.074 -23.855 5.233 1.00 62.28 353 VAL A O 1
ATOM 2722 N N . SER A 1 354 ? -2.810 -25.025 4.439 1.00 61.28 354 SER A N 1
ATOM 2723 C CA . SER A 1 354 ? -2.237 -25.359 3.131 1.00 61.28 354 SER A CA 1
ATOM 2724 C C . SER A 1 354 ? -2.737 -24.443 2.009 1.00 61.28 354 SER A C 1
ATOM 2726 O O . SER A 1 354 ? -2.329 -24.629 0.869 1.00 61.28 354 SER A O 1
ATOM 2728 N N . GLY A 1 355 ? -3.597 -23.463 2.312 1.00 65.50 355 GLY A N 1
ATOM 2729 C CA . GLY A 1 355 ? -4.167 -22.550 1.320 1.00 65.50 355 GLY A CA 1
ATOM 2730 C C . GLY A 1 355 ? -5.320 -23.150 0.507 1.00 65.50 355 GLY A C 1
ATOM 2731 O O . GLY A 1 355 ? -5.699 -22.586 -0.520 1.00 65.50 355 GLY A O 1
ATOM 2732 N N . ASP A 1 356 ? -5.897 -24.272 0.950 1.00 73.06 356 ASP A N 1
ATOM 2733 C CA . ASP A 1 356 ? -7.078 -24.869 0.328 1.00 73.06 356 ASP A CA 1
ATOM 2734 C C . ASP A 1 356 ? -8.362 -24.416 1.027 1.00 73.06 356 ASP A C 1
ATOM 2736 O O . ASP A 1 356 ? -8.435 -24.337 2.259 1.00 73.06 356 ASP A O 1
ATOM 2740 N N . VAL A 1 357 ? -9.414 -24.220 0.229 1.00 80.06 357 VAL A N 1
ATOM 2741 C CA . VAL A 1 357 ? -10.773 -24.026 0.740 1.00 80.06 357 VAL A CA 1
ATOM 2742 C C . VAL A 1 357 ? -11.267 -25.337 1.351 1.00 80.06 357 VAL A C 1
ATOM 2744 O O . VAL A 1 357 ? -11.418 -26.348 0.662 1.00 80.06 357 VAL A O 1
ATOM 2747 N N . THR A 1 358 ? -11.545 -25.317 2.647 1.00 86.38 358 THR A N 1
ATOM 2748 C CA . THR A 1 358 ? -12.127 -26.429 3.405 1.00 86.38 358 THR A CA 1
ATOM 2749 C C . THR A 1 358 ? -13.375 -25.952 4.145 1.00 86.38 358 THR A C 1
ATOM 2751 O O . THR A 1 358 ? -13.750 -24.787 4.054 1.00 86.38 358 THR A O 1
ATOM 2754 N N . ASN A 1 359 ? -14.055 -26.851 4.858 1.00 91.94 359 ASN A N 1
ATOM 2755 C CA . ASN A 1 359 ? -15.194 -26.485 5.686 1.00 91.94 359 ASN A CA 1
ATOM 2756 C C . ASN A 1 359 ? -15.267 -27.275 6.997 1.00 91.94 359 ASN A C 1
ATOM 2758 O O . ASN A 1 359 ? -14.712 -28.370 7.117 1.00 91.94 359 ASN A O 1
ATOM 2762 N N . THR A 1 360 ? -15.961 -26.706 7.979 1.00 93.62 360 THR A N 1
ATOM 2763 C CA . THR A 1 360 ? -16.293 -27.330 9.266 1.00 93.62 360 THR A CA 1
ATOM 2764 C C . THR A 1 360 ? -17.702 -26.925 9.701 1.00 93.62 360 THR A C 1
ATOM 2766 O O . THR A 1 360 ? -18.272 -25.974 9.173 1.00 93.62 360 THR A O 1
ATOM 2769 N N . SER A 1 361 ? -18.293 -27.655 10.648 1.00 94.62 361 SER A N 1
ATOM 2770 C CA . SER A 1 361 ? -19.630 -27.348 11.167 1.00 94.62 361 SER A CA 1
ATOM 2771 C C . SER A 1 361 ? -19.567 -26.886 12.622 1.00 94.62 361 SER A C 1
ATOM 2773 O O . SER A 1 361 ? -18.972 -27.565 13.463 1.00 94.62 361 SER A O 1
ATOM 2775 N N . PHE A 1 362 ? -20.240 -25.778 12.931 1.00 92.44 362 PHE A N 1
ATOM 2776 C CA . PHE A 1 362 ? -20.383 -25.240 14.284 1.00 92.44 362 PHE A CA 1
ATOM 2777 C C . PHE A 1 362 ? -21.819 -25.365 14.794 1.00 92.44 362 PHE A C 1
ATOM 2779 O O . PHE A 1 362 ? -22.781 -25.149 14.059 1.00 92.44 362 PHE A O 1
ATOM 2786 N N . SER A 1 363 ? -21.963 -25.678 16.084 1.00 92.88 363 SER A N 1
ATOM 2787 C CA . SER A 1 363 ? -23.248 -25.634 16.789 1.00 92.88 363 SER A CA 1
ATOM 2788 C C . SER A 1 363 ? -23.411 -24.262 17.442 1.00 92.88 363 SER A C 1
ATOM 2790 O O . SER A 1 363 ? -22.767 -23.974 18.450 1.00 92.88 363 SER A O 1
ATOM 2792 N N . CYS A 1 364 ? -24.297 -23.429 16.907 1.00 91.31 364 CYS A N 1
ATOM 2793 C CA . CYS A 1 364 ? -24.556 -22.081 17.395 1.00 91.31 364 CYS A CA 1
ATOM 2794 C C . CYS A 1 364 ? -25.428 -22.092 18.659 1.00 91.31 364 CYS A C 1
ATOM 2796 O O . CYS A 1 364 ? -26.592 -22.497 18.629 1.00 91.31 364 CYS A O 1
ATOM 2798 N N . GLN A 1 365 ? -24.890 -21.573 19.766 1.00 90.44 365 GLN A N 1
ATOM 2799 C CA . GLN A 1 365 ? -25.555 -21.542 21.076 1.00 90.44 365 GLN A CA 1
ATOM 2800 C C . GLN A 1 365 ? -26.915 -20.819 21.068 1.00 90.44 365 GLN A C 1
ATOM 2802 O O . GLN A 1 365 ? -27.844 -21.261 21.743 1.00 90.44 365 GLN A O 1
ATOM 2807 N N . PHE A 1 366 ? -27.039 -19.728 20.305 1.00 90.69 366 PHE A N 1
ATOM 2808 C CA . PHE A 1 366 ? -28.251 -18.898 20.225 1.00 90.69 366 PHE A CA 1
ATOM 2809 C C . PHE A 1 366 ? -28.893 -18.906 18.828 1.00 90.69 366 PHE A C 1
ATOM 2811 O O . PHE A 1 366 ? -29.640 -18.002 18.447 1.00 90.69 366 PHE A O 1
ATOM 2818 N N . GLY A 1 367 ? -28.613 -19.963 18.067 1.00 89.94 367 GLY A N 1
ATOM 2819 C CA . GLY A 1 367 ? -29.112 -20.153 16.713 1.00 89.94 367 GLY A CA 1
ATOM 2820 C C . GLY A 1 367 ? -28.219 -19.549 15.630 1.00 89.94 367 GLY A C 1
ATOM 2821 O O . GLY A 1 367 ? -27.250 -18.852 15.920 1.00 89.94 367 GLY A O 1
ATOM 2822 N N . CYS A 1 368 ? -28.548 -19.860 14.381 1.00 93.56 368 CYS A N 1
ATOM 2823 C CA . CYS A 1 368 ? -27.835 -19.426 13.184 1.00 93.56 368 CYS A CA 1
ATOM 2824 C C . CYS A 1 368 ? -28.773 -18.624 12.282 1.00 93.56 368 CYS A C 1
ATOM 2826 O O . CYS A 1 368 ? -29.913 -19.040 12.039 1.00 93.56 368 CYS A O 1
ATOM 2828 N N . SER A 1 369 ? -28.302 -17.493 11.759 1.00 92.56 369 SER A N 1
ATOM 2829 C CA . SER A 1 369 ? -29.009 -16.738 10.725 1.00 92.56 369 SER A CA 1
ATOM 2830 C C . SER A 1 369 ? -28.038 -16.082 9.741 1.00 92.56 369 SER A C 1
ATOM 2832 O O . SER A 1 369 ? -26.921 -15.734 10.095 1.00 92.56 369 SER A O 1
ATOM 2834 N N . ASN A 1 370 ? -28.444 -15.953 8.471 1.00 91.12 370 ASN A N 1
ATOM 2835 C CA . ASN A 1 370 ? -27.646 -15.326 7.403 1.00 91.12 370 ASN A CA 1
ATOM 2836 C C . ASN A 1 370 ? -26.212 -15.865 7.221 1.00 91.12 370 ASN A C 1
ATOM 2838 O O . ASN A 1 370 ? -25.363 -15.142 6.714 1.00 91.12 370 ASN A O 1
ATOM 2842 N N . GLY A 1 371 ? -25.961 -17.130 7.570 1.00 90.75 371 GLY A N 1
ATOM 2843 C CA . GLY A 1 371 ? -24.625 -17.718 7.459 1.00 90.75 371 GLY A CA 1
ATOM 2844 C C . GLY A 1 371 ? -23.663 -17.276 8.557 1.00 90.75 371 GLY A C 1
ATOM 2845 O O . GLY A 1 371 ? -22.475 -17.241 8.306 1.00 90.75 371 GLY A O 1
ATOM 2846 N N . ALA A 1 372 ? -24.176 -16.941 9.743 1.00 92.19 372 ALA A N 1
ATOM 2847 C CA . ALA A 1 372 ? -23.387 -16.730 10.951 1.00 92.19 372 ALA A CA 1
ATOM 2848 C C . ALA A 1 372 ? -24.172 -17.186 12.197 1.00 92.19 372 ALA A C 1
ATOM 2850 O O . ALA A 1 372 ? -25.411 -17.200 12.221 1.00 92.19 372 ALA A O 1
ATOM 2851 N N . CYS A 1 373 ? -23.460 -17.560 13.255 1.00 92.38 373 CYS A N 1
ATOM 2852 C CA . CYS A 1 373 ? -24.020 -17.795 14.575 1.00 92.38 373 CYS A CA 1
ATOM 2853 C C . CYS A 1 373 ? -24.484 -16.476 15.203 1.00 92.38 373 CYS A C 1
ATOM 2855 O O . CYS A 1 373 ? -23.798 -15.458 15.174 1.00 92.38 373 CYS A O 1
ATOM 2857 N N . ASN A 1 374 ? -25.648 -16.504 15.847 1.00 91.19 374 ASN A N 1
ATOM 2858 C CA . ASN A 1 374 ? -26.177 -15.342 16.543 1.00 91.19 374 ASN A CA 1
ATOM 2859 C C . ASN A 1 374 ? -25.378 -15.104 17.834 1.00 91.19 374 ASN A C 1
ATOM 2861 O O . ASN A 1 374 ? -25.427 -15.907 18.769 1.00 91.19 374 ASN A O 1
ATOM 2865 N N . CYS A 1 375 ? -24.667 -13.984 17.890 1.00 86.94 375 CYS A N 1
ATOM 2866 C CA . CYS A 1 375 ? -24.041 -13.463 19.103 1.00 86.94 375 CYS A CA 1
ATOM 2867 C C . CYS A 1 375 ? -24.097 -11.936 19.083 1.00 86.94 375 CYS A C 1
ATOM 2869 O O . CYS A 1 375 ? -23.087 -11.247 19.012 1.00 86.94 375 CYS A O 1
ATOM 2871 N N . GLY A 1 376 ? -25.318 -11.417 19.062 1.00 83.94 376 GLY A N 1
ATOM 2872 C CA . GLY A 1 376 ? -25.589 -9.988 19.062 1.00 83.94 376 GLY A CA 1
ATOM 2873 C C . GLY A 1 376 ? -26.062 -9.475 20.414 1.00 83.94 376 GLY A C 1
ATOM 2874 O O . GLY A 1 376 ? -26.686 -10.212 21.195 1.00 83.94 376 GLY A O 1
ATOM 2875 N N . ASP A 1 377 ? -25.794 -8.190 20.606 1.00 81.88 377 ASP A N 1
ATOM 2876 C CA . ASP A 1 377 ? -26.547 -7.292 21.467 1.00 81.88 377 ASP A CA 1
ATOM 2877 C C . ASP A 1 377 ? -27.294 -6.272 20.608 1.00 81.88 377 ASP A C 1
ATOM 2879 O O . ASP A 1 377 ? -26.758 -5.814 19.595 1.00 81.88 377 ASP A O 1
ATOM 2883 N N . THR A 1 378 ? -28.520 -5.917 20.980 1.00 85.88 378 THR A N 1
ATOM 2884 C CA . THR A 1 378 ? -29.335 -4.968 20.209 1.00 85.88 378 THR A CA 1
ATOM 2885 C C . THR A 1 378 ? -28.872 -3.519 20.329 1.00 85.88 378 THR A C 1
ATOM 2887 O O . THR A 1 378 ? -29.307 -2.701 19.524 1.00 85.88 378 THR A O 1
ATOM 2890 N N . ASP A 1 379 ? -28.013 -3.203 21.294 1.00 71.62 379 ASP A N 1
ATOM 2891 C CA . ASP A 1 379 ? -27.483 -1.860 21.567 1.00 71.62 379 ASP A CA 1
ATOM 2892 C C . ASP A 1 379 ? -25.974 -1.713 21.274 1.00 71.62 379 ASP A C 1
ATOM 2894 O O . ASP A 1 379 ? -25.380 -0.669 21.550 1.00 71.62 379 ASP A O 1
ATOM 2898 N N . GLY A 1 380 ? -25.351 -2.754 20.708 1.00 75.56 380 GLY A N 1
ATOM 2899 C CA . GLY A 1 380 ? -23.936 -2.751 20.342 1.00 75.56 380 GLY A CA 1
ATOM 2900 C C . GLY A 1 380 ? -22.956 -3.089 21.471 1.00 75.56 380 GLY A C 1
ATOM 2901 O O . GLY A 1 380 ? -21.750 -2.931 21.269 1.00 75.56 380 GLY A O 1
ATOM 2902 N N . GLY A 1 381 ? -23.416 -3.590 22.622 1.00 81.81 381 GLY A N 1
ATOM 2903 C CA . GLY A 1 381 ? -22.554 -4.128 23.672 1.00 81.81 381 GLY A CA 1
ATOM 2904 C C . GLY A 1 381 ? -22.807 -3.472 25.020 1.00 81.81 381 GLY A C 1
ATOM 2905 O O . GLY A 1 381 ? -23.779 -3.789 25.672 1.00 81.81 381 GLY A O 1
ATOM 2906 N N . ILE A 1 382 ? -21.873 -2.648 25.503 1.00 79.62 382 ILE A N 1
ATOM 2907 C CA . ILE A 1 382 ? -22.073 -1.915 26.762 1.00 79.62 382 ILE A CA 1
ATOM 2908 C C . ILE A 1 382 ? -22.575 -0.514 26.407 1.00 79.62 382 ILE A C 1
ATOM 2910 O O . ILE A 1 382 ? -21.773 0.338 26.017 1.00 79.62 382 ILE A O 1
ATOM 2914 N N . ASN A 1 383 ? -23.870 -0.275 26.561 1.00 75.12 383 ASN A N 1
ATOM 2915 C CA . ASN A 1 383 ? -24.562 0.965 26.260 1.00 75.12 383 ASN A CA 1
ATOM 2916 C C . ASN A 1 383 ? -25.680 1.250 27.278 1.00 75.12 383 ASN A C 1
ATOM 2918 O O . ASN A 1 383 ? -26.862 1.020 27.060 1.00 75.12 383 ASN A O 1
ATOM 2922 N N . TYR A 1 384 ? -25.311 1.934 28.358 1.00 84.06 384 TYR A N 1
ATOM 2923 C CA . TYR A 1 384 ? -26.217 2.200 29.478 1.00 84.06 384 TYR A CA 1
ATOM 2924 C C . TYR A 1 384 ? -27.442 3.070 29.152 1.00 84.06 384 TYR A C 1
ATOM 2926 O O . TYR A 1 384 ? -28.280 3.297 30.027 1.00 84.06 384 TYR A O 1
ATOM 2934 N N . TYR A 1 385 ? -27.511 3.662 27.961 1.00 77.88 385 TYR A N 1
ATOM 2935 C CA . TYR A 1 385 ? -28.483 4.698 27.608 1.00 77.88 385 TYR A CA 1
ATOM 2936 C C . TYR A 1 385 ? -29.449 4.280 26.499 1.00 77.88 385 TYR A C 1
ATOM 2938 O O . TYR A 1 385 ? -30.367 5.038 26.168 1.00 77.88 385 TYR A O 1
ATOM 2946 N N . GLU A 1 386 ? -29.287 3.076 25.968 1.00 81.94 386 GLU A N 1
ATOM 2947 C CA . GLU A 1 386 ? -30.256 2.387 25.130 1.00 81.94 386 GLU A CA 1
ATOM 2948 C C . GLU A 1 386 ? -30.534 1.025 25.729 1.00 81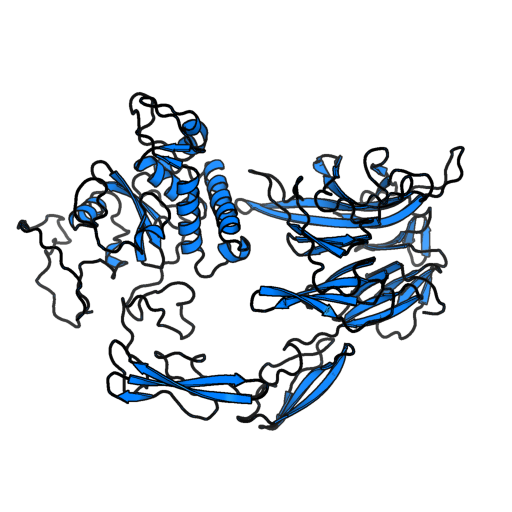.94 386 GLU A C 1
ATOM 2950 O O . GLU A 1 386 ? -29.750 0.492 26.493 1.00 81.94 386 GLU A O 1
ATOM 2955 N N . ARG A 1 387 ? -31.713 0.483 25.444 1.00 86.94 387 ARG A N 1
ATOM 2956 C CA . ARG A 1 387 ? -32.069 -0.811 25.999 1.00 86.94 387 ARG A CA 1
ATOM 2957 C C . ARG A 1 387 ? -31.515 -1.913 25.101 1.00 86.94 387 ARG A C 1
ATOM 2959 O O . ARG A 1 387 ? -32.106 -2.201 24.057 1.00 86.94 387 ARG A O 1
ATOM 2966 N N . GLY A 1 388 ? -30.458 -2.559 25.551 1.00 88.12 388 GLY A N 1
ATOM 2967 C CA . GLY A 1 388 ? -29.885 -3.784 25.031 1.00 88.12 388 GLY A CA 1
ATOM 2968 C C . GLY A 1 388 ? -30.704 -5.027 25.342 1.00 88.12 388 GLY A C 1
ATOM 2969 O O . GLY A 1 388 ? -31.574 -5.093 26.226 1.00 88.12 388 GLY A O 1
ATOM 2970 N N . THR A 1 389 ? -30.476 -6.044 24.524 1.00 91.75 389 THR A N 1
ATOM 2971 C CA . THR A 1 389 ? -31.016 -7.392 24.664 1.00 91.75 389 THR A CA 1
ATOM 2972 C C . THR A 1 389 ? -30.039 -8.342 24.004 1.00 91.75 389 THR A C 1
ATOM 2974 O O . THR A 1 389 ? -29.976 -8.470 22.780 1.00 91.75 389 THR A O 1
ATOM 2977 N N . VAL A 1 390 ? -29.321 -9.077 24.842 1.00 91.62 390 VAL A N 1
ATOM 2978 C CA . VAL A 1 390 ? -28.365 -10.080 24.393 1.00 91.62 390 VAL A CA 1
ATOM 2979 C C . VAL A 1 390 ? -29.073 -11.284 23.779 1.00 91.62 390 VAL A C 1
ATOM 2981 O O . VAL A 1 390 ? -30.204 -11.628 24.129 1.00 91.62 390 VAL A O 1
ATOM 2984 N N . SER A 1 391 ? -28.350 -12.032 22.949 1.00 86.56 391 SER A N 1
ATOM 2985 C CA . SER A 1 391 ? -28.844 -13.236 22.254 1.00 86.56 391 SER A CA 1
ATOM 2986 C C . SER A 1 391 ? -29.417 -14.344 23.163 1.00 86.56 391 SER A C 1
ATOM 2988 O O . SER A 1 391 ? -30.159 -15.205 22.696 1.00 86.56 391 SER A O 1
ATOM 2990 N N . SER A 1 392 ? -29.133 -14.316 24.473 1.00 87.12 392 SER A N 1
ATOM 2991 C CA . SER A 1 392 ? -29.772 -15.204 25.466 1.00 87.12 392 SER A CA 1
ATOM 2992 C C . SER A 1 392 ? -31.197 -14.794 25.872 1.00 87.12 392 SER A C 1
ATOM 2994 O O . SER A 1 392 ? -31.864 -15.538 26.591 1.00 87.12 392 SER A O 1
ATOM 2996 N N . GLY A 1 393 ? -31.661 -13.620 25.434 1.00 88.38 393 GLY A N 1
ATOM 2997 C CA . GLY A 1 393 ? -32.955 -13.030 25.773 1.00 88.38 393 GLY A CA 1
ATOM 2998 C C . GLY A 1 393 ? -32.967 -12.197 27.059 1.00 88.38 393 GLY A C 1
ATOM 2999 O O . GLY A 1 393 ? -34.038 -11.753 27.468 1.00 88.38 393 GLY A O 1
ATOM 3000 N N . ASN A 1 394 ? -31.818 -11.993 27.714 1.00 92.00 394 ASN A N 1
ATOM 3001 C CA . ASN A 1 394 ? -31.715 -11.043 28.824 1.00 92.00 394 ASN A CA 1
ATOM 3002 C C . ASN A 1 394 ? -31.644 -9.614 28.276 1.00 92.00 394 ASN A C 1
ATOM 3004 O O . ASN A 1 394 ? -30.949 -9.381 27.294 1.00 92.00 394 ASN A O 1
ATOM 3008 N N . SER A 1 395 ? -32.340 -8.685 28.924 1.00 93.81 395 SER A N 1
ATOM 3009 C CA . SER A 1 395 ? -32.361 -7.267 28.553 1.00 93.81 395 SER A CA 1
ATOM 3010 C C . SER A 1 395 ? -31.964 -6.403 29.734 1.00 93.81 395 SER A C 1
ATOM 3012 O O . SER A 1 395 ? -32.161 -6.807 30.889 1.00 93.81 395 SER A O 1
ATOM 3014 N N . ASP A 1 396 ? -31.521 -5.188 29.444 1.00 93.25 396 ASP A N 1
ATOM 3015 C CA . ASP A 1 396 ? -31.147 -4.232 30.480 1.00 93.25 396 ASP A CA 1
ATOM 3016 C C . ASP A 1 396 ? -32.337 -3.822 31.326 1.00 93.25 396 ASP A C 1
ATOM 3018 O O . ASP A 1 396 ? -33.499 -3.777 30.884 1.00 93.25 396 ASP A O 1
ATOM 3022 N N . TYR A 1 397 ? -32.046 -3.574 32.600 1.00 94.19 397 TYR A N 1
ATOM 3023 C CA . TYR A 1 397 ? -33.056 -3.154 33.551 1.00 94.19 397 TYR A CA 1
ATOM 3024 C C . TYR A 1 397 ? -32.467 -2.384 34.729 1.00 94.19 397 TYR A C 1
ATOM 3026 O O . TYR A 1 397 ? -31.383 -2.675 35.239 1.00 94.19 397 TYR A O 1
ATOM 3034 N N . CYS A 1 398 ? -33.237 -1.425 35.237 1.00 93.56 398 CYS A N 1
ATOM 3035 C CA . CYS A 1 398 ? -32.869 -0.697 36.441 1.00 93.56 398 CYS A CA 1
ATOM 3036 C C . CYS A 1 398 ? -33.037 -1.583 37.676 1.00 93.56 398 CYS A C 1
ATOM 3038 O O . CYS A 1 398 ? -34.130 -2.069 37.973 1.00 93.56 398 CYS A O 1
ATOM 3040 N N . ILE A 1 399 ? -31.958 -1.757 38.432 1.00 91.62 399 ILE A N 1
ATOM 3041 C CA . ILE A 1 399 ? -31.971 -2.458 39.719 1.00 91.62 399 ILE A CA 1
ATOM 3042 C C . ILE A 1 399 ? -32.685 -1.597 40.767 1.00 91.62 399 ILE A C 1
ATOM 3044 O O . ILE A 1 399 ? -33.405 -2.112 41.623 1.00 91.62 399 ILE A O 1
ATOM 3048 N N . ASN A 1 400 ? -32.460 -0.284 40.714 1.00 88.75 400 ASN A N 1
ATOM 3049 C CA . ASN A 1 400 ? -33.079 0.724 41.568 1.00 88.75 400 ASN A CA 1
ATOM 3050 C C . ASN A 1 400 ? -33.111 2.078 40.822 1.00 88.75 400 ASN A C 1
ATOM 3052 O O . ASN A 1 400 ? -32.814 2.130 39.631 1.00 88.75 400 ASN A O 1
ATOM 3056 N N . ASN A 1 401 ? -33.482 3.164 41.509 1.00 85.19 401 ASN A N 1
ATOM 3057 C CA . ASN A 1 401 ? -33.617 4.489 40.894 1.00 85.19 401 ASN A CA 1
ATOM 3058 C C . ASN A 1 401 ? -32.314 5.080 40.344 1.00 85.19 401 ASN A C 1
ATOM 3060 O O . ASN A 1 401 ? -32.419 6.003 39.552 1.00 85.19 401 ASN A O 1
ATOM 3064 N N . ASP A 1 402 ? -31.145 4.567 40.728 1.00 85.75 402 ASP A N 1
ATOM 3065 C CA . ASP A 1 402 ? -29.831 5.131 40.393 1.00 85.75 402 ASP A CA 1
ATOM 3066 C C . ASP A 1 402 ? -28.860 4.084 39.826 1.00 85.75 402 ASP A C 1
ATOM 3068 O O . ASP A 1 402 ? -27.709 4.390 39.532 1.00 85.75 402 ASP A O 1
ATOM 3072 N N . SER A 1 403 ? -29.297 2.834 39.656 1.00 87.75 403 SER A N 1
ATOM 3073 C CA . SER A 1 403 ? -28.425 1.746 39.213 1.00 87.75 403 SER A CA 1
ATOM 3074 C C . SER A 1 403 ? -29.054 0.916 38.103 1.00 87.75 403 SER A C 1
ATOM 3076 O O . SER A 1 403 ? -30.166 0.398 38.257 1.00 87.75 403 SER A O 1
ATOM 3078 N N . LEU A 1 404 ? -28.286 0.711 37.038 1.00 92.19 404 LEU A N 1
ATOM 3079 C CA . LEU A 1 404 ? -28.611 -0.116 35.885 1.00 92.19 404 LEU A CA 1
ATOM 3080 C C . LEU A 1 404 ? -27.877 -1.461 35.962 1.00 92.19 404 LEU A C 1
ATOM 3082 O O . LEU A 1 404 ? -26.703 -1.531 36.346 1.00 92.19 404 LEU A O 1
ATOM 3086 N N . ARG A 1 405 ? -28.582 -2.540 35.607 1.00 93.38 405 ARG A N 1
ATOM 3087 C CA . ARG A 1 405 ? -27.963 -3.796 35.195 1.00 93.38 405 ARG A CA 1
ATOM 3088 C C . ARG A 1 405 ? -27.932 -3.834 33.679 1.00 93.38 405 ARG A C 1
ATOM 3090 O O . ARG A 1 405 ? -28.988 -3.946 33.064 1.00 93.38 405 ARG A O 1
ATOM 3097 N N . GLU A 1 406 ? -26.717 -3.814 33.166 1.00 90.44 406 GLU A N 1
ATOM 3098 C CA . GLU A 1 406 ? -26.409 -3.918 31.751 1.00 90.44 406 GLU A CA 1
ATOM 3099 C C . GLU A 1 406 ? -26.049 -5.362 31.413 1.00 90.44 406 GLU A C 1
ATOM 3101 O O . GLU A 1 406 ? -25.208 -5.946 32.108 1.00 90.44 406 GLU A O 1
ATOM 3106 N N . TYR A 1 407 ? -26.644 -5.935 30.378 1.00 90.88 407 TYR A N 1
ATOM 3107 C CA . TYR A 1 407 ? -26.247 -7.198 29.773 1.00 90.88 407 TYR A CA 1
ATOM 3108 C C . TYR A 1 407 ? -25.497 -6.922 28.485 1.00 90.88 407 TYR A C 1
ATOM 3110 O O . TYR A 1 407 ? -25.909 -6.081 27.716 1.00 90.88 407 TYR A O 1
ATOM 3118 N N . TYR A 1 408 ? -24.420 -7.664 28.250 1.00 88.50 408 TYR A N 1
ATOM 3119 C CA . TYR A 1 408 ? -23.677 -7.564 26.999 1.00 88.50 408 TYR A CA 1
ATOM 3120 C C . TYR A 1 408 ? -23.063 -8.901 26.617 1.00 88.50 408 TYR A C 1
ATOM 3122 O O . TYR A 1 408 ? -22.866 -9.777 27.467 1.00 88.50 408 TYR A O 1
ATOM 3130 N N . VAL A 1 409 ? -22.750 -9.086 25.337 1.00 85.56 409 VAL A N 1
ATOM 3131 C CA . VAL A 1 409 ? -22.039 -10.277 24.852 1.00 85.56 409 VAL A CA 1
ATOM 3132 C C . VAL A 1 409 ? -20.578 -9.977 24.556 1.00 85.56 409 VAL A C 1
ATOM 3134 O O . VAL A 1 409 ? -20.211 -8.886 24.124 1.00 85.56 409 VAL A O 1
ATOM 3137 N N . LYS A 1 410 ? -19.726 -10.974 24.783 1.00 83.19 410 LYS A N 1
ATOM 3138 C CA . LYS A 1 410 ? -18.360 -11.016 24.261 1.00 83.19 410 LYS A CA 1
ATOM 3139 C C . LYS A 1 410 ? -18.093 -12.387 23.665 1.00 83.19 410 LYS A C 1
ATOM 3141 O O . LYS A 1 410 ? -18.562 -13.399 24.188 1.00 83.19 410 LYS A O 1
ATOM 3146 N N . ILE A 1 411 ? -17.316 -12.405 22.591 1.00 80.56 411 ILE A N 1
ATOM 3147 C CA . ILE A 1 411 ? -16.826 -13.637 21.983 1.00 80.56 411 ILE A CA 1
ATOM 3148 C C . ILE A 1 411 ? -15.519 -14.012 22.689 1.00 80.56 411 ILE A C 1
ATOM 3150 O O . ILE A 1 411 ? -14.571 -13.228 22.719 1.00 80.56 411 ILE A O 1
ATOM 3154 N N . GLU A 1 412 ? -15.478 -15.201 23.288 1.00 81.19 412 GLU A N 1
ATOM 3155 C CA . GLU A 1 412 ? -14.292 -15.755 23.945 1.00 81.19 412 GLU A CA 1
ATOM 3156 C C . GLU A 1 412 ? -13.925 -17.098 23.311 1.00 81.19 412 GLU A C 1
ATOM 3158 O O . GLU A 1 412 ? -14.556 -18.132 23.564 1.00 81.19 412 GLU A O 1
ATOM 3163 N N . GLY A 1 413 ? -12.902 -17.083 22.452 1.00 76.44 413 GLY A N 1
ATOM 3164 C CA . GLY A 1 413 ? -12.636 -18.204 21.551 1.00 76.44 413 GLY A CA 1
ATOM 3165 C C . GLY A 1 413 ? -13.835 -18.410 20.623 1.00 76.44 413 GLY A C 1
ATOM 3166 O O . GLY A 1 413 ? -14.281 -17.464 19.990 1.00 76.44 413 GLY A O 1
ATOM 3167 N N . ASN A 1 414 ? -14.412 -19.614 20.607 1.00 72.88 414 ASN A N 1
ATOM 3168 C CA . ASN A 1 414 ? -15.590 -19.923 19.783 1.00 72.88 414 ASN A CA 1
ATOM 3169 C C . ASN A 1 414 ? -16.918 -19.815 20.558 1.00 72.88 414 ASN A C 1
ATOM 3171 O O . ASN A 1 414 ? -17.957 -20.250 20.061 1.00 72.88 414 ASN A O 1
ATOM 3175 N N . ASN A 1 415 ? -16.917 -19.257 21.774 1.00 81.06 415 ASN A N 1
ATOM 3176 C CA . ASN A 1 415 ? -18.111 -19.175 22.617 1.00 81.06 415 ASN A CA 1
ATOM 3177 C C . ASN A 1 415 ? -18.637 -17.741 22.731 1.00 81.06 415 ASN A C 1
ATOM 3179 O O . ASN A 1 415 ? -17.891 -16.821 23.058 1.00 81.06 415 ASN A O 1
ATOM 3183 N N . CYS A 1 416 ? -19.949 -17.583 22.559 1.00 85.19 416 CYS A N 1
ATOM 3184 C CA . CYS A 1 416 ? -20.667 -16.356 22.876 1.00 85.19 416 CYS A CA 1
ATOM 3185 C C . CYS A 1 416 ? -20.992 -16.325 24.376 1.00 85.19 416 CYS A C 1
ATOM 3187 O O . CYS A 1 416 ? -21.885 -17.036 24.851 1.00 85.19 416 CYS A O 1
ATOM 3189 N N . VAL A 1 417 ? -20.260 -15.515 25.138 1.00 86.94 417 VAL A N 1
ATOM 3190 C CA . VAL A 1 417 ? -20.417 -15.415 26.591 1.00 86.94 417 VAL A CA 1
ATOM 3191 C C . VAL A 1 417 ? -21.256 -14.191 26.930 1.00 86.94 417 VAL A C 1
ATOM 3193 O O . VAL A 1 417 ? -20.961 -13.073 26.511 1.00 86.94 417 VAL A O 1
ATOM 3196 N N . VAL A 1 418 ? -22.314 -14.411 27.712 1.00 88.88 418 VAL A N 1
ATOM 3197 C CA . VAL A 1 418 ? -23.169 -13.339 28.226 1.00 88.88 418 VAL A CA 1
ATOM 3198 C C . VAL A 1 418 ? -22.592 -12.831 29.533 1.00 88.88 418 VAL A C 1
ATOM 3200 O O . VAL A 1 418 ? -22.486 -13.567 30.518 1.00 88.88 418 VAL A O 1
ATOM 3203 N N . TYR A 1 419 ? -22.286 -11.548 29.546 1.00 88.75 419 TYR A N 1
ATOM 3204 C CA . TYR A 1 419 ? -21.876 -10.808 30.715 1.00 88.75 419 TYR A CA 1
ATOM 3205 C C . TYR A 1 419 ? -23.011 -9.926 31.216 1.00 88.75 419 TYR A C 1
ATOM 3207 O O . TYR A 1 419 ? -23.989 -9.648 30.527 1.00 88.75 419 TYR A O 1
ATOM 3215 N N . ASN A 1 420 ? -22.880 -9.508 32.468 1.00 90.50 420 ASN A N 1
ATOM 3216 C CA . ASN A 1 420 ? -23.625 -8.374 32.973 1.00 90.50 420 ASN A CA 1
ATOM 3217 C C . ASN A 1 420 ? -22.718 -7.536 33.860 1.00 90.50 420 ASN A C 1
ATOM 3219 O O . ASN A 1 420 ? -21.821 -8.073 34.520 1.00 90.50 420 ASN A O 1
ATOM 3223 N N . LEU A 1 421 ? -22.956 -6.233 33.877 1.00 90.38 421 LEU A N 1
ATOM 3224 C CA . LEU A 1 421 ? -22.272 -5.326 34.778 1.00 90.38 421 LEU A CA 1
ATOM 3225 C C . LEU A 1 421 ? -23.259 -4.423 35.505 1.00 90.38 421 LEU A C 1
ATOM 3227 O O . LEU A 1 421 ? -24.429 -4.279 35.150 1.00 90.38 421 LEU A O 1
ATOM 3231 N N . PHE A 1 422 ? -22.758 -3.865 36.595 1.00 89.06 422 PHE A N 1
ATOM 3232 C CA . PHE A 1 422 ? -23.465 -2.903 37.412 1.00 89.06 422 PHE A CA 1
ATOM 3233 C C . PHE A 1 422 ? -22.939 -1.508 37.089 1.00 89.06 422 PHE A C 1
ATOM 3235 O O . PHE A 1 422 ? -21.736 -1.272 37.226 1.00 89.06 422 PHE A O 1
ATOM 3242 N N . TYR A 1 423 ? -23.832 -0.596 36.713 1.00 85.69 423 TYR A N 1
ATOM 3243 C CA . TYR A 1 423 ? -23.500 0.804 36.471 1.00 85.69 423 TYR A CA 1
ATOM 3244 C C . TYR A 1 423 ? -24.377 1.713 37.335 1.00 85.69 423 TYR A C 1
ATOM 3246 O O . TYR A 1 423 ? -25.590 1.524 37.426 1.00 85.69 423 TYR A O 1
ATOM 3254 N N . ASN A 1 424 ? -23.757 2.689 37.998 1.00 85.50 424 ASN A N 1
ATOM 3255 C CA . ASN A 1 424 ? -24.487 3.733 38.709 1.00 85.50 424 ASN A CA 1
ATOM 3256 C C . ASN A 1 424 ? -24.779 4.861 37.724 1.00 85.50 424 ASN A C 1
ATOM 3258 O O . ASN A 1 424 ? -23.853 5.560 37.321 1.00 85.50 424 ASN A O 1
ATOM 3262 N N . CYS A 1 425 ? -26.049 5.025 37.364 1.00 78.19 425 CYS A N 1
ATOM 3263 C CA . CYS A 1 425 ? -26.509 6.113 36.516 1.00 78.19 425 CYS A CA 1
ATOM 3264 C C . CYS A 1 425 ? -26.362 7.434 37.285 1.00 78.19 425 CYS A C 1
ATOM 3266 O O . CYS A 1 425 ? -27.051 7.599 38.296 1.00 78.19 425 CYS A O 1
ATOM 3268 N N . PRO A 1 426 ? -25.522 8.377 36.825 1.00 67.56 426 PRO A N 1
ATOM 3269 C CA . PRO A 1 426 ? -25.261 9.627 37.545 1.00 67.56 426 PRO A CA 1
ATOM 3270 C C . PRO A 1 426 ? -26.530 10.424 37.879 1.00 67.56 426 PRO A C 1
ATOM 3272 O O . PRO A 1 426 ? -26.640 10.976 38.970 1.00 67.56 426 PRO A O 1
ATOM 3275 N N . ASP A 1 427 ? -27.514 10.404 36.976 1.00 70.31 427 ASP A N 1
ATOM 3276 C CA . ASP A 1 427 ? -28.756 11.183 37.080 1.00 70.31 427 ASP A CA 1
ATOM 3277 C C . ASP A 1 427 ? -30.014 10.326 37.302 1.00 70.31 427 ASP A C 1
ATOM 3279 O O . ASP A 1 427 ? -31.158 10.797 37.248 1.00 70.31 427 ASP A O 1
ATOM 3283 N N . GLY A 1 428 ? -29.813 9.044 37.593 1.00 80.69 428 GLY A N 1
ATOM 3284 C CA . GLY A 1 428 ? -30.877 8.082 37.825 1.00 80.69 428 GLY A CA 1
ATOM 3285 C C . GLY A 1 428 ? -31.178 7.181 36.625 1.00 80.69 428 GLY A C 1
ATOM 3286 O O . GLY A 1 428 ? -30.793 7.441 35.489 1.00 80.69 428 GLY A O 1
ATOM 3287 N N . CYS A 1 429 ? -31.902 6.103 36.892 1.00 85.25 429 CYS A N 1
ATOM 3288 C CA . CYS A 1 429 ? -32.275 5.045 35.965 1.00 85.25 429 CYS A CA 1
ATOM 3289 C C . CYS A 1 429 ? -33.792 5.064 35.713 1.00 85.25 429 CYS A C 1
ATOM 3291 O O . CYS A 1 429 ? -34.602 5.214 36.636 1.00 85.25 429 CYS A O 1
ATOM 3293 N N . GLU A 1 430 ? -34.206 4.912 34.459 1.00 88.31 430 GLU A N 1
ATOM 3294 C CA . GLU A 1 430 ? -35.611 4.872 34.057 1.00 88.31 430 GLU A CA 1
ATOM 3295 C C . GLU A 1 430 ? -36.179 3.452 34.160 1.00 88.31 430 GLU A C 1
ATOM 3297 O O . GLU A 1 430 ? -36.135 2.661 33.219 1.00 88.31 430 GLU A O 1
ATOM 3302 N N . ALA A 1 431 ? -36.755 3.114 35.319 1.00 71.56 431 ALA A N 1
ATOM 3303 C CA . ALA A 1 431 ? -37.140 1.740 35.669 1.00 71.56 431 ALA A CA 1
ATOM 3304 C C . ALA A 1 431 ? -38.065 1.007 34.674 1.00 71.56 431 ALA A C 1
ATOM 3306 O O . ALA A 1 431 ? -38.042 -0.220 34.621 1.00 71.56 431 ALA A O 1
ATOM 3307 N N . GLY A 1 432 ? -38.874 1.725 33.888 1.00 73.00 432 GLY A N 1
ATOM 3308 C CA . GLY A 1 432 ? -39.731 1.124 32.855 1.00 73.00 432 GLY A CA 1
ATOM 3309 C C . GLY A 1 432 ? -39.018 0.828 31.531 1.00 73.00 432 GLY A C 1
ATOM 3310 O O . GLY A 1 432 ? -39.528 0.047 30.727 1.00 73.00 432 GLY A O 1
ATOM 3311 N N . GLN A 1 433 ? -37.860 1.445 31.308 1.00 79.12 433 GLN A N 1
ATOM 3312 C CA . GLN A 1 433 ? -37.105 1.371 30.061 1.00 79.12 433 GLN A CA 1
ATOM 3313 C C . GLN A 1 433 ? -35.804 0.585 30.215 1.00 79.12 433 GLN A C 1
ATOM 3315 O O . GLN A 1 433 ? -35.383 -0.027 29.244 1.00 79.12 433 GLN A O 1
ATOM 3320 N N . GLY A 1 434 ? -35.242 0.516 31.426 1.00 86.88 434 GLY A N 1
ATOM 3321 C CA . GLY A 1 434 ? -33.982 -0.186 31.656 1.00 86.88 434 GLY A CA 1
ATOM 3322 C C . GLY A 1 434 ? -32.799 0.552 31.047 1.00 86.88 434 GLY A C 1
ATOM 3323 O O . GLY A 1 434 ? -31.960 -0.085 30.442 1.00 86.88 434 GLY A O 1
ATOM 3324 N N . ILE A 1 435 ? -32.774 1.878 31.195 1.00 85.25 435 ILE A N 1
ATOM 3325 C CA . ILE A 1 435 ? -31.714 2.760 30.696 1.00 85.25 435 ILE A CA 1
ATOM 3326 C C . ILE A 1 435 ? -31.394 3.822 31.750 1.00 85.25 435 ILE A C 1
ATOM 3328 O O . ILE A 1 435 ? -32.251 4.179 32.569 1.00 85.25 435 ILE A O 1
ATOM 3332 N N . CYS A 1 436 ? -30.186 4.363 31.721 1.00 81.25 436 CYS A N 1
ATOM 3333 C CA . CYS A 1 436 ? -29.839 5.574 32.445 1.00 81.25 436 CYS A CA 1
ATOM 3334 C C . CYS A 1 436 ? -30.512 6.800 31.814 1.00 81.25 436 CYS A C 1
ATOM 3336 O O . CYS A 1 436 ? -30.708 6.884 30.601 1.00 81.25 436 CYS A O 1
ATOM 3338 N N . LYS A 1 437 ? -30.858 7.783 32.647 1.00 77.12 437 LYS A N 1
ATOM 3339 C CA . LYS A 1 437 ? -31.327 9.085 32.170 1.00 77.12 437 LYS A CA 1
ATOM 3340 C C . LYS A 1 437 ? -30.165 9.828 31.520 1.00 77.12 437 LYS A C 1
ATOM 3342 O O . LYS A 1 437 ? -29.119 9.986 32.140 1.00 77.12 437 LYS A O 1
ATOM 3347 N N . LYS A 1 438 ? -30.367 10.296 30.289 1.00 59.56 438 LYS A N 1
ATOM 3348 C CA . LYS A 1 438 ? -29.389 11.108 29.551 1.00 59.56 438 LYS A CA 1
ATOM 3349 C C . LYS A 1 438 ? -29.353 12.540 30.118 1.00 59.56 438 LYS A C 1
ATOM 3351 O O . LYS A 1 438 ? -30.417 13.109 30.380 1.00 59.56 438 LYS A O 1
ATOM 3356 N N . THR A 1 439 ? -28.170 13.145 30.267 1.00 51.56 439 THR A N 1
ATOM 3357 C CA . THR A 1 439 ? -28.003 14.566 30.645 1.00 51.56 439 THR A CA 1
ATOM 3358 C C . THR A 1 439 ? -27.104 15.330 29.681 1.00 51.56 439 THR A C 1
ATOM 3360 O O . THR A 1 439 ? -26.422 14.740 28.849 1.00 51.56 439 THR A O 1
ATOM 3363 N N . CYS A 1 440 ? -27.184 16.668 29.731 1.00 47.88 440 CYS A N 1
ATOM 3364 C CA . CYS A 1 440 ? -26.745 17.515 28.621 1.00 47.88 440 CYS A CA 1
ATOM 3365 C C . CYS A 1 440 ? -25.339 18.140 28.736 1.00 47.88 440 CYS A C 1
ATOM 3367 O O . CYS A 1 440 ? -24.956 18.939 27.881 1.00 47.88 440 CYS A O 1
ATOM 3369 N N . ALA A 1 441 ? -24.580 17.857 29.801 1.00 47.34 441 ALA A N 1
ATOM 3370 C CA . ALA A 1 441 ? -23.322 18.562 30.087 1.00 47.34 441 ALA A CA 1
ATOM 3371 C C . ALA A 1 441 ? -22.305 17.750 30.915 1.00 47.34 441 ALA A C 1
ATOM 3373 O O . ALA A 1 441 ? -21.433 18.334 31.557 1.00 47.34 441 ALA A O 1
ATOM 3374 N N . ASP A 1 442 ? -22.406 16.422 30.931 1.00 47.06 442 ASP A N 1
ATOM 3375 C CA . ASP A 1 442 ? -21.601 15.560 31.809 1.00 47.06 442 ASP A CA 1
ATOM 3376 C C . ASP A 1 442 ? -20.173 15.291 31.295 1.00 47.06 442 ASP A C 1
ATOM 3378 O O . ASP A 1 442 ? -19.330 14.811 32.053 1.00 47.06 442 ASP A O 1
ATOM 3382 N N . GLY A 1 443 ? -19.853 15.651 30.046 1.00 47.47 443 GLY A N 1
ATOM 3383 C CA . GLY A 1 443 ? -18.528 15.387 29.479 1.00 47.47 443 GLY A CA 1
ATOM 3384 C C . GLY A 1 443 ? -18.346 13.942 29.012 1.00 47.47 443 GLY A C 1
ATOM 3385 O O . GLY A 1 443 ? -17.209 13.530 28.771 1.00 47.47 443 GLY A O 1
ATOM 3386 N N . ILE A 1 444 ? -19.428 13.162 28.934 1.00 49.06 444 ILE A N 1
ATOM 3387 C CA . ILE A 1 444 ? -19.415 11.728 28.653 1.00 49.06 444 ILE A CA 1
ATOM 3388 C C . ILE A 1 444 ? -20.164 11.484 27.340 1.00 49.06 444 ILE A C 1
ATOM 3390 O O . ILE A 1 444 ? -21.304 11.897 27.185 1.00 49.06 444 ILE A O 1
ATOM 3394 N N . LYS A 1 445 ? -19.537 10.751 26.410 1.00 53.38 445 LYS A N 1
ATOM 3395 C CA . LYS A 1 445 ? -20.185 10.259 25.180 1.00 53.38 445 LYS A CA 1
ATOM 3396 C C . LYS A 1 445 ? -21.300 9.289 25.572 1.00 53.38 445 LYS A C 1
ATOM 3398 O O . LYS A 1 445 ? -20.999 8.187 26.036 1.00 53.38 445 LYS A O 1
ATOM 3403 N N . ASN A 1 446 ? -22.555 9.710 25.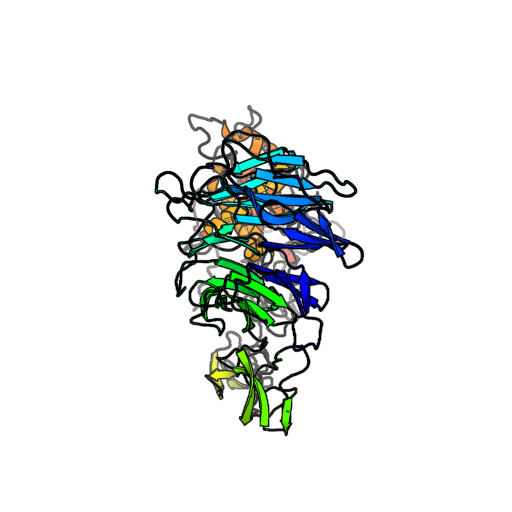477 1.00 56.75 446 ASN A N 1
ATOM 3404 C CA . ASN A 1 446 ? -23.693 9.007 26.076 1.00 56.75 446 ASN A CA 1
ATOM 3405 C C . ASN A 1 446 ? -24.898 8.840 25.121 1.00 56.75 446 ASN A C 1
ATOM 3407 O O . ASN A 1 446 ? -25.976 8.428 25.560 1.00 56.75 446 ASN A O 1
ATOM 3411 N N . GLN A 1 447 ? -24.725 9.080 23.811 1.00 52.69 447 GLN A N 1
ATOM 3412 C CA . GLN A 1 447 ? -25.663 8.650 22.758 1.00 52.69 447 GLN A CA 1
ATOM 3413 C C . GLN A 1 447 ? -25.030 7.604 21.832 1.00 52.69 447 GLN A C 1
ATOM 3415 O O . GLN A 1 447 ? -24.007 7.875 21.212 1.00 52.69 447 GLN A O 1
ATOM 3420 N N . HIS A 1 448 ? -25.630 6.413 21.721 1.00 51.03 448 HIS A N 1
ATOM 3421 C CA . HIS A 1 448 ? -25.019 5.285 21.009 1.00 51.03 448 HIS A CA 1
ATOM 3422 C C . HIS A 1 448 ? -25.894 4.658 19.898 1.00 51.03 448 HIS A C 1
ATOM 3424 O O . HIS A 1 448 ? -25.442 3.707 19.261 1.00 51.03 448 HIS A O 1
ATOM 3430 N N . ASP A 1 449 ? -27.055 5.234 19.551 1.00 48.69 449 ASP A N 1
ATOM 3431 C CA . ASP A 1 449 ? -28.017 4.697 18.560 1.00 48.69 449 ASP A CA 1
ATOM 3432 C C . ASP A 1 449 ? -27.576 4.823 17.088 1.00 48.69 449 ASP A C 1
ATOM 3434 O O . ASP A 1 449 ? -28.388 4.775 16.159 1.00 48.69 449 ASP A O 1
ATOM 3438 N N . GLY A 1 450 ? -26.279 5.010 16.841 1.00 48.16 450 GLY A N 1
ATOM 3439 C CA . GLY A 1 450 ? -25.745 5.279 15.509 1.00 48.16 450 GLY A CA 1
ATOM 3440 C C . GLY A 1 450 ? -26.098 6.671 14.979 1.00 48.16 450 GLY A C 1
ATOM 3441 O O . GLY A 1 450 ? -25.759 6.981 13.835 1.00 48.16 450 GLY A O 1
ATOM 3442 N N . SER A 1 451 ? -26.722 7.535 15.788 1.00 50.41 451 SER A N 1
ATOM 3443 C CA . SER A 1 451 ? -26.898 8.951 15.493 1.00 50.41 451 SER A CA 1
ATOM 3444 C C . SER A 1 451 ? -25.934 9.818 16.334 1.00 50.41 451 SER A C 1
ATOM 3446 O O . SER A 1 451 ? -26.232 10.319 17.409 1.00 50.41 451 SER A O 1
ATOM 3448 N N . TRP A 1 452 ? -24.743 10.018 15.756 1.00 50.81 452 TRP A N 1
ATOM 3449 C CA . TRP A 1 452 ? -23.858 11.195 15.894 1.00 50.81 452 TRP A CA 1
ATOM 3450 C C . TRP A 1 452 ? -22.862 11.369 17.060 1.00 50.81 452 TRP A C 1
ATOM 3452 O O . TRP A 1 452 ? -22.180 12.391 17.047 1.00 50.81 452 TRP A O 1
ATOM 3462 N N . GLU A 1 453 ? -22.612 10.415 17.964 1.00 49.84 453 GLU A N 1
ATOM 3463 C CA . GLU A 1 453 ? -21.474 10.542 18.913 1.00 49.84 453 GLU A CA 1
ATOM 3464 C C . GLU A 1 453 ? -20.334 9.539 18.664 1.00 49.84 453 GLU A C 1
ATOM 3466 O O . GLU A 1 453 ? -20.027 8.669 19.475 1.00 49.84 453 GLU A O 1
ATOM 3471 N N . THR A 1 454 ? -19.616 9.710 17.550 1.00 45.75 454 THR A N 1
ATOM 3472 C CA . THR A 1 454 ? -18.255 9.164 17.394 1.00 45.75 454 THR A CA 1
ATOM 3473 C C . THR A 1 454 ? -17.242 10.302 17.431 1.00 45.75 454 THR A C 1
ATOM 3475 O O . THR A 1 454 ? -17.303 11.215 16.615 1.00 45.75 454 THR A O 1
ATOM 3478 N N . GLY A 1 455 ? -16.295 10.248 18.370 1.00 53.38 455 GLY A N 1
ATOM 3479 C CA . GLY A 1 455 ? -15.226 11.249 18.511 1.00 53.38 455 GLY A CA 1
ATOM 3480 C C . GLY A 1 455 ? -15.518 12.326 19.558 1.00 53.38 455 GLY A C 1
ATOM 3481 O O . GLY A 1 455 ? -14.791 12.403 20.549 1.00 53.38 455 GLY A O 1
ATOM 3482 N N . VAL A 1 456 ? -16.613 13.071 19.407 1.00 50.75 456 VAL A N 1
ATOM 3483 C CA . VAL A 1 456 ? -16.904 14.292 20.177 1.00 50.75 456 VAL A CA 1
ATOM 3484 C C . VAL A 1 456 ? -18.158 14.142 21.055 1.00 50.75 456 VAL A C 1
ATOM 3486 O O . VAL A 1 456 ? -19.138 13.556 20.617 1.00 50.75 456 VAL A O 1
ATOM 3489 N N . ASP A 1 457 ? -18.121 14.655 22.292 1.00 52.81 457 ASP A N 1
ATOM 3490 C CA . ASP A 1 457 ? -19.275 14.719 23.213 1.00 52.81 457 ASP A CA 1
ATOM 3491 C C . ASP A 1 457 ? -20.217 15.872 22.806 1.00 52.81 457 ASP A C 1
ATOM 3493 O O . ASP A 1 457 ? -19.847 17.048 22.913 1.00 52.81 457 ASP A O 1
ATOM 3497 N N . CYS A 1 458 ? -21.423 15.547 22.327 1.00 53.41 458 CYS A N 1
ATOM 3498 C CA . CYS A 1 458 ? -22.439 16.514 21.904 1.00 53.41 458 CYS A CA 1
ATOM 3499 C C . CYS A 1 458 ? -23.518 16.772 22.976 1.00 53.41 458 CYS A C 1
ATOM 3501 O O . CYS A 1 458 ? -24.454 17.538 22.714 1.00 53.41 458 CYS A O 1
ATOM 3503 N N . GLY A 1 459 ? -23.357 16.242 24.195 1.00 51.31 459 GLY A N 1
ATOM 3504 C CA . GLY A 1 459 ? -24.174 16.583 25.358 1.00 51.31 459 GLY A CA 1
ATOM 3505 C C . GLY A 1 459 ? -25.607 16.053 25.305 1.00 51.31 459 GLY A C 1
ATOM 3506 O O . GLY A 1 459 ? -26.539 16.807 25.587 1.00 51.31 459 GLY A O 1
ATOM 3507 N N . GLY A 1 460 ? -25.811 14.776 24.972 1.00 51.41 460 GLY A N 1
ATOM 3508 C CA . GLY A 1 460 ? -27.118 14.125 25.127 1.00 51.41 460 GLY A CA 1
ATOM 3509 C C . GLY A 1 460 ? -28.282 14.787 24.346 1.00 51.41 460 GLY A C 1
ATOM 3510 O O . GLY A 1 460 ? -28.073 15.626 23.473 1.00 51.41 460 GLY A O 1
ATOM 3511 N N . PRO A 1 461 ? -29.553 14.425 24.622 1.00 45.94 461 PRO A N 1
ATOM 3512 C CA . PRO A 1 461 ? -30.718 14.779 23.794 1.00 45.94 461 PRO A CA 1
ATOM 3513 C C . PRO A 1 461 ? -31.234 16.228 23.966 1.00 45.94 461 PRO A C 1
ATOM 3515 O O . PRO A 1 461 ? -32.422 16.503 23.770 1.00 45.94 461 PRO A O 1
ATOM 3518 N N . CYS A 1 462 ? -30.370 17.180 24.319 1.00 43.53 462 CYS A N 1
ATOM 3519 C CA . CYS A 1 462 ? -30.677 18.609 24.240 1.00 43.53 462 CYS A CA 1
ATOM 3520 C C . CYS A 1 462 ? -30.572 19.112 22.778 1.00 43.53 462 CYS A C 1
ATOM 3522 O O . CYS A 1 462 ? -29.987 18.443 21.933 1.00 43.53 462 CYS A O 1
ATOM 3524 N N . PRO A 1 463 ? -31.109 20.297 22.419 1.00 43.56 463 PRO A N 1
ATOM 3525 C CA . PRO A 1 463 ? -31.038 20.823 21.049 1.00 43.56 463 PRO A CA 1
ATOM 3526 C C . PRO A 1 463 ? -29.625 21.292 20.623 1.00 43.56 463 PRO A C 1
ATOM 3528 O O . PRO A 1 463 ? -29.507 22.135 19.732 1.00 43.56 463 PRO A O 1
ATOM 3531 N N . SER A 1 464 ? -28.552 20.783 21.241 1.00 41.56 464 SER A N 1
ATOM 3532 C CA . SER A 1 464 ? -27.171 20.980 20.797 1.00 41.56 464 SER A CA 1
ATOM 3533 C C . SER A 1 464 ? -26.925 20.142 19.547 1.00 41.56 464 SER A C 1
ATOM 3535 O O . SER A 1 464 ? -26.552 18.977 19.598 1.00 41.56 464 SER A O 1
ATOM 3537 N N . GLN A 1 465 ? -27.156 20.743 18.382 1.00 50.66 465 GLN A N 1
ATOM 3538 C CA . GLN A 1 465 ? -26.712 20.153 17.123 1.00 50.66 465 GLN A CA 1
ATOM 3539 C C . GLN A 1 465 ? -25.178 20.100 17.127 1.00 50.66 465 GLN A C 1
ATOM 3541 O O . GLN A 1 465 ? -24.540 21.129 17.368 1.00 50.66 465 GLN A O 1
ATOM 3546 N N . CYS A 1 466 ? -24.586 18.926 16.875 1.00 56.75 466 CYS A N 1
ATOM 3547 C CA . CYS A 1 466 ? -23.147 18.825 16.637 1.00 56.75 466 CYS A CA 1
ATOM 3548 C C . CYS A 1 466 ? -22.780 19.811 15.517 1.00 56.75 466 CYS A C 1
ATOM 3550 O O . CYS A 1 466 ? -23.399 19.820 14.448 1.00 56.75 466 CYS A O 1
ATOM 3552 N N . THR A 1 467 ? -21.827 20.701 15.790 1.00 65.88 467 THR A N 1
ATOM 3553 C CA . THR A 1 467 ? -21.426 21.714 14.816 1.00 65.88 467 THR A CA 1
ATOM 3554 C C . THR A 1 467 ? -20.401 21.097 13.881 1.00 65.88 467 THR A C 1
ATOM 3556 O O . THR A 1 467 ? -19.247 20.911 14.255 1.00 65.88 467 THR A O 1
ATOM 3559 N N . ASP A 1 468 ? -20.819 20.790 12.656 1.00 71.44 468 ASP A N 1
ATOM 3560 C CA . ASP A 1 468 ? -19.887 20.394 11.606 1.00 71.44 468 ASP A CA 1
ATOM 3561 C C . ASP A 1 468 ? -19.077 21.618 11.158 1.00 71.44 468 ASP A C 1
ATOM 3563 O O . ASP A 1 468 ? -19.556 22.491 10.428 1.00 71.44 468 ASP A O 1
ATOM 3567 N N . CYS A 1 469 ? -17.830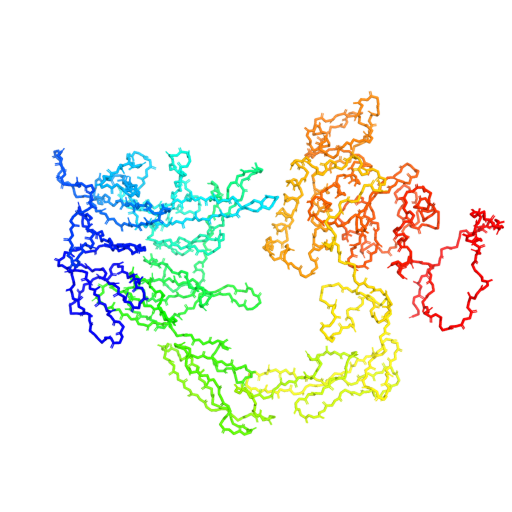 21.673 11.616 1.00 76.75 469 CYS A N 1
ATOM 3568 C CA . CYS A 1 469 ? -16.887 22.733 11.291 1.00 76.75 469 CYS A CA 1
ATOM 3569 C C . CYS A 1 469 ? -16.361 22.686 9.851 1.00 76.75 469 CYS A C 1
ATOM 3571 O O . CYS A 1 469 ? -15.522 23.512 9.512 1.00 76.75 469 CYS A O 1
ATOM 3573 N N . PHE A 1 470 ? -16.844 21.772 9.008 1.00 75.00 470 PHE A N 1
ATOM 3574 C CA . PHE A 1 470 ? -16.566 21.717 7.571 1.00 75.00 470 PHE A CA 1
ATOM 3575 C C . PHE A 1 470 ? -17.835 21.837 6.707 1.00 75.00 470 PHE A C 1
ATOM 3577 O O . PHE A 1 470 ? -17.737 21.805 5.480 1.00 75.00 470 PHE A O 1
ATOM 3584 N N . ALA A 1 471 ? -19.021 21.988 7.312 1.00 65.19 471 ALA A N 1
ATOM 3585 C CA . ALA A 1 471 ? -20.296 21.985 6.587 1.00 65.19 471 ALA A CA 1
ATOM 3586 C C . ALA A 1 471 ? -20.505 23.185 5.647 1.00 65.19 471 ALA A C 1
ATOM 3588 O O . ALA A 1 471 ? -21.349 23.112 4.751 1.00 65.19 471 ALA A O 1
ATOM 3589 N N . ASP A 1 472 ? -19.792 24.297 5.840 1.00 63.09 472 ASP A N 1
ATOM 3590 C CA . ASP A 1 472 ? -19.877 25.471 4.966 1.00 63.09 472 ASP A CA 1
ATOM 3591 C C . ASP A 1 472 ? -18.513 25.783 4.346 1.00 63.09 472 ASP A C 1
ATOM 3593 O O . ASP A 1 472 ? -17.502 25.920 5.033 1.00 63.09 472 ASP A O 1
ATOM 3597 N N . ALA A 1 473 ? -18.508 25.947 3.023 1.00 51.03 473 ALA A N 1
ATOM 3598 C CA . ALA A 1 473 ? -17.343 26.388 2.262 1.00 51.03 473 ALA A CA 1
ATOM 3599 C C . ALA A 1 473 ? -17.078 27.900 2.415 1.00 51.03 473 ALA A C 1
ATOM 3601 O O . ALA A 1 473 ? -16.068 28.414 1.932 1.00 51.03 473 ALA A O 1
ATOM 3602 N N . SER A 1 474 ? -17.995 28.646 3.040 1.00 59.12 474 SER A N 1
ATOM 3603 C CA . SER A 1 474 ? -17.861 30.077 3.270 1.00 59.12 474 SER A CA 1
ATOM 3604 C C . SER A 1 474 ? -16.798 30.365 4.316 1.00 59.12 474 SER A C 1
ATOM 3606 O O . SER A 1 474 ? -16.915 30.036 5.495 1.00 59.12 474 SER A O 1
ATOM 3608 N N . PHE A 1 475 ? -15.784 31.110 3.894 1.00 58.81 475 PHE A N 1
ATOM 3609 C CA . PHE A 1 475 ? -14.744 31.585 4.782 1.00 58.81 475 PHE A CA 1
ATOM 3610 C C . PHE A 1 475 ? -15.144 32.832 5.618 1.00 58.81 475 PHE A C 1
ATOM 3612 O O . PHE A 1 475 ? -14.292 33.429 6.267 1.00 58.81 475 PHE A O 1
ATOM 3619 N N . GLY A 1 476 ? -16.418 33.241 5.622 1.00 55.44 476 GLY A N 1
ATOM 3620 C CA . GLY A 1 476 ? -16.965 34.271 6.521 1.00 55.44 476 GLY A CA 1
ATOM 3621 C C . GLY A 1 476 ? -16.155 35.573 6.664 1.00 55.44 476 GLY A C 1
ATOM 3622 O O . GLY A 1 476 ? -15.240 35.676 7.470 1.00 55.44 476 GLY A O 1
ATOM 3623 N N . ASN A 1 477 ? -16.578 36.652 6.001 1.00 53.81 477 ASN A N 1
ATOM 3624 C CA . ASN A 1 477 ? -15.897 37.961 6.081 1.00 53.81 477 ASN A CA 1
ATOM 3625 C C . ASN A 1 477 ? -16.318 38.834 7.285 1.00 53.81 477 ASN A C 1
ATOM 3627 O O . ASN A 1 477 ? -16.089 40.044 7.282 1.00 53.81 477 ASN A O 1
ATOM 3631 N N . VAL A 1 478 ? -17.002 38.264 8.281 1.00 53.41 478 VAL A N 1
ATOM 3632 C CA . VAL A 1 478 ? -17.679 39.027 9.351 1.00 53.41 478 VAL A CA 1
ATOM 3633 C C . VAL A 1 478 ? -16.934 39.032 10.688 1.00 53.41 478 VAL A C 1
ATOM 3635 O O . VAL A 1 478 ? -17.348 39.736 11.607 1.00 53.41 478 VAL A O 1
ATOM 3638 N N . ASN A 1 479 ? -15.814 38.314 10.797 1.00 58.84 479 ASN A N 1
ATOM 3639 C CA . ASN A 1 479 ? -15.047 38.245 12.038 1.00 58.84 479 ASN A CA 1
ATOM 3640 C C . ASN A 1 479 ? -14.110 39.454 12.205 1.00 58.84 479 ASN A C 1
ATOM 3642 O O . ASN A 1 479 ? -13.546 39.943 11.215 1.00 58.84 479 ASN A O 1
ATOM 3646 N N . PRO A 1 480 ? -13.893 39.934 13.443 1.00 54.59 480 PRO A N 1
ATOM 3647 C CA . PRO A 1 480 ? -12.807 40.858 13.736 1.00 54.59 480 PRO A CA 1
ATOM 3648 C C . PRO A 1 480 ? -11.479 40.269 13.220 1.00 54.59 480 PRO A C 1
ATOM 3650 O O . PRO A 1 480 ? -11.177 39.099 13.432 1.00 54.59 480 PRO A O 1
ATOM 3653 N N . GLY A 1 481 ? -10.744 41.049 12.427 1.00 63.81 481 GLY A N 1
ATOM 3654 C CA . GLY A 1 481 ? -9.469 40.648 11.828 1.00 63.81 481 GLY A CA 1
ATOM 3655 C C . GLY A 1 481 ? -9.511 39.738 10.592 1.00 63.81 481 GLY A C 1
ATOM 3656 O O . GLY A 1 481 ? -8.448 39.422 10.069 1.00 63.81 481 GLY A O 1
ATOM 3657 N N . ALA A 1 482 ? -10.686 39.395 10.045 1.00 69.69 482 ALA A N 1
ATOM 3658 C CA . ALA A 1 482 ? -10.792 38.564 8.833 1.00 69.69 482 ALA A CA 1
ATOM 3659 C C . ALA A 1 482 ? -10.011 39.116 7.618 1.00 69.69 482 ALA A C 1
ATOM 3661 O O . ALA A 1 482 ? -9.513 38.354 6.792 1.00 69.69 482 ALA A O 1
ATOM 3662 N N . SER A 1 483 ? -9.847 40.441 7.527 1.00 77.62 483 SER A N 1
ATOM 3663 C CA . SER A 1 483 ? -9.036 41.098 6.491 1.00 77.62 483 SER A CA 1
ATOM 3664 C C . SER A 1 483 ? -7.537 40.798 6.581 1.00 77.62 483 SER A C 1
ATOM 3666 O O . SER A 1 483 ? -6.822 41.004 5.605 1.00 77.62 483 SER A O 1
ATOM 3668 N N . TRP A 1 484 ? -7.059 40.329 7.733 1.00 83.38 484 TRP A N 1
ATOM 3669 C CA . TRP A 1 484 ? -5.655 40.005 7.984 1.00 83.38 484 TRP A CA 1
ATOM 3670 C C . TRP A 1 484 ? -5.336 38.530 7.732 1.00 83.38 484 TRP A C 1
ATOM 3672 O O . TRP A 1 484 ? -4.167 38.162 7.731 1.00 83.38 484 TRP A O 1
ATOM 3682 N N . TYR A 1 485 ? -6.342 37.685 7.472 1.00 87.25 485 TYR A N 1
ATOM 3683 C CA . TYR A 1 485 ? -6.106 36.247 7.337 1.00 87.25 485 TYR A CA 1
ATOM 3684 C C . TYR A 1 485 ? -5.453 35.839 6.020 1.00 87.25 485 TYR A C 1
ATOM 3686 O O . TYR A 1 485 ? -4.785 34.811 5.948 1.00 87.25 485 TYR A O 1
ATOM 3694 N N . THR A 1 486 ? -5.620 36.646 4.967 1.00 84.94 486 THR A N 1
ATOM 3695 C CA . THR A 1 486 ? -4.987 36.413 3.657 1.00 84.94 486 THR A CA 1
ATOM 3696 C C . THR A 1 486 ? -5.201 34.993 3.119 1.00 84.94 486 THR A C 1
ATOM 3698 O O . THR A 1 486 ? -4.275 34.386 2.601 1.00 84.94 486 THR A O 1
ATOM 3701 N N . LEU A 1 487 ? -6.424 34.461 3.244 1.00 80.44 487 LEU A N 1
ATOM 3702 C CA . LEU A 1 487 ? -6.745 33.059 2.924 1.00 80.44 487 LEU A CA 1
ATOM 3703 C C . LEU A 1 487 ? -6.476 32.673 1.458 1.00 80.44 487 LEU A C 1
ATOM 3705 O O . LEU A 1 487 ? -6.265 31.500 1.174 1.00 80.44 487 LEU A O 1
ATOM 3709 N N . ASP A 1 488 ? -6.442 33.654 0.552 1.00 77.75 488 ASP A N 1
ATOM 3710 C CA . ASP A 1 488 ? -6.096 33.455 -0.860 1.00 77.75 488 ASP A CA 1
ATOM 3711 C C . ASP A 1 488 ? -4.572 33.393 -1.115 1.00 77.75 488 ASP A C 1
ATOM 3713 O O . ASP A 1 488 ? -4.146 33.098 -2.232 1.00 77.75 488 ASP A O 1
ATOM 3717 N N . ASP A 1 489 ? -3.727 33.710 -0.124 1.00 74.94 489 ASP A N 1
ATOM 3718 C CA . ASP A 1 489 ? -2.268 33.633 -0.257 1.00 74.94 489 ASP A CA 1
ATOM 3719 C C . ASP A 1 489 ? -1.812 32.175 -0.068 1.00 74.94 489 ASP A C 1
ATOM 3721 O O . ASP A 1 489 ? -2.015 31.609 1.012 1.00 74.94 489 ASP A O 1
ATOM 3725 N N . PRO A 1 490 ? -1.155 31.558 -1.072 1.00 70.56 490 PRO A N 1
ATOM 3726 C CA . PRO A 1 490 ? -0.757 30.152 -1.015 1.00 70.56 490 PRO A CA 1
ATOM 3727 C C . PRO A 1 490 ? 0.110 29.793 0.193 1.00 70.56 490 PRO A C 1
ATOM 3729 O O . PRO A 1 490 ? 0.082 28.648 0.640 1.00 70.56 490 PRO A O 1
ATOM 3732 N N . ILE A 1 491 ? 0.858 30.760 0.743 1.00 76.94 491 ILE A N 1
ATOM 3733 C CA . ILE A 1 491 ? 1.703 30.503 1.912 1.00 76.94 491 ILE A CA 1
ATOM 3734 C C . ILE A 1 491 ? 0.877 30.126 3.146 1.00 76.94 491 ILE A C 1
ATOM 3736 O O . ILE A 1 491 ? 1.326 29.312 3.939 1.00 76.94 491 ILE A O 1
ATOM 3740 N N . ILE A 1 492 ? -0.336 30.675 3.295 1.00 83.31 492 ILE A N 1
ATOM 3741 C CA . ILE A 1 492 ? -1.196 30.403 4.454 1.00 83.31 492 ILE A CA 1
ATOM 3742 C C . ILE A 1 492 ? -1.647 28.952 4.437 1.00 83.31 492 ILE A C 1
ATOM 3744 O O . ILE A 1 492 ? -1.481 28.241 5.423 1.00 83.31 492 ILE A O 1
ATOM 3748 N N . HIS A 1 493 ? -2.188 28.517 3.299 1.00 77.31 493 HIS A N 1
ATOM 3749 C CA . HIS A 1 493 ? -2.676 27.154 3.149 1.00 77.31 493 HIS A CA 1
ATOM 3750 C C . HIS A 1 493 ? -1.547 26.141 3.333 1.00 77.31 493 HIS A C 1
ATOM 3752 O O . HIS A 1 493 ? -1.706 25.146 4.032 1.00 77.31 493 HIS A O 1
ATOM 3758 N N . GLN A 1 494 ? -0.377 26.432 2.774 1.00 69.12 494 GLN A N 1
ATOM 3759 C CA . GLN A 1 494 ? 0.763 25.543 2.889 1.00 69.12 494 GLN A CA 1
ATOM 3760 C C . GLN A 1 494 ? 1.314 25.440 4.311 1.00 69.12 494 GLN A C 1
ATOM 3762 O O . GLN A 1 494 ? 1.510 24.331 4.792 1.00 69.12 494 GLN A O 1
ATOM 3767 N N . THR A 1 495 ? 1.501 26.559 5.014 1.00 77.88 495 THR A N 1
ATOM 3768 C CA . THR A 1 495 ? 1.922 26.532 6.422 1.00 77.88 495 THR A CA 1
ATOM 3769 C C . THR A 1 495 ? 0.906 25.787 7.292 1.00 77.88 495 THR A C 1
ATOM 3771 O O . THR A 1 495 ? 1.271 25.151 8.277 1.00 77.88 495 THR A O 1
ATOM 3774 N N . ALA A 1 496 ? -0.375 25.800 6.917 1.00 81.56 496 ALA A N 1
ATOM 3775 C CA . ALA A 1 496 ? -1.391 25.033 7.620 1.00 81.56 496 ALA A CA 1
ATOM 3776 C C . ALA A 1 496 ? -1.281 23.521 7.353 1.00 81.56 496 ALA A C 1
ATOM 3778 O O . ALA A 1 496 ? -1.514 22.727 8.261 1.00 81.56 496 ALA A O 1
ATOM 3779 N N . LEU A 1 497 ? -0.898 23.110 6.140 1.00 74.50 497 LEU A N 1
ATOM 3780 C CA . LEU A 1 497 ? -0.589 21.710 5.832 1.00 74.50 497 LEU A CA 1
ATOM 3781 C C . LEU A 1 497 ? 0.680 21.242 6.554 1.00 74.50 497 LEU A C 1
ATOM 3783 O O . LEU A 1 497 ? 0.683 20.143 7.108 1.00 74.50 497 LEU A O 1
ATOM 3787 N N . ASP A 1 498 ? 1.714 22.084 6.607 1.00 74.19 498 ASP A N 1
ATOM 3788 C CA . ASP A 1 498 ? 2.951 21.802 7.343 1.00 74.19 498 ASP A CA 1
ATOM 3789 C C . ASP A 1 498 ? 2.643 21.550 8.831 1.00 74.19 498 ASP A C 1
ATOM 3791 O O . ASP A 1 498 ? 3.129 20.573 9.404 1.00 74.19 498 ASP A O 1
ATOM 3795 N N . ALA A 1 499 ? 1.730 22.335 9.419 1.00 82.62 499 ALA A N 1
ATOM 3796 C CA . ALA A 1 499 ? 1.243 22.123 10.782 1.00 82.62 499 ALA A CA 1
ATOM 3797 C C . ALA A 1 499 ? 0.610 20.739 10.998 1.00 82.62 499 ALA A C 1
ATOM 3799 O O . ALA A 1 499 ? 0.867 20.100 12.019 1.00 82.62 499 ALA A O 1
ATOM 3800 N N . LEU A 1 500 ? -0.197 20.249 10.049 1.00 76.19 500 LEU A N 1
ATOM 3801 C CA . LEU A 1 500 ? -0.800 18.912 10.135 1.00 76.19 500 LEU A CA 1
ATOM 3802 C C . LEU A 1 500 ? 0.253 17.803 10.012 1.00 76.19 500 LEU A C 1
ATOM 3804 O O . LEU A 1 500 ? 0.215 16.837 10.774 1.00 76.19 500 LEU A O 1
ATOM 3808 N N . VAL A 1 501 ? 1.190 17.940 9.070 1.00 71.06 501 VAL A N 1
ATOM 3809 C CA . VAL A 1 501 ? 2.260 16.959 8.821 1.00 71.06 501 VAL A CA 1
ATOM 3810 C C . VAL A 1 501 ? 3.178 16.843 10.032 1.00 71.06 501 VAL A C 1
ATOM 3812 O O . VAL A 1 501 ? 3.464 15.738 10.494 1.00 71.06 501 VAL A O 1
ATOM 3815 N N . GLU A 1 502 ? 3.640 17.972 10.561 1.00 77.19 502 GLU A N 1
ATOM 3816 C CA . GLU A 1 502 ? 4.556 17.976 11.693 1.00 77.19 502 GLU A CA 1
ATOM 3817 C C . GLU A 1 502 ? 3.888 17.446 12.957 1.00 77.19 502 GLU A C 1
ATOM 3819 O O . GLU A 1 502 ? 4.474 16.634 13.673 1.00 77.19 502 GLU A O 1
ATOM 3824 N N . TYR A 1 503 ? 2.630 17.821 13.185 1.00 81.00 503 TYR A N 1
ATOM 3825 C CA . TYR A 1 503 ? 1.876 17.299 14.310 1.00 81.00 503 TYR A CA 1
ATOM 3826 C C . TYR A 1 503 ? 1.622 15.787 14.190 1.00 81.00 503 TYR A C 1
ATOM 3828 O O . TYR A 1 503 ? 1.765 15.073 15.182 1.00 81.00 503 TYR A O 1
ATOM 3836 N N . ALA A 1 504 ? 1.325 15.266 12.993 1.00 66.62 504 ALA A N 1
ATOM 3837 C CA . ALA A 1 504 ? 1.196 13.823 12.766 1.00 66.62 504 ALA A CA 1
ATOM 3838 C C . ALA A 1 504 ? 2.511 13.080 13.067 1.00 66.62 504 ALA A C 1
ATOM 3840 O O . ALA A 1 504 ? 2.507 12.078 13.786 1.00 66.62 504 ALA A O 1
ATOM 3841 N N . ASN A 1 505 ? 3.648 13.623 12.613 1.00 65.00 505 ASN A N 1
ATOM 3842 C CA . ASN A 1 505 ? 4.976 13.092 12.930 1.00 65.00 505 ASN A CA 1
ATOM 3843 C C . ASN A 1 505 ? 5.260 13.121 14.439 1.00 65.00 505 ASN A C 1
ATOM 3845 O O . ASN A 1 505 ? 5.766 12.144 14.989 1.00 65.00 505 ASN A O 1
ATOM 3849 N N . PHE A 1 506 ? 4.906 14.214 15.119 1.00 75.38 506 PHE A N 1
ATOM 3850 C CA . PHE A 1 506 ? 5.054 14.357 16.567 1.00 75.38 506 PHE A CA 1
ATOM 3851 C C . PHE A 1 506 ? 4.200 13.344 17.344 1.00 75.38 506 PHE A C 1
ATOM 3853 O O . PHE A 1 506 ? 4.666 12.776 18.332 1.00 75.38 506 PHE A O 1
ATOM 3860 N N . GLN A 1 507 ? 2.971 13.085 16.893 1.00 71.44 507 GLN A N 1
ATOM 3861 C CA . GLN A 1 507 ? 2.080 12.084 17.487 1.00 71.44 507 GLN A CA 1
ATOM 3862 C C . GLN A 1 507 ? 2.455 10.639 17.110 1.00 71.44 507 GLN A C 1
ATOM 3864 O O . GLN A 1 507 ? 1.951 9.703 17.728 1.00 71.44 507 GLN A O 1
ATOM 3869 N N . GLY A 1 508 ? 3.330 10.439 16.118 1.00 68.88 508 GLY A N 1
ATOM 3870 C CA . GLY A 1 508 ? 3.674 9.114 15.599 1.00 68.88 508 GLY A CA 1
ATOM 3871 C C . GLY A 1 508 ? 2.505 8.422 14.890 1.00 68.88 508 GLY A C 1
ATOM 3872 O O . GLY A 1 508 ? 2.411 7.196 14.931 1.00 68.88 508 GLY A O 1
ATOM 3873 N N . VAL A 1 509 ? 1.604 9.196 14.276 1.00 61.91 509 VAL A N 1
ATOM 3874 C CA . VAL A 1 509 ? 0.403 8.706 13.574 1.00 61.91 509 VAL A CA 1
ATOM 3875 C C . VAL A 1 509 ? 0.480 9.008 12.080 1.00 61.91 509 VAL A C 1
ATOM 3877 O O . VAL A 1 509 ? 1.213 9.902 11.654 1.00 61.91 509 VAL A O 1
ATOM 3880 N N . ASP A 1 510 ? -0.283 8.276 11.267 1.00 69.25 510 ASP A N 1
ATOM 3881 C CA . ASP A 1 510 ? -0.395 8.603 9.849 1.00 69.25 510 ASP A CA 1
ATOM 3882 C C . ASP A 1 510 ? -1.153 9.924 9.661 1.00 69.25 510 ASP A C 1
ATOM 3884 O O . ASP A 1 510 ? -2.177 10.167 10.303 1.00 69.25 510 ASP A O 1
ATOM 3888 N N . LEU A 1 511 ? -0.681 10.774 8.745 1.00 64.25 511 LEU A N 1
ATOM 3889 C CA . LEU A 1 511 ? -1.408 11.988 8.382 1.00 64.25 511 LEU A CA 1
ATOM 3890 C C . LEU A 1 511 ? -2.825 11.662 7.897 1.00 64.25 511 LEU A C 1
ATOM 3892 O O . LEU A 1 511 ? -3.753 12.399 8.216 1.00 64.25 511 LEU A O 1
ATOM 3896 N N . LEU A 1 512 ? -3.005 10.567 7.150 1.00 61.16 512 LEU A N 1
ATOM 3897 C CA . LEU A 1 512 ? -4.312 10.147 6.660 1.00 61.16 512 LEU A CA 1
ATOM 3898 C C . LEU A 1 512 ? -5.253 9.821 7.818 1.00 61.16 512 LEU A C 1
ATOM 3900 O O . LEU A 1 512 ? -6.389 10.290 7.813 1.00 61.16 512 LEU A O 1
ATOM 3904 N N . ASP A 1 513 ? -4.764 9.098 8.826 1.00 62.00 513 ASP A N 1
ATOM 3905 C CA . ASP A 1 513 ? -5.531 8.788 10.036 1.00 62.00 513 ASP A CA 1
ATOM 3906 C C . ASP A 1 513 ? -5.963 10.079 10.746 1.00 62.00 513 ASP A C 1
ATOM 3908 O O . ASP A 1 513 ? -7.101 10.187 11.193 1.00 62.00 513 ASP A O 1
ATOM 3912 N N . LEU A 1 514 ? -5.096 11.096 10.777 1.00 70.44 514 LEU A N 1
ATOM 3913 C CA . LEU A 1 514 ? -5.398 12.399 11.369 1.00 70.44 514 LEU A CA 1
ATOM 3914 C C . LEU A 1 514 ? -6.453 13.192 10.579 1.00 70.44 514 LEU A C 1
ATOM 3916 O O . LEU A 1 514 ? -7.390 13.730 11.169 1.00 70.44 514 LEU A O 1
ATOM 3920 N N . VAL A 1 515 ? -6.314 13.293 9.252 1.00 68.94 515 VAL A N 1
ATOM 3921 C CA . VAL A 1 515 ? -7.185 14.146 8.413 1.00 68.94 515 VAL A CA 1
ATOM 3922 C C . VAL A 1 515 ? -8.508 13.483 8.030 1.00 68.94 515 VAL A C 1
ATOM 3924 O O . VAL A 1 515 ? -9.454 14.170 7.639 1.00 68.94 515 VAL A O 1
ATOM 3927 N N . THR A 1 516 ? -8.597 12.159 8.151 1.00 68.69 516 THR A N 1
ATOM 3928 C CA . THR A 1 516 ? -9.838 11.391 7.952 1.00 68.69 516 THR A CA 1
ATOM 3929 C C . THR A 1 516 ? -10.516 11.002 9.259 1.00 68.69 516 THR A C 1
ATOM 3931 O O . THR A 1 516 ? -11.591 10.401 9.221 1.00 68.69 516 THR A O 1
ATOM 3934 N N . ALA A 1 517 ? -9.933 11.381 10.402 1.00 64.56 517 ALA A N 1
ATOM 3935 C CA . ALA A 1 517 ? -10.503 11.104 11.706 1.00 64.56 517 ALA A CA 1
ATOM 3936 C C . ALA A 1 517 ? -11.956 11.617 11.792 1.00 64.56 517 ALA A C 1
ATOM 3938 O O . ALA A 1 517 ? -12.256 12.716 11.306 1.00 64.56 517 ALA A O 1
ATOM 3939 N N . PRO A 1 518 ? -12.871 10.875 12.440 1.00 60.78 518 PRO A N 1
ATOM 3940 C CA . PRO A 1 518 ? -14.234 11.349 12.684 1.00 60.78 518 PRO A CA 1
ATOM 3941 C C . PRO A 1 518 ? -14.282 12.703 13.416 1.00 60.78 518 PRO A C 1
ATOM 3943 O O . PRO A 1 518 ? -15.197 13.490 13.196 1.00 60.78 518 PRO A O 1
ATOM 3946 N N . ASP A 1 519 ? -13.270 13.000 14.235 1.00 65.94 519 ASP A N 1
ATOM 3947 C CA . ASP A 1 519 ? -13.053 14.248 14.975 1.00 65.94 519 ASP A CA 1
ATOM 3948 C C . ASP A 1 519 ? -11.974 15.150 14.339 1.00 65.94 519 ASP A C 1
ATOM 3950 O O . ASP A 1 519 ? -11.341 15.956 15.022 1.00 65.94 519 ASP A O 1
ATOM 3954 N N . LYS A 1 520 ? -11.747 15.061 13.021 1.00 73.00 520 LYS A N 1
ATOM 3955 C CA . LYS A 1 520 ? -10.679 15.800 12.315 1.00 73.00 520 LYS A CA 1
ATOM 3956 C C . LYS A 1 520 ? -10.655 17.317 12.570 1.00 73.00 520 LYS A C 1
ATOM 3958 O O . LYS A 1 520 ? -9.585 17.913 12.515 1.00 73.00 520 LYS A O 1
ATOM 3963 N N . SER A 1 521 ? -11.789 17.960 12.879 1.00 80.88 521 SER A N 1
ATOM 3964 C CA . SER A 1 521 ? -11.810 19.386 13.255 1.00 80.88 521 SER A CA 1
ATOM 3965 C C . SER A 1 521 ? -11.018 19.652 14.532 1.00 80.88 521 SER A C 1
ATOM 3967 O O . SER A 1 521 ? -10.251 20.612 14.596 1.00 80.88 521 SER A O 1
ATOM 3969 N N . ASP A 1 522 ? -11.158 18.772 15.522 1.00 79.88 522 ASP A N 1
ATOM 3970 C CA . ASP A 1 522 ? -10.434 18.851 16.787 1.00 79.88 522 ASP A CA 1
ATOM 3971 C C . ASP A 1 522 ? -8.945 18.590 16.557 1.00 79.88 522 ASP A C 1
ATOM 3973 O O . ASP A 1 522 ? -8.103 19.319 17.081 1.00 79.88 522 ASP A O 1
ATOM 3977 N N . LYS A 1 523 ? -8.615 17.629 15.683 1.00 81.00 523 LYS A N 1
ATOM 3978 C CA . LYS A 1 523 ? -7.231 17.343 15.277 1.00 81.00 523 LYS A CA 1
ATOM 3979 C C . LYS A 1 523 ? -6.560 18.512 14.572 1.00 81.00 523 LYS A C 1
ATOM 3981 O O . LYS A 1 523 ? -5.385 18.772 14.815 1.00 81.00 523 LYS A O 1
ATOM 3986 N N . TYR A 1 524 ? -7.290 19.255 13.745 1.00 87.44 524 TYR A N 1
ATOM 3987 C CA . TYR A 1 524 ? -6.748 20.435 13.068 1.00 87.44 524 TYR A CA 1
ATOM 3988 C C . TYR A 1 524 ? -6.463 21.551 14.074 1.00 87.44 524 TYR A C 1
ATOM 3990 O O . TYR A 1 524 ? -5.408 22.181 14.011 1.00 87.44 524 TYR A O 1
ATOM 3998 N N . ILE A 1 525 ? -7.375 21.760 15.031 1.00 86.94 525 ILE A N 1
ATOM 3999 C CA . ILE A 1 525 ? -7.203 22.721 16.128 1.00 86.94 525 ILE A CA 1
ATOM 4000 C C . ILE A 1 525 ? -5.985 22.354 16.984 1.00 86.94 525 ILE A C 1
ATOM 4002 O O . ILE A 1 525 ? -5.161 23.225 17.261 1.00 86.94 525 ILE A O 1
ATOM 4006 N N . GLU A 1 526 ? -5.832 21.081 17.356 1.00 85.25 526 GLU A N 1
ATOM 4007 C CA . GLU A 1 526 ? -4.665 20.571 18.088 1.00 85.25 526 GLU A CA 1
ATOM 4008 C C . GLU A 1 526 ? -3.360 20.812 17.321 1.00 85.25 526 GLU A C 1
ATOM 4010 O O . GLU A 1 526 ? -2.419 21.383 17.878 1.00 85.25 526 GLU A O 1
ATOM 4015 N N . ALA A 1 527 ? -3.331 20.437 16.041 1.00 86.00 527 ALA A N 1
ATOM 4016 C CA . ALA A 1 527 ? -2.158 20.540 15.185 1.00 86.00 527 ALA A CA 1
ATOM 4017 C C . ALA A 1 527 ? -1.704 21.986 14.978 1.00 86.00 527 ALA A C 1
ATOM 4019 O O . ALA A 1 527 ? -0.537 22.303 15.193 1.00 86.00 527 ALA A O 1
ATOM 4020 N N . VAL A 1 528 ? -2.622 22.892 14.627 1.00 92.25 528 VAL A N 1
ATOM 4021 C CA . VAL A 1 528 ? -2.290 24.310 14.421 1.00 92.25 528 VAL A CA 1
ATOM 4022 C C . VAL A 1 528 ? -1.885 24.979 15.733 1.00 92.25 528 VAL A C 1
ATOM 4024 O O . VAL A 1 528 ? -0.945 25.775 15.747 1.00 92.25 528 VAL A O 1
ATOM 4027 N N . ALA A 1 529 ? -2.562 24.671 16.844 1.00 87.88 529 ALA A N 1
ATOM 4028 C CA . ALA A 1 529 ? -2.198 25.221 18.148 1.00 87.88 529 ALA A CA 1
ATOM 4029 C C . ALA A 1 529 ? -0.779 24.806 18.555 1.00 87.88 529 ALA A C 1
ATOM 4031 O O . ALA A 1 529 ? -0.007 25.651 19.009 1.00 87.88 529 ALA A O 1
ATOM 4032 N N . TRP A 1 530 ? -0.443 23.527 18.362 1.00 88.31 530 TRP A N 1
ATOM 4033 C CA . TRP A 1 530 ? 0.879 22.974 18.638 1.00 88.31 530 TRP A CA 1
ATOM 4034 C C . TRP A 1 530 ? 1.948 23.542 17.698 1.00 88.31 530 TRP A C 1
ATOM 4036 O O . TRP A 1 530 ? 2.971 24.025 18.170 1.00 88.31 530 TRP A O 1
ATOM 4046 N N . TYR A 1 531 ? 1.691 23.578 16.390 1.00 90.44 531 TYR A N 1
ATOM 4047 C CA . TYR A 1 531 ? 2.638 24.095 15.401 1.00 90.44 531 TYR A CA 1
ATOM 4048 C C . TYR A 1 531 ? 2.970 25.567 15.652 1.00 90.44 531 TYR A C 1
ATOM 4050 O O . TYR A 1 531 ? 4.131 25.948 15.760 1.00 90.44 531 TYR A O 1
ATOM 4058 N N . VAL A 1 532 ? 1.960 26.419 15.843 1.00 91.75 532 VAL A N 1
ATOM 4059 C CA . VAL A 1 532 ? 2.216 27.837 16.136 1.00 91.75 532 VAL A CA 1
ATOM 4060 C C . VAL A 1 532 ? 2.974 28.008 17.456 1.00 91.75 532 VAL A C 1
ATOM 4062 O O . VAL A 1 532 ? 3.806 28.900 17.549 1.00 91.75 532 VAL A O 1
ATOM 4065 N N . ASP A 1 533 ? 2.752 27.153 18.454 1.00 86.75 533 ASP A N 1
ATOM 4066 C CA . ASP A 1 533 ? 3.536 27.173 19.695 1.00 86.75 533 ASP A CA 1
ATOM 4067 C C . ASP A 1 533 ? 5.021 26.816 19.480 1.00 86.75 533 ASP A C 1
ATOM 4069 O O . ASP A 1 533 ? 5.890 27.436 20.089 1.00 86.75 533 ASP A O 1
ATOM 4073 N N . GLN A 1 534 ? 5.334 25.875 18.582 1.00 85.12 534 GLN A N 1
ATOM 4074 C CA . GLN A 1 534 ? 6.723 25.510 18.270 1.00 85.12 534 GLN A CA 1
ATOM 4075 C C . GLN A 1 534 ? 7.431 26.545 17.381 1.00 85.12 534 GLN A C 1
ATOM 4077 O O . GLN A 1 534 ? 8.609 26.839 17.584 1.00 85.12 534 GLN A O 1
ATOM 4082 N N . HIS A 1 535 ? 6.716 27.132 16.420 1.00 86.50 535 HIS A N 1
ATOM 4083 C CA . HIS A 1 535 ? 7.311 27.967 15.370 1.00 86.50 535 HIS A CA 1
ATOM 4084 C C . HIS A 1 535 ? 7.208 29.472 15.624 1.00 86.50 535 HIS A C 1
ATOM 4086 O O . HIS A 1 535 ? 7.940 30.250 15.010 1.00 86.50 535 HIS A O 1
ATOM 4092 N N . MET A 1 536 ? 6.349 29.907 16.549 1.00 86.69 536 MET A N 1
ATOM 4093 C CA . MET A 1 536 ? 6.186 31.320 16.876 1.00 86.69 536 MET A CA 1
ATOM 4094 C C . MET A 1 536 ? 6.873 31.672 18.187 1.00 86.69 536 MET A C 1
ATOM 4096 O O . MET A 1 536 ? 6.654 31.021 19.207 1.00 86.69 536 MET A O 1
ATOM 4100 N N . HIS A 1 537 ? 7.664 32.740 18.181 1.00 86.00 537 HIS A N 1
ATOM 4101 C CA . HIS A 1 537 ? 8.215 33.328 19.398 1.00 86.00 537 HIS A CA 1
ATOM 4102 C C . HIS A 1 537 ? 7.478 34.631 19.720 1.00 86.00 537 HIS A C 1
ATOM 4104 O O . HIS A 1 537 ? 7.461 35.570 18.922 1.00 86.00 537 HIS A O 1
ATOM 4110 N N . TYR A 1 538 ? 6.907 34.690 20.926 1.00 86.50 538 TYR A N 1
ATOM 4111 C CA . TYR A 1 538 ? 6.314 35.900 21.481 1.00 86.50 538 TYR A CA 1
ATOM 4112 C C . TYR A 1 538 ? 7.274 37.098 21.440 1.00 86.50 538 TYR A C 1
ATOM 4114 O O . TYR A 1 538 ? 8.329 37.096 22.078 1.00 86.50 538 TYR A O 1
ATOM 4122 N N . MET A 1 539 ? 6.886 38.156 20.733 1.00 83.56 539 MET A N 1
ATOM 4123 C CA . MET A 1 539 ? 7.656 39.390 20.635 1.00 83.56 539 MET A CA 1
ATOM 4124 C C . MET A 1 539 ? 6.727 40.594 20.539 1.00 83.56 539 MET A C 1
ATOM 4126 O O . MET A 1 539 ? 5.950 40.688 19.601 1.00 83.56 539 MET A O 1
ATOM 4130 N N . TYR A 1 540 ? 6.897 41.551 21.455 1.00 81.62 540 TYR A N 1
ATOM 4131 C CA . TYR A 1 540 ? 6.144 42.804 21.433 1.00 81.62 540 TYR A CA 1
ATOM 4132 C C . TYR A 1 540 ? 6.326 43.588 20.136 1.00 81.62 540 TYR A C 1
ATOM 4134 O O . TYR A 1 540 ? 7.438 43.733 19.604 1.00 81.62 540 TYR A O 1
ATOM 4142 N N . ASP A 1 541 ? 5.224 44.181 19.714 1.00 75.38 541 ASP A N 1
ATOM 4143 C CA . ASP A 1 541 ? 5.139 45.008 18.536 1.00 75.38 541 ASP A CA 1
ATOM 4144 C C . ASP A 1 541 ? 5.770 46.398 18.682 1.00 75.38 541 ASP A C 1
ATOM 4146 O O . ASP A 1 541 ? 5.749 47.065 19.721 1.00 75.38 541 ASP A O 1
ATOM 4150 N N . ASN A 1 542 ? 6.368 46.854 17.579 1.00 69.38 542 ASN A N 1
ATOM 4151 C CA . ASN A 1 542 ? 6.743 48.247 17.391 1.00 69.38 542 ASN A CA 1
ATOM 4152 C C . ASN A 1 542 ? 5.843 48.815 16.300 1.00 69.38 542 ASN A C 1
ATOM 4154 O O . ASN A 1 542 ? 6.223 48.839 15.125 1.00 69.38 542 ASN A O 1
ATOM 4158 N N . HIS A 1 543 ? 4.686 49.346 16.699 1.00 66.12 543 HIS A N 1
ATOM 4159 C CA . HIS A 1 543 ? 3.722 49.955 15.777 1.00 66.12 543 HIS A CA 1
ATOM 4160 C C . HIS A 1 543 ? 4.355 51.023 14.862 1.00 66.12 543 HIS A C 1
ATOM 4162 O O . HIS A 1 543 ? 3.910 51.225 13.734 1.00 66.12 543 HIS A O 1
ATOM 4168 N N . SER A 1 544 ? 5.441 51.680 15.295 1.00 58.09 544 SER A N 1
ATOM 4169 C CA . SER A 1 544 ? 6.152 52.684 14.484 1.00 58.09 544 SER A CA 1
ATOM 4170 C C . SER A 1 544 ? 6.969 52.078 13.331 1.00 58.09 544 SER A C 1
ATOM 4172 O O . SER A 1 544 ? 7.353 52.797 12.411 1.00 58.09 544 SER A O 1
ATOM 4174 N N . ALA A 1 545 ? 7.246 50.773 13.376 1.00 61.22 545 ALA A N 1
ATOM 4175 C CA . ALA A 1 545 ? 7.952 50.002 12.353 1.00 61.22 545 ALA A CA 1
ATOM 4176 C C . ALA A 1 545 ? 7.010 49.141 11.485 1.00 61.22 545 ALA A C 1
ATOM 4178 O O . ALA A 1 545 ? 7.487 48.346 10.679 1.00 61.22 545 ALA A O 1
ATOM 4179 N N . GLY A 1 546 ? 5.687 49.306 11.620 1.00 68.19 546 GLY A N 1
ATOM 4180 C CA . GLY A 1 546 ? 4.696 48.577 10.819 1.00 68.19 546 GLY A CA 1
ATOM 4181 C C . GLY A 1 546 ? 4.465 47.123 11.250 1.00 68.19 546 GLY A C 1
ATOM 4182 O O . GLY A 1 546 ? 4.008 46.323 10.430 1.00 68.19 546 GLY A O 1
ATOM 4183 N N . TRP A 1 547 ? 4.808 46.811 12.501 1.00 76.88 547 TRP A N 1
ATOM 4184 C CA . TRP A 1 547 ? 4.466 45.590 13.232 1.00 76.88 547 TRP A CA 1
ATOM 4185 C C . TRP A 1 547 ? 3.504 46.016 14.337 1.00 76.88 547 TRP A C 1
ATOM 4187 O O . TRP A 1 547 ? 3.964 46.357 15.416 1.00 76.88 547 TRP A O 1
ATOM 4197 N N . GLY A 1 548 ? 2.270 46.321 13.945 1.00 76.19 548 GLY A N 1
ATOM 4198 C CA . GLY A 1 548 ? 1.101 46.255 14.824 1.00 76.19 548 GLY A CA 1
ATOM 4199 C C . GLY A 1 548 ? 0.317 45.030 14.357 1.00 76.19 548 GLY A C 1
ATOM 4200 O O . GLY A 1 548 ? 0.910 44.085 13.848 1.00 76.19 548 GLY A O 1
ATOM 4201 N N . GLU A 1 549 ? -1.002 45.144 14.233 1.00 78.81 549 GLU A N 1
ATOM 4202 C CA . GLU A 1 549 ? -1.796 44.111 13.569 1.00 78.81 549 GLU A CA 1
ATOM 4203 C C . GLU A 1 549 ? -1.321 43.894 12.115 1.00 78.81 549 GLU A C 1
ATOM 4205 O O . GLU A 1 549 ? -1.506 44.755 11.242 1.00 78.81 549 GLU A O 1
ATOM 4210 N N . VAL A 1 550 ? -0.685 42.749 11.844 1.00 86.50 550 VAL A N 1
ATOM 4211 C CA . VAL A 1 550 ? -0.194 42.389 10.509 1.00 86.50 550 VAL A CA 1
ATOM 4212 C C . VAL A 1 550 ? -0.963 41.218 9.911 1.00 86.50 550 VAL A C 1
ATOM 4214 O O . VAL A 1 550 ? -1.584 40.405 10.587 1.00 86.50 550 VAL A O 1
ATOM 4217 N N . ALA A 1 551 ? -0.937 41.147 8.580 1.00 89.44 551 ALA A N 1
ATOM 4218 C CA . ALA A 1 551 ? -1.511 40.025 7.859 1.00 89.44 551 ALA A CA 1
ATOM 4219 C C . ALA A 1 551 ? -0.708 38.742 8.118 1.00 89.44 551 ALA A C 1
ATOM 4221 O O . ALA A 1 551 ? 0.524 38.781 8.137 1.00 89.44 551 ALA A O 1
ATOM 4222 N N . ALA A 1 552 ? -1.392 37.601 8.226 1.00 91.81 552 ALA A N 1
ATOM 4223 C CA . ALA A 1 552 ? -0.766 36.312 8.519 1.00 91.81 552 ALA A CA 1
ATOM 4224 C C . ALA A 1 552 ? 0.362 35.962 7.533 1.00 91.81 552 ALA A C 1
ATOM 4226 O O . ALA A 1 552 ? 1.409 35.447 7.925 1.00 91.81 552 ALA A O 1
ATOM 4227 N N . ASN A 1 553 ? 0.198 36.301 6.250 1.00 86.94 553 ASN A N 1
ATOM 4228 C CA . ASN A 1 553 ? 1.213 36.032 5.233 1.00 86.94 553 ASN A CA 1
ATOM 4229 C C . ASN A 1 553 ? 2.491 36.853 5.462 1.00 86.94 553 ASN A C 1
ATOM 4231 O O . ASN A 1 553 ? 3.589 36.377 5.179 1.00 86.94 553 ASN A O 1
ATOM 4235 N N . LYS A 1 554 ? 2.359 38.072 5.991 1.00 88.50 554 LYS A N 1
ATOM 4236 C CA . LYS A 1 554 ? 3.475 38.940 6.357 1.00 88.50 554 LYS A CA 1
ATOM 4237 C C . LYS A 1 554 ? 4.183 38.401 7.596 1.00 88.50 554 LYS A C 1
ATOM 4239 O O . LYS A 1 554 ? 5.412 38.391 7.613 1.00 88.50 554 LYS A O 1
ATOM 4244 N N . THR A 1 555 ? 3.437 37.898 8.582 1.00 90.12 555 THR A N 1
ATOM 4245 C CA . THR A 1 555 ? 4.012 37.210 9.747 1.00 90.12 555 THR A CA 1
ATOM 4246 C C . THR A 1 555 ? 4.936 36.085 9.290 1.00 90.12 555 THR A C 1
ATOM 4248 O O . THR A 1 555 ? 6.108 36.081 9.656 1.00 90.12 555 THR A O 1
ATOM 4251 N N . ILE A 1 556 ? 4.482 35.214 8.388 1.00 88.94 556 ILE A N 1
ATOM 4252 C CA . ILE A 1 556 ? 5.299 34.094 7.890 1.00 88.94 556 ILE A CA 1
ATOM 4253 C C . ILE A 1 556 ? 6.486 34.579 7.033 1.00 88.94 556 ILE A C 1
ATOM 4255 O O . ILE A 1 556 ? 7.604 34.099 7.191 1.00 88.94 556 ILE A O 1
ATOM 4259 N N . LYS A 1 557 ? 6.280 35.543 6.123 1.00 84.88 557 LYS A N 1
ATOM 4260 C CA . LYS A 1 557 ? 7.310 35.952 5.141 1.00 84.88 557 LYS A CA 1
ATOM 4261 C C . LYS A 1 557 ? 8.410 36.838 5.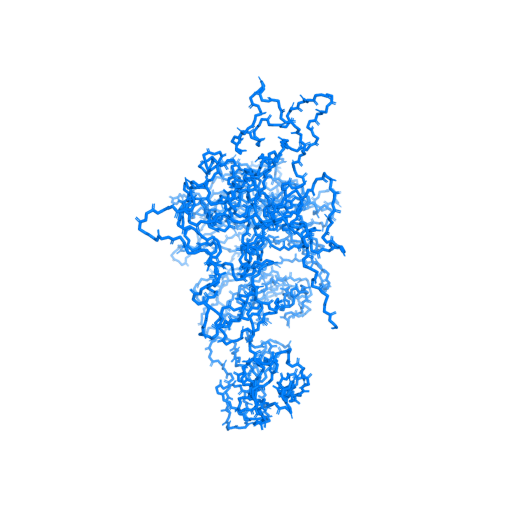726 1.00 84.88 557 LYS A C 1
ATOM 4263 O O . LYS A 1 557 ? 9.541 36.815 5.237 1.00 84.88 557 LYS A O 1
ATOM 4268 N N . GLU A 1 558 ? 8.084 37.661 6.719 1.00 85.62 558 GLU A N 1
ATOM 4269 C CA . GLU A 1 558 ? 8.923 38.809 7.079 1.00 85.62 558 GLU A CA 1
ATOM 4270 C C . GLU A 1 558 ? 9.321 38.854 8.562 1.00 85.62 558 GLU A C 1
ATOM 4272 O O . GLU A 1 558 ? 10.297 39.527 8.892 1.00 85.62 558 GLU A O 1
ATOM 4277 N N . SER A 1 559 ? 8.608 38.174 9.471 1.00 86.25 559 SER A N 1
ATOM 4278 C CA . SER A 1 559 ? 8.812 38.393 10.916 1.00 86.25 559 SER A CA 1
ATOM 4279 C C . SER A 1 559 ? 10.059 37.715 11.504 1.00 86.25 559 SER A C 1
ATOM 4281 O O . SER A 1 559 ? 10.549 38.139 12.552 1.00 86.25 559 SER A O 1
ATOM 4283 N N . TRP A 1 560 ? 10.625 36.726 10.806 1.00 82.06 560 TRP A N 1
ATOM 4284 C CA . TRP A 1 560 ? 11.780 35.930 11.244 1.00 82.06 560 TRP A CA 1
ATOM 4285 C C . TRP A 1 560 ? 13.046 36.755 11.533 1.00 82.06 560 TRP A C 1
ATOM 4287 O O . TRP A 1 560 ? 13.907 36.332 12.298 1.00 82.06 560 TRP A O 1
ATOM 4297 N N . ASN A 1 561 ? 13.191 37.946 10.936 1.00 80.19 561 ASN A N 1
ATOM 4298 C CA . ASN A 1 561 ? 14.354 38.817 11.154 1.00 80.19 561 ASN A CA 1
ATOM 4299 C C . ASN A 1 561 ? 14.096 39.968 12.140 1.00 80.19 561 ASN A C 1
ATOM 4301 O O . ASN A 1 561 ? 14.956 40.843 12.303 1.00 80.19 561 ASN A O 1
ATOM 4305 N N . ARG A 1 562 ? 12.926 39.989 12.797 1.00 83.38 562 ARG A N 1
ATOM 4306 C CA . ARG A 1 562 ? 12.557 41.055 13.734 1.00 83.38 562 ARG A CA 1
ATOM 4307 C C . ARG A 1 562 ? 13.521 41.112 14.919 1.00 83.38 562 ARG A C 1
ATOM 4309 O O . ARG A 1 562 ? 13.969 40.100 15.462 1.00 83.38 562 ARG A O 1
ATOM 4316 N N . SER A 1 563 ? 13.804 42.339 15.346 1.00 79.81 563 SER A N 1
ATOM 4317 C CA . SER A 1 563 ? 14.570 42.635 16.552 1.00 79.81 563 SER A CA 1
ATOM 4318 C C . SER A 1 563 ? 13.966 43.843 17.261 1.00 79.81 563 SER A C 1
ATOM 4320 O O . SER A 1 563 ? 13.795 44.904 16.655 1.00 79.81 563 SER A O 1
ATOM 4322 N N . TRP A 1 564 ? 13.644 43.693 18.544 1.00 76.94 564 TRP A N 1
ATOM 4323 C CA . TRP A 1 564 ? 13.072 44.749 19.373 1.00 76.94 564 TRP A CA 1
ATOM 4324 C C . TRP A 1 564 ? 13.658 44.727 20.784 1.00 76.94 564 TRP A C 1
ATOM 4326 O O . TRP A 1 564 ? 13.738 43.683 21.425 1.00 76.94 564 TRP A O 1
ATOM 4336 N N . ASN A 1 565 ? 14.088 45.897 21.269 1.00 77.44 565 ASN A N 1
ATOM 4337 C CA . ASN A 1 565 ? 14.626 46.098 22.621 1.00 77.44 565 ASN A CA 1
ATOM 4338 C C . ASN A 1 565 ? 15.689 45.055 23.052 1.00 77.44 565 ASN A C 1
ATOM 4340 O O . ASN A 1 565 ? 15.682 44.566 24.179 1.00 77.44 565 ASN A O 1
ATOM 4344 N N . GLY A 1 566 ? 16.589 44.681 22.135 1.00 77.44 566 GLY A N 1
ATOM 4345 C CA . GLY A 1 566 ? 17.649 43.694 22.385 1.00 77.44 566 GLY A CA 1
ATOM 4346 C C . GLY A 1 566 ? 17.219 42.225 22.286 1.00 77.44 566 GLY A C 1
ATOM 4347 O O . GLY A 1 566 ? 18.068 41.353 22.445 1.00 77.44 566 GLY A O 1
ATOM 4348 N N . THR A 1 567 ? 15.947 41.947 21.984 1.00 77.06 567 THR A N 1
ATOM 4349 C CA . THR A 1 567 ? 15.416 40.599 21.729 1.00 77.06 567 THR A CA 1
ATOM 4350 C C . THR A 1 567 ? 15.281 40.385 20.224 1.00 77.06 567 THR A C 1
ATOM 4352 O O . THR A 1 567 ? 14.678 41.205 19.534 1.00 77.06 567 THR A O 1
ATOM 4355 N N . THR A 1 568 ? 15.871 39.315 19.696 1.00 84.00 568 THR A N 1
ATOM 4356 C CA . THR A 1 568 ? 15.737 38.896 18.290 1.00 84.00 568 THR A CA 1
ATOM 4357 C C . THR A 1 568 ? 14.771 37.732 18.177 1.00 84.00 568 THR A C 1
ATOM 4359 O O . THR A 1 568 ? 14.654 36.942 19.115 1.00 84.00 568 THR A O 1
ATOM 4362 N N . CYS A 1 569 ? 14.107 37.613 17.029 1.00 84.62 569 CYS A N 1
ATOM 4363 C CA . CYS A 1 569 ? 13.240 36.479 16.761 1.00 84.62 569 CYS A CA 1
ATOM 4364 C C . CYS A 1 569 ? 14.041 35.177 16.874 1.00 84.62 569 CYS A C 1
ATOM 4366 O O . CYS A 1 569 ? 15.138 35.085 16.322 1.00 84.62 569 CYS A O 1
ATOM 4368 N N . ALA A 1 570 ? 13.547 34.229 17.674 1.00 82.12 570 ALA A N 1
ATOM 4369 C CA . ALA A 1 570 ? 14.288 32.994 17.978 1.00 82.12 570 ALA A CA 1
ATOM 4370 C C . ALA A 1 570 ? 13.713 31.754 17.290 1.00 82.12 570 ALA A C 1
ATOM 4372 O O . ALA A 1 570 ? 14.418 30.754 17.206 1.00 82.12 570 ALA A O 1
ATOM 4373 N N . ASN A 1 571 ? 12.476 31.849 16.800 1.00 84.19 571 ASN A N 1
ATOM 4374 C CA . ASN A 1 571 ? 11.806 30.796 16.050 1.00 84.19 571 ASN A CA 1
ATOM 4375 C C . ASN A 1 571 ? 11.572 31.282 14.610 1.00 84.19 571 ASN A C 1
ATOM 4377 O O . ASN A 1 571 ? 12.054 32.350 14.220 1.00 84.19 571 ASN A O 1
ATOM 4381 N N . ASP A 1 572 ? 10.830 30.506 13.829 1.00 84.75 572 ASP A N 1
ATOM 4382 C CA . ASP A 1 572 ? 10.607 30.757 12.404 1.00 84.75 572 ASP A CA 1
ATOM 4383 C C . ASP A 1 572 ? 9.810 32.033 12.134 1.00 84.75 572 ASP A C 1
ATOM 4385 O O . ASP A 1 572 ? 9.982 32.662 11.092 1.00 84.75 572 ASP A O 1
ATOM 4389 N N . TYR A 1 573 ? 8.964 32.453 13.073 1.00 88.12 573 TYR A N 1
ATOM 4390 C CA . TYR A 1 573 ? 8.272 33.734 13.013 1.00 88.12 573 TYR A CA 1
ATOM 4391 C C . TYR A 1 573 ? 7.993 34.302 14.408 1.00 88.12 573 TYR A C 1
ATOM 4393 O O . TYR A 1 573 ? 8.104 33.623 15.430 1.00 88.12 573 TYR A O 1
ATOM 4401 N N . CYS A 1 574 ? 7.667 35.593 14.453 1.00 86.94 574 CYS A N 1
ATOM 4402 C CA . CYS A 1 574 ? 7.503 36.354 15.684 1.00 86.94 574 CYS A CA 1
ATOM 4403 C C . CYS A 1 574 ? 6.339 37.332 15.636 1.00 86.94 574 CYS A C 1
ATOM 4405 O O . CYS A 1 574 ? 6.106 37.999 14.625 1.00 86.94 574 CYS A O 1
ATOM 4407 N N . GLY A 1 575 ? 5.693 37.472 16.786 1.00 87.00 575 GLY A N 1
ATOM 4408 C CA . GLY A 1 575 ? 4.590 38.395 17.010 1.00 87.00 575 GLY A CA 1
ATOM 4409 C C . GLY A 1 575 ? 4.059 38.277 18.431 1.00 87.00 575 GLY A C 1
ATOM 4410 O O . GLY A 1 575 ? 4.523 37.430 19.198 1.00 87.00 575 GLY A O 1
ATOM 4411 N N . ASP A 1 576 ? 3.106 39.116 18.793 1.00 84.12 576 ASP A N 1
ATOM 4412 C CA . ASP A 1 576 ? 2.420 39.104 20.084 1.00 84.12 576 ASP A CA 1
ATOM 4413 C C . ASP A 1 576 ? 0.950 38.667 19.924 1.00 84.12 576 ASP A C 1
ATOM 4415 O O . ASP A 1 576 ? 0.620 37.861 19.050 1.00 84.12 576 ASP A O 1
ATOM 4419 N N . CYS A 1 577 ? 0.076 39.063 20.850 1.00 82.75 577 CYS A N 1
ATOM 4420 C CA . CYS A 1 577 ? -1.219 38.419 21.074 1.00 82.75 577 CYS A CA 1
ATOM 4421 C C . CYS A 1 577 ? -2.124 38.390 19.829 1.00 82.75 577 CYS A C 1
ATOM 4423 O O . CYS A 1 577 ? -2.770 37.378 19.531 1.00 82.75 577 CYS A O 1
ATOM 4425 N N . GLU A 1 578 ? -2.156 39.481 19.068 1.00 82.75 578 GLU A N 1
ATOM 4426 C CA . GLU A 1 578 ? -2.918 39.608 17.833 1.00 82.75 578 GLU A CA 1
ATOM 4427 C C . GLU A 1 578 ? -2.346 38.737 16.724 1.00 82.75 578 GLU A C 1
ATOM 4429 O O . GLU A 1 578 ? -3.121 38.092 16.021 1.00 82.75 578 GLU A O 1
ATOM 4434 N N . ASP A 1 579 ? -1.023 38.651 16.602 1.00 87.75 579 ASP A N 1
ATOM 4435 C CA . ASP A 1 579 ? -0.357 37.903 15.543 1.00 87.75 579 ASP A CA 1
ATOM 4436 C C . ASP A 1 579 ? -0.558 36.400 15.745 1.00 87.75 579 ASP A C 1
ATOM 4438 O O . ASP A 1 579 ? -0.845 35.680 14.786 1.00 87.75 579 ASP A O 1
ATOM 4442 N N . TYR A 1 580 ? -0.488 35.925 16.997 1.00 88.25 580 TYR A N 1
ATOM 4443 C CA . TYR A 1 580 ? -0.828 34.541 17.346 1.00 88.25 580 TYR A CA 1
ATOM 4444 C C . TYR A 1 580 ? -2.278 34.229 16.969 1.00 88.25 580 TYR A C 1
ATOM 4446 O O . TYR A 1 580 ? -2.560 33.196 16.353 1.00 88.25 580 TYR A O 1
ATOM 4454 N N . SER A 1 581 ? -3.201 35.128 17.324 1.00 85.69 581 SER A N 1
ATOM 4455 C CA . SER A 1 581 ? -4.624 34.954 17.045 1.00 85.69 581 SER A CA 1
ATOM 4456 C C . SER A 1 581 ? -4.924 34.967 15.544 1.00 85.69 581 SER A C 1
ATOM 4458 O O . SER A 1 581 ? -5.679 34.122 15.051 1.00 85.69 581 SER A O 1
ATOM 4460 N N . ILE A 1 582 ? -4.326 35.901 14.803 1.00 89.06 582 ILE A N 1
ATOM 4461 C CA . ILE A 1 582 ? -4.484 36.052 13.356 1.00 89.06 582 ILE A CA 1
ATOM 4462 C C . ILE A 1 582 ? -3.906 34.835 12.645 1.00 89.06 582 ILE A C 1
ATOM 4464 O O . ILE A 1 582 ? -4.601 34.242 11.820 1.00 89.06 582 ILE A O 1
ATOM 4468 N N . LEU A 1 583 ? -2.683 34.417 12.974 1.00 92.12 583 LEU A N 1
ATOM 4469 C CA . LEU A 1 583 ? -2.028 33.302 12.301 1.00 92.12 583 LEU A CA 1
ATOM 4470 C C . LEU A 1 583 ? -2.800 31.996 12.499 1.00 92.12 583 LEU A C 1
ATOM 4472 O O . LEU A 1 583 ? -3.169 31.365 11.514 1.00 92.12 583 LEU A O 1
ATOM 4476 N N . ARG A 1 584 ? -3.135 31.616 13.737 1.00 92.00 584 ARG A N 1
ATOM 4477 C CA . ARG A 1 584 ? -3.860 30.358 14.003 1.00 92.00 584 ARG A CA 1
ATOM 4478 C C . ARG A 1 584 ? -5.220 30.312 13.326 1.00 92.00 584 ARG A C 1
ATOM 4480 O O . ARG A 1 584 ? -5.564 29.296 12.723 1.00 92.00 584 ARG A O 1
ATOM 4487 N N . ALA A 1 585 ? -5.975 31.410 13.394 1.00 89.19 585 ALA A N 1
ATOM 4488 C CA . ALA A 1 585 ? -7.234 31.507 12.672 1.00 89.19 585 ALA A CA 1
ATOM 4489 C C . ALA A 1 585 ? -6.992 31.357 11.167 1.00 89.19 585 ALA A C 1
ATOM 4491 O O . ALA A 1 585 ? -7.663 30.557 10.534 1.00 89.19 585 ALA A O 1
ATOM 4492 N N . SER A 1 586 ? -6.000 32.037 10.597 1.00 90.75 586 SER A N 1
ATOM 4493 C CA . SER A 1 586 ? -5.686 31.942 9.164 1.00 90.75 586 SER A CA 1
ATOM 4494 C C . SER A 1 586 ? -5.368 30.516 8.730 1.00 90.75 586 SER A C 1
ATOM 4496 O O . SER A 1 586 ? -5.944 30.043 7.753 1.00 90.75 586 SER A O 1
ATOM 4498 N N . LEU A 1 587 ? -4.520 29.810 9.486 1.00 92.38 587 LEU A N 1
ATOM 4499 C CA . LEU A 1 587 ? -4.147 28.428 9.192 1.00 92.38 587 LEU A CA 1
ATOM 4500 C C . LEU A 1 587 ? -5.369 27.500 9.275 1.00 92.38 587 LEU A C 1
ATOM 4502 O O . LEU A 1 587 ? -5.702 26.848 8.289 1.00 92.38 587 LEU A O 1
ATOM 4506 N N . LEU A 1 588 ? -6.114 27.512 10.387 1.00 90.38 588 LEU A N 1
ATOM 4507 C CA . LEU A 1 588 ? -7.312 26.674 10.559 1.00 90.38 588 LEU A CA 1
ATOM 4508 C C . LEU A 1 588 ? -8.371 26.948 9.494 1.00 90.38 588 LEU A C 1
ATOM 4510 O O . LEU A 1 588 ? -8.926 26.029 8.893 1.00 90.38 588 LEU A O 1
ATOM 4514 N N . ARG A 1 589 ? -8.629 28.227 9.231 1.00 85.75 589 ARG A N 1
ATOM 4515 C CA . ARG A 1 589 ? -9.601 28.660 8.232 1.00 85.75 589 ARG A CA 1
ATOM 4516 C C . ARG A 1 589 ? -9.140 28.235 6.840 1.00 85.75 589 ARG A C 1
ATOM 4518 O O . ARG A 1 589 ? -9.978 27.784 6.081 1.00 85.75 589 ARG A O 1
ATOM 4525 N N . SER A 1 590 ? -7.845 28.283 6.518 1.00 85.31 590 SER A N 1
ATOM 4526 C CA . SER A 1 590 ? -7.315 27.805 5.229 1.00 85.31 590 SER A CA 1
ATOM 4527 C C . SER A 1 590 ? -7.390 26.286 5.045 1.00 85.31 590 SER A C 1
ATOM 4529 O O . SER A 1 590 ? -7.440 25.820 3.910 1.00 85.31 590 SER A O 1
ATOM 4531 N N . LEU A 1 591 ? -7.455 25.518 6.138 1.00 84.25 591 LEU A N 1
ATOM 4532 C CA . LEU A 1 591 ? -7.703 24.071 6.126 1.00 84.25 591 LEU A CA 1
ATOM 4533 C C . LEU A 1 591 ? -9.190 23.717 5.966 1.00 84.25 591 LEU A C 1
ATOM 4535 O O . LEU A 1 591 ? -9.546 22.540 5.957 1.00 84.25 591 LEU A O 1
ATOM 4539 N N . GLY A 1 592 ? -10.063 24.721 5.844 1.00 79.62 592 GLY A N 1
ATOM 4540 C CA . GLY A 1 592 ? -11.500 24.536 5.661 1.00 79.62 592 GLY A CA 1
ATOM 4541 C C . GLY A 1 592 ? -12.315 24.568 6.952 1.00 79.62 592 GLY A C 1
ATOM 4542 O O . GLY A 1 592 ? -13.511 24.305 6.888 1.00 79.62 592 GLY A O 1
ATOM 4543 N N . ILE A 1 593 ? -11.718 24.914 8.103 1.00 83.44 593 ILE A N 1
ATOM 4544 C CA . ILE A 1 593 ? -12.483 25.093 9.345 1.00 83.44 593 ILE A CA 1
ATOM 4545 C C . ILE A 1 593 ? -13.373 26.328 9.210 1.00 83.44 593 ILE A C 1
ATOM 4547 O O . ILE A 1 593 ? -12.898 27.435 8.953 1.00 83.44 593 ILE A O 1
ATOM 4551 N N . ASP A 1 594 ? -14.670 26.149 9.417 1.00 79.50 594 ASP A N 1
ATOM 4552 C CA . ASP A 1 594 ? -15.713 27.164 9.348 1.00 79.50 594 ASP A CA 1
ATOM 4553 C C . ASP A 1 594 ? -15.438 28.355 10.285 1.00 79.50 594 ASP A C 1
ATOM 4555 O O . ASP A 1 594 ? -14.925 28.219 11.397 1.00 79.50 594 ASP A O 1
ATOM 4559 N N . TRP A 1 595 ? -15.800 29.560 9.846 1.00 75.75 595 TRP A N 1
ATOM 4560 C CA . TRP A 1 595 ? -15.585 30.814 10.574 1.00 75.75 595 TRP A CA 1
ATOM 4561 C C . TRP A 1 595 ? -16.414 30.897 11.859 1.00 75.75 595 TRP A C 1
ATOM 4563 O O . TRP A 1 595 ? -16.111 31.697 12.744 1.00 75.75 595 TRP A O 1
ATOM 4573 N N . ARG A 1 596 ? -17.458 30.071 11.961 1.00 72.69 596 ARG A N 1
ATOM 4574 C CA . ARG A 1 596 ? -18.276 29.856 13.155 1.00 72.69 596 ARG A CA 1
ATOM 4575 C C . ARG A 1 596 ? -17.579 28.964 14.173 1.00 72.69 596 ARG A C 1
ATOM 4577 O O . ARG A 1 596 ? -17.963 29.000 15.337 1.00 72.69 596 ARG A O 1
ATOM 4584 N N . CYS A 1 597 ? -16.582 28.188 13.755 1.00 75.69 597 CYS A N 1
ATOM 4585 C CA . CYS A 1 597 ? -15.811 27.298 14.616 1.00 75.69 597 CYS A CA 1
ATOM 4586 C C . CYS A 1 597 ? -14.468 27.876 15.046 1.00 75.69 597 CYS A C 1
ATOM 4588 O O . CYS A 1 597 ? -13.907 27.397 16.021 1.00 75.69 597 CYS A O 1
ATOM 4590 N N . VAL A 1 598 ? -13.945 28.893 14.364 1.00 80.81 598 VAL A N 1
ATOM 4591 C CA . VAL A 1 598 ? -12.732 29.590 14.799 1.00 80.81 598 VAL A CA 1
ATOM 4592 C C . VAL A 1 598 ? -12.776 31.058 14.411 1.00 80.81 598 VAL A C 1
ATOM 4594 O O . VAL A 1 598 ? -13.021 31.411 13.256 1.00 80.81 598 VAL A O 1
ATOM 4597 N N . PHE A 1 599 ? -12.504 31.927 15.380 1.00 74.94 599 PHE A N 1
ATOM 4598 C CA . PHE A 1 599 ? -12.390 33.359 15.143 1.00 74.94 599 PHE A CA 1
ATOM 4599 C C . PHE A 1 599 ? -11.462 34.033 16.145 1.00 74.94 599 PHE A C 1
ATOM 4601 O O . PHE A 1 599 ? -11.256 33.561 17.263 1.00 74.94 599 PHE A O 1
ATOM 4608 N N . SER A 1 600 ? -10.877 35.145 15.716 1.00 77.31 600 SER A N 1
ATOM 4609 C CA . SER A 1 600 ? -10.043 35.997 16.554 1.00 77.31 600 SER A CA 1
ATOM 4610 C C . SER A 1 600 ? -10.909 36.951 17.383 1.00 77.31 600 SER A C 1
ATOM 4612 O O . SER A 1 600 ? -11.937 37.448 16.913 1.00 77.31 600 SER A O 1
ATOM 4614 N N . THR A 1 601 ? -10.492 37.223 18.616 1.00 70.19 601 THR A N 1
ATOM 4615 C CA . THR A 1 601 ? -11.152 38.153 19.539 1.00 70.19 601 THR A CA 1
ATOM 4616 C C . THR A 1 601 ? -10.144 39.117 20.149 1.00 70.19 601 THR A C 1
ATOM 4618 O O . THR A 1 601 ? -9.026 38.719 20.466 1.00 70.19 601 THR A O 1
ATOM 4621 N N . TRP A 1 602 ? -10.575 40.366 20.349 1.00 66.31 602 TRP A N 1
ATOM 4622 C CA . TRP A 1 602 ? -9.772 41.450 20.915 1.00 66.31 602 TRP A CA 1
ATOM 4623 C C . TRP A 1 602 ? -10.406 41.909 22.225 1.00 66.31 602 TRP A C 1
ATOM 4625 O O . TRP A 1 602 ? -11.489 42.499 22.227 1.00 66.31 602 TRP A O 1
ATOM 4635 N N . ALA A 1 603 ? -9.726 41.638 23.331 1.00 57.41 603 ALA A N 1
ATOM 4636 C CA . ALA A 1 603 ? -9.990 42.257 24.619 1.00 57.41 603 ALA A CA 1
ATOM 4637 C C . ALA A 1 603 ? -9.061 43.476 24.799 1.00 57.41 603 ALA A C 1
ATOM 4639 O O . ALA A 1 603 ? -8.038 43.587 24.117 1.00 57.41 603 ALA A O 1
ATOM 4640 N N . PRO A 1 604 ? -9.377 44.424 25.699 1.00 56.03 604 PRO A N 1
ATOM 4641 C CA . PRO A 1 604 ? -8.496 45.555 25.980 1.00 56.03 604 PRO A CA 1
ATOM 4642 C C . PRO A 1 604 ? -7.068 45.111 26.347 1.00 56.03 604 PRO A C 1
ATOM 4644 O O . PRO A 1 604 ? -6.820 44.662 27.463 1.00 56.03 604 PRO A O 1
ATOM 4647 N N . GLY A 1 605 ? -6.132 45.271 25.407 1.00 63.53 605 GLY A N 1
ATOM 4648 C CA . GLY A 1 605 ? -4.715 44.942 25.586 1.00 63.53 605 GLY A CA 1
ATOM 4649 C C . GLY A 1 605 ? -4.344 43.460 25.448 1.00 63.53 605 GLY A C 1
ATOM 4650 O O . GLY A 1 605 ? -3.234 43.116 25.839 1.00 63.53 605 GLY A O 1
ATOM 4651 N N . HIS A 1 606 ? -5.233 42.595 24.941 1.00 74.56 606 HIS A N 1
ATOM 4652 C CA . HIS A 1 606 ? -4.929 41.178 24.690 1.00 74.56 606 HIS A CA 1
ATOM 4653 C C . HIS A 1 606 ? -5.831 40.581 23.604 1.00 74.56 606 HIS A C 1
ATOM 4655 O O . HIS A 1 606 ? -7.034 40.848 23.580 1.00 74.56 606 HIS A O 1
ATOM 4661 N N . SER A 1 607 ? -5.279 39.727 22.748 1.00 73.62 607 SER A N 1
ATOM 4662 C CA . SER A 1 607 ? -6.006 39.040 21.678 1.00 73.62 607 SER A CA 1
ATOM 4663 C C . SER A 1 607 ? -5.807 37.530 21.769 1.00 73.62 607 SER A C 1
ATOM 4665 O O . SER A 1 607 ? -4.739 37.053 22.131 1.00 73.62 607 SER A O 1
ATOM 4667 N N . TYR A 1 608 ? -6.847 36.771 21.436 1.00 75.50 608 TYR A N 1
ATOM 4668 C CA . TYR A 1 608 ? -6.849 35.305 21.496 1.00 75.50 608 TYR A CA 1
ATOM 4669 C C . TYR A 1 608 ? -7.825 34.728 20.466 1.00 75.50 608 TYR A C 1
ATOM 4671 O O . TYR A 1 608 ? -8.481 35.480 19.735 1.00 75.50 608 TYR A O 1
ATOM 4679 N N . ASN A 1 609 ? -7.896 33.403 20.346 1.00 81.94 609 ASN A N 1
ATOM 4680 C CA . ASN A 1 609 ? -8.882 32.729 19.509 1.00 81.94 609 ASN A CA 1
ATOM 4681 C C . ASN A 1 609 ? -10.017 32.159 20.358 1.00 81.94 609 ASN A C 1
ATOM 4683 O O . ASN A 1 609 ? -9.801 31.648 21.456 1.00 81.94 609 ASN A O 1
ATOM 4687 N N . ILE A 1 610 ? -11.223 32.171 19.803 1.00 74.81 610 ILE A N 1
ATOM 4688 C CA . ILE A 1 610 ? -12.309 31.301 20.239 1.00 74.81 610 ILE A CA 1
ATOM 4689 C C . ILE A 1 610 ? -12.412 30.163 19.234 1.00 74.81 610 ILE A C 1
ATOM 4691 O O . ILE A 1 610 ? -12.515 30.415 18.033 1.00 74.81 610 ILE A O 1
ATOM 4695 N N . VAL A 1 611 ? -12.379 28.925 19.725 1.00 74.44 611 VAL A N 1
ATOM 4696 C CA . VAL A 1 611 ? -12.458 27.714 18.902 1.00 74.44 611 VAL A CA 1
ATOM 4697 C C . VAL A 1 611 ? -13.577 26.800 19.372 1.00 74.44 611 VAL A C 1
ATOM 4699 O O . VAL A 1 611 ? -13.827 26.693 20.569 1.00 74.44 611 VAL A O 1
ATOM 4702 N N . ASN A 1 612 ? -14.236 26.122 18.443 1.00 72.88 612 ASN A N 1
ATOM 4703 C CA . ASN A 1 612 ? -15.129 25.019 18.742 1.00 72.88 612 ASN A CA 1
ATOM 4704 C C . ASN A 1 612 ? -14.309 23.723 18.771 1.00 72.88 612 ASN A C 1
ATOM 4706 O O . ASN A 1 612 ? -13.986 23.179 17.721 1.00 72.88 612 ASN A O 1
ATOM 4710 N N . TYR A 1 613 ? -13.927 23.290 19.971 1.00 70.62 613 TYR A N 1
ATOM 4711 C CA . TYR A 1 613 ? -13.085 22.117 20.205 1.00 70.62 613 TYR A CA 1
ATOM 4712 C C . TYR A 1 613 ? -13.818 21.142 21.120 1.00 70.62 613 TYR A C 1
ATOM 4714 O O . TYR A 1 613 ? -14.238 21.516 22.225 1.00 70.62 613 TYR A O 1
ATOM 4722 N N . GLN A 1 614 ? -13.966 19.897 20.670 1.00 66.25 614 GLN A N 1
ATOM 4723 C CA . GLN A 1 614 ? -14.830 18.890 21.285 1.00 66.25 614 GLN A CA 1
ATOM 4724 C C . GLN A 1 614 ? -16.277 19.394 21.419 1.00 66.25 614 GLN A C 1
ATOM 4726 O O . GLN A 1 614 ? -16.880 19.300 22.489 1.00 66.25 614 GLN A O 1
ATOM 4731 N N . ASN A 1 615 ? -16.793 19.999 20.338 1.00 62.41 615 ASN A N 1
ATOM 4732 C CA . ASN A 1 615 ? -18.143 20.573 20.208 1.00 62.41 615 ASN A CA 1
ATOM 4733 C C . ASN A 1 615 ? -18.513 21.575 21.325 1.00 62.41 615 ASN A C 1
ATOM 4735 O O . ASN A 1 615 ? -19.682 21.788 21.655 1.00 62.41 615 ASN A O 1
ATOM 4739 N N . LYS A 1 616 ? -17.499 22.201 21.933 1.00 60.97 616 LYS A N 1
ATOM 4740 C CA . LYS A 1 616 ? -17.632 23.249 22.945 1.00 60.97 616 LYS A CA 1
ATOM 4741 C C . LYS A 1 616 ? -16.778 24.433 22.516 1.00 60.97 616 LYS A C 1
ATOM 4743 O O . LYS A 1 616 ? -15.628 24.276 22.112 1.00 60.97 616 LYS A O 1
ATOM 4748 N N . TYR A 1 617 ? -17.328 25.635 22.644 1.00 64.56 617 TYR A N 1
ATOM 4749 C CA . TYR A 1 617 ? -16.561 26.855 22.422 1.00 64.56 617 TYR A CA 1
ATOM 4750 C C . TYR A 1 617 ? -15.572 27.075 23.572 1.00 64.56 617 TYR A C 1
ATOM 4752 O O . TYR A 1 617 ? -15.950 27.042 24.744 1.00 64.56 617 TYR A O 1
ATOM 4760 N N . ARG A 1 618 ? -14.300 27.291 23.236 1.00 68.06 618 ARG A N 1
ATOM 4761 C CA . ARG A 1 618 ? -13.177 27.413 24.171 1.00 68.06 618 ARG A CA 1
ATOM 4762 C C . ARG A 1 618 ? -12.287 28.589 23.800 1.00 68.06 618 ARG A C 1
ATOM 4764 O O . ARG A 1 618 ? -12.180 28.940 22.627 1.00 68.06 618 ARG A O 1
ATOM 4771 N N . ILE A 1 619 ? -11.625 29.162 24.805 1.00 69.38 619 ILE A N 1
ATOM 4772 C CA . ILE A 1 619 ? -10.508 30.082 24.578 1.00 69.38 619 ILE A CA 1
ATOM 4773 C C . ILE A 1 619 ? -9.291 29.257 24.177 1.00 69.38 619 ILE A C 1
ATOM 4775 O O . ILE A 1 619 ? -8.937 28.295 24.857 1.00 69.38 619 ILE A O 1
ATOM 4779 N N . MET A 1 620 ? -8.641 29.682 23.105 1.00 73.88 620 MET A N 1
ATOM 4780 C CA . MET A 1 620 ? -7.312 29.249 22.717 1.00 73.88 620 MET A CA 1
ATOM 4781 C C . MET A 1 620 ? -6.394 30.474 22.740 1.00 73.88 620 MET A C 1
ATOM 4783 O O . MET A 1 620 ? -6.473 31.345 21.871 1.00 73.88 620 MET A O 1
ATOM 4787 N N . ASP A 1 621 ? -5.559 30.541 23.773 1.00 74.44 621 ASP A N 1
ATOM 4788 C CA . ASP A 1 621 ? -4.552 31.585 23.987 1.00 74.44 621 ASP A CA 1
ATOM 4789 C C . ASP A 1 621 ? -3.147 31.020 23.668 1.00 74.44 621 ASP A C 1
ATOM 4791 O O . ASP A 1 621 ? -3.026 30.131 22.822 1.00 74.44 621 ASP A O 1
ATOM 4795 N N . TYR A 1 622 ? -2.059 31.500 24.276 1.00 69.25 622 TYR A N 1
ATOM 4796 C CA . TYR A 1 622 ? -0.699 30.978 24.041 1.00 69.25 622 TYR A CA 1
ATOM 4797 C C . TYR A 1 622 ? -0.528 29.494 24.406 1.00 69.25 622 TYR A C 1
ATOM 4799 O O . TYR A 1 622 ? -0.931 29.067 25.486 1.00 69.25 622 TYR A O 1
ATOM 4807 N N . GLY A 1 623 ? 0.162 28.724 23.562 1.00 70.69 623 GLY A N 1
ATOM 4808 C CA . GLY A 1 623 ? 0.424 27.304 23.815 1.00 70.69 623 GLY A CA 1
ATOM 4809 C C . GLY A 1 623 ? -0.529 26.326 23.119 1.00 70.69 623 GLY A C 1
ATOM 4810 O O . GLY A 1 623 ? -1.457 26.744 22.417 1.00 70.69 623 GLY A O 1
ATOM 4811 N N . PRO A 1 624 ? -0.308 25.010 23.300 1.00 74.69 624 PRO A N 1
ATOM 4812 C CA . PRO A 1 624 ? -1.178 23.973 22.759 1.00 74.69 624 PRO A CA 1
ATOM 4813 C C . PRO A 1 624 ? -2.508 23.922 23.526 1.00 74.69 624 PRO A C 1
ATOM 4815 O O . PRO A 1 624 ? -2.540 24.105 24.749 1.00 74.69 624 PRO A O 1
ATOM 4818 N N . ILE A 1 625 ? -3.603 23.586 22.830 1.00 63.28 625 ILE A N 1
ATOM 4819 C CA . ILE A 1 625 ? -4.973 23.554 23.385 1.00 63.28 625 ILE A CA 1
ATOM 4820 C C . ILE A 1 625 ? -5.105 22.648 24.630 1.00 63.28 625 ILE A C 1
ATOM 4822 O O . ILE A 1 625 ? -5.902 22.922 25.523 1.00 63.28 625 ILE A O 1
ATOM 4826 N N . GLY A 1 626 ? -4.268 21.608 24.740 1.00 53.75 626 GLY A N 1
ATOM 4827 C CA . GLY A 1 626 ? -4.248 20.647 25.849 1.00 53.75 626 GLY A CA 1
ATOM 4828 C C . GLY A 1 626 ? -3.699 21.177 27.185 1.00 53.75 626 GLY A C 1
ATOM 4829 O O . GLY A 1 626 ? -3.981 20.615 28.245 1.00 53.75 626 GLY A O 1
ATOM 4830 N N . SER A 1 627 ? -2.908 22.254 27.156 1.00 53.78 627 SER A N 1
ATOM 4831 C CA . SER A 1 627 ? -2.150 22.740 28.323 1.00 53.78 627 SER A CA 1
ATOM 4832 C C . SER A 1 627 ? -3.03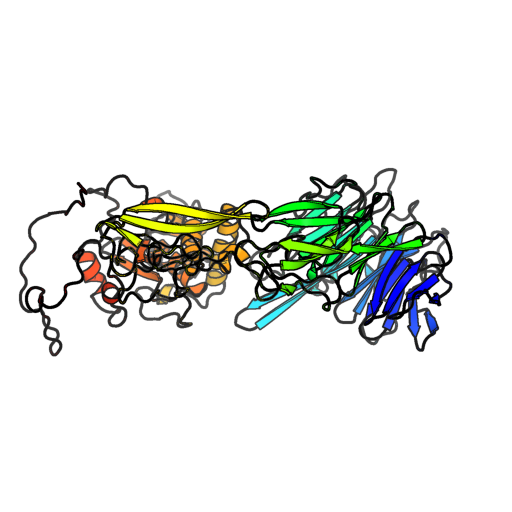2 23.281 29.459 1.00 53.78 627 SER A C 1
ATOM 4834 O O . SER A 1 627 ? -2.631 23.253 30.624 1.00 53.78 627 SER A O 1
ATOM 4836 N N . TYR A 1 628 ? -4.263 23.696 29.150 1.00 49.69 628 TYR A N 1
ATOM 4837 C CA . TYR A 1 628 ? -5.188 24.314 30.104 1.00 49.69 628 TYR A CA 1
ATOM 4838 C C . TYR A 1 628 ? -6.036 23.314 30.904 1.00 49.69 628 TYR A C 1
ATOM 4840 O O . TYR A 1 628 ? -6.612 23.684 31.925 1.00 49.69 628 TYR A O 1
ATOM 4848 N N . PHE A 1 629 ? -6.102 22.045 30.483 1.00 46.34 629 PHE A N 1
ATOM 4849 C CA . PHE A 1 629 ? -6.978 21.037 31.099 1.00 46.34 629 PHE A CA 1
ATOM 4850 C C . PHE A 1 629 ? -6.417 20.407 32.382 1.00 46.34 629 PHE A C 1
ATOM 4852 O O . PHE A 1 629 ? -7.172 19.822 33.152 1.00 46.34 629 PHE A O 1
ATOM 4859 N N . ASN A 1 630 ? -5.114 20.557 32.644 1.00 39.12 630 ASN A N 1
ATOM 4860 C CA . ASN A 1 630 ? -4.430 19.972 33.806 1.00 39.12 630 ASN A CA 1
ATOM 4861 C C . ASN A 1 630 ? -4.081 21.000 34.903 1.00 39.12 630 ASN A C 1
ATOM 4863 O O . ASN A 1 630 ? -3.325 20.687 35.826 1.00 39.12 630 ASN A O 1
ATOM 4867 N N . LEU A 1 631 ? -4.594 22.234 34.824 1.00 38.09 631 LEU A N 1
ATOM 4868 C CA . LEU A 1 631 ? -4.291 23.282 35.802 1.00 38.09 631 LEU A CA 1
ATOM 4869 C C . LEU A 1 631 ? -5.093 23.071 37.109 1.00 38.09 631 LEU A C 1
ATOM 4871 O O . LEU A 1 631 ? -6.322 23.098 37.076 1.00 38.09 631 LEU A O 1
ATOM 4875 N N . PRO A 1 632 ? -4.446 22.910 38.288 1.00 30.41 632 PRO A N 1
ATOM 4876 C CA . PRO A 1 632 ? -5.135 22.519 39.529 1.00 30.41 632 PRO A CA 1
ATOM 4877 C C . PRO A 1 632 ? -6.065 23.576 40.151 1.00 30.41 632 PRO A C 1
ATOM 4879 O O . PRO A 1 632 ? -6.710 23.290 41.157 1.00 30.41 632 PRO A O 1
ATOM 4882 N N . LYS A 1 633 ? -6.116 24.801 39.618 1.00 32.06 633 LYS A N 1
ATOM 4883 C CA . LYS A 1 633 ? -7.016 25.891 40.027 1.00 32.06 633 LYS A CA 1
ATOM 4884 C C . LYS A 1 633 ? -7.187 26.863 38.863 1.00 32.06 633 LYS A C 1
ATOM 4886 O O . LYS A 1 633 ? -6.206 27.191 38.203 1.00 32.06 633 LYS A O 1
ATOM 4891 N N . TRP A 1 634 ? -8.391 27.413 38.708 1.00 33.78 634 TRP A N 1
ATOM 4892 C CA . TRP A 1 634 ? -8.600 28.695 38.034 1.00 33.78 634 TRP A CA 1
ATOM 4893 C C . TRP A 1 634 ? -7.837 29.762 38.833 1.00 33.78 634 TRP A C 1
ATOM 4895 O O . TRP A 1 634 ? -8.240 30.118 39.943 1.00 33.78 634 TRP A O 1
ATOM 4905 N N . ILE A 1 635 ? -6.665 30.184 38.352 1.00 28.77 635 ILE A N 1
ATOM 4906 C CA . ILE A 1 635 ? -5.801 31.108 39.093 1.00 28.77 635 ILE A CA 1
ATOM 4907 C C . ILE A 1 635 ? -6.370 32.521 38.971 1.00 28.77 635 ILE A C 1
ATOM 4909 O O . ILE A 1 635 ? -6.230 33.197 37.959 1.00 28.77 635 ILE A O 1
ATOM 4913 N N . THR A 1 636 ? -6.971 32.994 40.057 1.00 31.88 636 THR A N 1
ATOM 4914 C CA . THR A 1 636 ? -7.077 34.420 40.350 1.00 31.88 636 THR A CA 1
ATOM 4915 C C . THR A 1 636 ? -5.692 34.940 40.738 1.00 31.88 636 THR A C 1
ATOM 4917 O O . THR A 1 636 ? -5.211 34.560 41.804 1.00 31.88 636 THR A O 1
ATOM 4920 N N . THR A 1 637 ? -5.081 35.772 39.888 1.00 27.48 637 THR A N 1
ATOM 4921 C CA . THR A 1 637 ? -4.410 37.061 40.182 1.00 27.48 637 THR A CA 1
ATOM 4922 C C . THR A 1 637 ? -3.219 37.317 39.253 1.00 27.48 637 THR A C 1
ATOM 4924 O O . THR A 1 637 ? -2.189 36.676 39.415 1.00 27.48 637 THR A O 1
ATOM 4927 N N . GLY A 1 638 ? -3.339 38.373 38.439 1.00 35.81 638 GLY A N 1
ATOM 4928 C CA . GLY A 1 638 ? -2.249 39.291 38.087 1.00 35.81 638 GLY A CA 1
ATOM 4929 C C . GLY A 1 638 ? -1.277 38.790 37.022 1.00 35.81 638 GLY A C 1
ATOM 4930 O O . GLY A 1 638 ? -0.408 37.990 37.332 1.00 35.81 638 GLY A O 1
ATOM 4931 N N . GLU A 1 639 ? -1.395 39.374 35.823 1.00 31.70 639 GLU A N 1
ATOM 4932 C CA . GLU A 1 639 ? -0.591 39.112 34.616 1.00 31.70 639 GLU A CA 1
ATOM 4933 C C . GLU A 1 639 ? -0.884 37.717 34.022 1.00 31.70 639 GLU A C 1
ATOM 4935 O O . GLU A 1 639 ? -0.494 36.695 34.573 1.00 31.70 639 GLU A O 1
ATOM 4940 N N . ASN A 1 640 ? -1.607 37.691 32.889 1.00 35.62 640 ASN A N 1
ATOM 4941 C CA . ASN A 1 640 ? -2.117 36.504 32.163 1.00 35.62 640 ASN A CA 1
ATOM 4942 C C . ASN A 1 640 ? -3.464 35.940 32.672 1.00 35.62 640 ASN A C 1
ATOM 4944 O O . ASN A 1 640 ? -3.587 34.771 33.036 1.00 35.62 640 ASN A O 1
ATOM 4948 N N . ASN A 1 641 ? -4.503 36.784 32.688 1.00 34.00 641 ASN A N 1
ATOM 4949 C CA . ASN A 1 641 ? -5.847 36.402 33.132 1.00 34.00 641 ASN A CA 1
ATOM 4950 C C . ASN A 1 641 ? -6.635 35.651 32.040 1.00 34.00 641 ASN A C 1
ATOM 4952 O O . ASN A 1 641 ? -7.230 36.272 31.162 1.00 34.00 641 ASN A O 1
ATOM 4956 N N . VAL A 1 642 ? -6.735 34.327 32.182 1.00 37.16 642 VAL A N 1
ATOM 4957 C CA . VAL A 1 642 ? -7.823 33.520 31.610 1.00 37.16 642 VAL A CA 1
ATOM 4958 C C . VAL A 1 642 ? -9.033 33.641 32.545 1.00 37.16 642 VAL A C 1
ATOM 4960 O O . VAL A 1 642 ? -9.188 32.883 33.501 1.00 37.16 642 VAL A O 1
ATOM 4963 N N . THR A 1 643 ? -9.891 34.626 32.295 1.00 31.52 643 THR A N 1
ATOM 4964 C CA . THR A 1 643 ? -11.252 34.681 32.849 1.00 31.52 643 THR A CA 1
ATOM 4965 C C . THR A 1 643 ? -12.209 34.951 31.702 1.00 31.52 643 THR A C 1
ATOM 4967 O O . THR A 1 643 ? -12.087 35.989 31.073 1.00 31.52 643 THR A O 1
ATOM 4970 N N . PHE A 1 644 ? -13.160 34.045 31.447 1.00 38.97 644 PHE A N 1
ATOM 4971 C CA . PHE A 1 644 ? -14.352 34.352 30.649 1.00 38.97 644 PHE A CA 1
ATOM 4972 C C . PHE A 1 644 ? -15.357 35.006 31.603 1.00 38.97 644 PHE A C 1
ATOM 4974 O O . PHE A 1 644 ? -16.100 34.320 32.308 1.00 38.97 644 PHE A O 1
ATOM 4981 N N . GLY A 1 645 ? -15.306 36.331 31.727 1.00 34.78 645 GLY A N 1
ATOM 4982 C CA . GLY A 1 645 ? -16.275 37.089 32.510 1.00 34.78 645 GLY A CA 1
ATOM 4983 C C . GLY A 1 645 ? -17.512 37.468 31.681 1.00 34.78 645 GLY A C 1
ATOM 4984 O O . GLY A 1 645 ? -17.462 37.478 30.451 1.00 34.78 645 GLY A O 1
ATOM 4985 N N . PRO A 1 646 ? -18.617 37.890 32.324 1.00 33.47 646 PRO A N 1
ATOM 4986 C CA . PRO A 1 646 ? -19.748 38.521 31.635 1.00 33.47 646 PRO A CA 1
ATOM 4987 C C . PRO A 1 646 ? -19.336 39.748 30.802 1.00 33.47 646 PRO A C 1
ATOM 4989 O O . PRO A 1 646 ? -20.003 40.077 29.827 1.00 33.47 646 PRO A O 1
ATOM 4992 N N . GLN A 1 647 ? -18.231 40.404 31.181 1.00 36.09 647 GLN A N 1
ATOM 4993 C CA . GLN A 1 647 ? -17.651 41.528 30.447 1.00 36.09 647 GLN A CA 1
ATOM 4994 C C . GLN A 1 647 ? -17.049 41.071 29.113 1.00 36.09 647 GLN A C 1
ATOM 4996 O O . GLN A 1 647 ? -17.361 41.677 28.103 1.00 36.09 647 GLN A O 1
ATOM 5001 N N . ASP A 1 648 ? -16.298 39.969 29.039 1.00 40.25 648 ASP A N 1
ATOM 5002 C CA . ASP A 1 648 ? -15.721 39.487 27.768 1.00 40.25 648 ASP A CA 1
ATOM 5003 C C . ASP A 1 648 ? -16.806 39.032 26.771 1.00 40.25 648 ASP A C 1
ATOM 5005 O O . ASP A 1 648 ? -16.697 39.255 25.563 1.00 40.25 648 ASP A O 1
ATOM 5009 N N . ALA A 1 649 ? -17.926 38.505 27.280 1.00 39.81 649 ALA A N 1
ATOM 5010 C CA . ALA A 1 649 ? -19.126 38.225 26.487 1.00 39.81 649 ALA A CA 1
ATOM 5011 C C . ALA A 1 649 ? -19.817 39.505 25.960 1.00 39.81 649 ALA A C 1
ATOM 5013 O O . ALA A 1 649 ? -20.381 39.494 24.866 1.00 39.81 649 ALA A O 1
ATOM 5014 N N . GLU A 1 650 ? -19.742 40.622 26.692 1.00 37.59 650 GLU A N 1
ATOM 5015 C CA . GLU A 1 650 ? -20.244 41.945 26.282 1.00 37.59 650 GLU A CA 1
ATOM 5016 C C . GLU A 1 650 ? -19.426 42.559 25.124 1.00 37.59 650 GLU A C 1
ATOM 5018 O O . GLU A 1 650 ? -19.969 43.317 24.317 1.00 37.59 650 GLU A O 1
ATOM 5023 N N . TRP A 1 651 ? -18.140 42.212 24.985 1.00 39.84 651 TRP A N 1
ATOM 5024 C CA . TRP A 1 651 ? -17.277 42.691 23.889 1.00 39.84 651 TRP A CA 1
ATOM 5025 C C . TRP A 1 651 ? -17.479 41.902 22.589 1.00 39.84 651 TRP A C 1
ATOM 5027 O O . TRP A 1 651 ? -17.456 42.494 21.512 1.00 39.84 651 TRP A O 1
ATOM 5037 N N . ILE A 1 652 ? -17.814 40.607 22.676 1.00 43.56 652 ILE A N 1
ATOM 5038 C CA . ILE A 1 652 ? -18.354 39.820 21.545 1.00 43.56 652 ILE A CA 1
ATOM 5039 C C . ILE A 1 652 ? -19.679 40.436 21.035 1.00 43.56 652 ILE A C 1
ATOM 5041 O O . ILE A 1 652 ? -20.037 40.295 19.863 1.00 43.56 652 ILE A O 1
ATOM 5045 N N . TRP A 1 653 ? -20.398 41.154 21.906 1.00 38.81 653 TRP A N 1
ATOM 5046 C CA . TRP A 1 653 ? -21.719 41.732 21.652 1.00 38.81 653 TRP A CA 1
ATOM 5047 C C . TRP A 1 653 ? -21.698 43.034 20.838 1.00 38.81 653 TRP A C 1
ATOM 5049 O O . TRP A 1 653 ? -22.670 43.335 20.139 1.00 38.81 653 TRP A O 1
ATOM 5059 N N . ASN A 1 654 ? -20.608 43.806 20.892 1.00 39.84 654 ASN A N 1
ATOM 5060 C CA . ASN A 1 654 ? -20.523 45.108 20.234 1.00 39.84 654 ASN A CA 1
ATOM 5061 C C . ASN A 1 654 ? -19.832 45.007 18.861 1.00 39.84 654 ASN A C 1
ATOM 5063 O O . ASN A 1 654 ? -18.635 45.225 18.712 1.00 39.84 654 ASN A O 1
ATOM 5067 N N . ASP A 1 655 ? -20.668 44.734 17.852 1.00 39.50 655 ASP A N 1
ATOM 5068 C CA . ASP A 1 655 ? -20.687 45.407 16.536 1.00 39.50 655 ASP A CA 1
ATOM 5069 C C . ASP A 1 655 ? -20.457 44.586 15.248 1.00 39.50 655 ASP A C 1
ATOM 5071 O O . ASP A 1 655 ? -20.602 45.168 14.179 1.00 39.50 655 ASP A O 1
ATOM 5075 N N . ARG A 1 656 ? -20.197 43.260 15.237 1.00 42.69 656 ARG A N 1
ATOM 5076 C CA . ARG A 1 656 ? -20.126 42.498 13.943 1.00 42.69 656 ARG A CA 1
ATOM 5077 C C . ARG A 1 656 ? -20.611 41.040 13.919 1.00 42.69 656 ARG A C 1
ATOM 5079 O O . ARG A 1 656 ? -20.597 40.423 12.861 1.00 42.69 656 ARG A O 1
ATOM 5086 N N . LEU A 1 657 ? -21.114 40.495 15.027 1.00 44.94 657 LEU A N 1
ATOM 5087 C CA . LEU A 1 657 ? -21.481 39.070 15.147 1.00 44.94 657 LEU A CA 1
ATOM 5088 C C . LEU A 1 657 ? -22.996 38.823 15.279 1.00 44.94 657 LEU A C 1
ATOM 5090 O O . LEU A 1 657 ? -23.427 37.814 15.834 1.00 44.94 657 LEU A O 1
ATOM 5094 N N . ALA A 1 658 ? -23.829 39.727 14.747 1.00 40.69 658 ALA A N 1
ATOM 5095 C CA . ALA A 1 658 ? -25.291 39.724 14.925 1.00 40.69 658 ALA A CA 1
ATOM 5096 C C . ALA A 1 658 ? -26.004 38.395 14.565 1.00 40.69 658 ALA A C 1
ATOM 5098 O O . ALA A 1 658 ? -27.129 38.175 15.020 1.00 40.69 658 ALA A O 1
ATOM 5099 N N . ASN A 1 659 ? -25.347 37.499 13.816 1.00 39.94 659 ASN A N 1
ATOM 5100 C CA . ASN A 1 659 ? -25.894 36.212 13.381 1.00 39.94 659 ASN A CA 1
ATOM 5101 C C . ASN A 1 659 ? -25.254 34.962 14.010 1.00 39.94 659 ASN A C 1
ATOM 5103 O O . ASN A 1 659 ? -25.798 33.884 13.802 1.00 39.94 659 ASN A O 1
ATOM 5107 N N . THR A 1 660 ? -24.147 35.050 14.756 1.00 47.03 660 THR A N 1
ATOM 5108 C CA . THR A 1 660 ? -23.480 33.847 15.305 1.00 47.03 660 THR A CA 1
ATOM 5109 C C . THR A 1 660 ? -23.869 33.505 16.720 1.00 47.03 660 THR A C 1
ATOM 5111 O O . THR A 1 660 ? -23.704 32.350 17.089 1.00 47.03 660 THR A O 1
ATOM 5114 N N . ARG A 1 661 ? -24.355 34.490 17.493 1.00 46.88 661 ARG A N 1
ATOM 5115 C CA . ARG A 1 661 ? -24.812 34.359 18.887 1.00 46.88 661 ARG A CA 1
ATOM 5116 C C . ARG A 1 661 ? -24.251 33.097 19.582 1.00 46.88 661 ARG A C 1
ATOM 5118 O O . ARG A 1 661 ? -25.019 32.171 19.828 1.00 46.88 661 ARG A O 1
ATOM 5125 N N . PRO A 1 662 ? -22.939 33.011 19.876 1.00 41.44 662 PRO A N 1
ATOM 5126 C CA . PRO A 1 662 ? -22.336 31.769 20.371 1.00 41.44 662 PRO A CA 1
ATOM 5127 C C . PRO A 1 662 ? -23.093 31.181 21.573 1.00 41.44 662 PRO A C 1
ATOM 5129 O O . PRO A 1 662 ? -23.252 29.974 21.667 1.00 41.44 662 PRO A O 1
ATOM 5132 N N . TRP A 1 663 ? -23.717 32.038 22.392 1.00 41.41 663 TRP A N 1
ATOM 5133 C CA . TRP A 1 663 ? -24.599 31.679 23.509 1.00 41.41 663 TRP A CA 1
ATOM 5134 C C . TRP A 1 663 ? -25.895 30.910 23.175 1.00 41.41 663 TRP A C 1
ATOM 5136 O O . TRP A 1 663 ? -26.436 30.278 24.074 1.00 41.41 663 TRP A O 1
ATOM 5146 N N . VAL A 1 664 ? -26.428 30.931 21.942 1.00 38.56 664 VAL A N 1
ATOM 5147 C CA . VAL A 1 664 ? -27.526 30.010 21.538 1.00 38.56 664 VAL A CA 1
ATOM 5148 C C . VAL A 1 664 ? -27.015 28.640 21.102 1.00 38.56 664 VAL A C 1
ATOM 5150 O O . VAL A 1 664 ? -27.815 27.713 21.022 1.00 38.56 664 VAL A O 1
ATOM 5153 N N . HIS A 1 665 ? -25.710 28.500 20.860 1.00 38.06 665 HIS A N 1
ATOM 5154 C CA . HIS A 1 665 ? -25.052 27.230 20.537 1.00 38.06 665 HIS A CA 1
ATOM 5155 C C . HIS A 1 665 ? -24.235 26.676 21.720 1.00 38.06 665 HIS A C 1
ATOM 5157 O O . HIS A 1 665 ? -23.897 25.498 21.741 1.00 38.06 665 HIS A O 1
ATOM 5163 N N . THR A 1 666 ? -23.951 27.496 22.739 1.00 36.97 666 THR A N 1
ATOM 5164 C CA . THR A 1 666 ? -23.277 27.095 23.978 1.00 36.97 666 THR A CA 1
ATOM 5165 C C . THR A 1 666 ? -24.280 26.963 25.122 1.00 36.97 666 THR A C 1
ATOM 5167 O O . THR A 1 666 ? -24.557 27.930 25.831 1.00 36.97 666 THR A O 1
ATOM 5170 N N . CYS A 1 667 ? -24.768 25.753 25.386 1.00 34.16 667 CYS A N 1
ATOM 5171 C CA . CYS A 1 667 ? -25.342 25.449 26.703 1.00 34.16 667 CYS A CA 1
ATOM 5172 C C . CYS A 1 667 ? -24.252 25.287 27.786 1.00 34.16 667 CYS A C 1
ATOM 5174 O O . CYS A 1 667 ? -24.558 25.349 28.969 1.00 34.16 667 CYS A O 1
ATOM 5176 N N . ASN A 1 668 ? -22.974 25.169 27.397 1.00 39.47 668 ASN A N 1
ATOM 5177 C CA . ASN A 1 668 ? -21.825 24.988 28.296 1.00 39.47 668 ASN A CA 1
ATOM 5178 C C . ASN A 1 668 ? -21.091 26.299 28.629 1.00 39.47 668 ASN A C 1
ATOM 5180 O O . ASN A 1 668 ? -19.866 26.391 28.565 1.00 39.47 668 ASN A O 1
ATOM 5184 N N . TYR A 1 669 ? -21.855 27.330 28.986 1.00 36.69 669 TYR A N 1
ATOM 5185 C CA . TYR A 1 669 ? -21.328 28.522 29.649 1.00 36.69 669 TYR A CA 1
ATOM 5186 C C . TYR A 1 669 ? -20.953 28.160 31.102 1.00 36.69 669 TYR A C 1
ATOM 5188 O O . TYR A 1 669 ? -21.796 27.576 31.785 1.00 36.69 669 TYR A O 1
ATOM 5196 N N . PRO A 1 670 ? -19.780 28.546 31.649 1.00 33.91 670 PRO A N 1
ATOM 5197 C CA . PRO A 1 670 ? -19.450 28.337 33.068 1.00 33.91 670 PRO A CA 1
ATOM 5198 C C . PRO A 1 670 ? -20.299 29.172 34.053 1.00 33.91 670 PRO A C 1
ATOM 5200 O O . PRO A 1 670 ? -19.867 29.466 35.164 1.00 33.91 670 PRO A O 1
ATOM 5203 N N . GLY A 1 671 ? -21.505 29.597 33.674 1.00 31.58 671 GLY A N 1
ATOM 5204 C CA . GLY A 1 671 ? -22.357 30.444 34.501 1.00 31.58 671 GLY A CA 1
ATOM 5205 C C . GLY A 1 671 ? -23.831 30.434 34.107 1.00 31.58 671 GLY A C 1
ATOM 5206 O O . GLY A 1 671 ? -24.422 31.495 33.954 1.00 31.58 671 GLY A O 1
ATOM 5207 N N . GLY A 1 672 ? -24.464 29.281 33.898 1.00 29.00 672 GLY A N 1
ATOM 5208 C CA . GLY A 1 672 ? -25.870 29.294 33.486 1.00 29.00 672 GLY A CA 1
ATOM 5209 C C . GLY A 1 672 ? -26.639 28.009 33.725 1.00 29.00 672 GLY A C 1
ATOM 5210 O O . GLY A 1 672 ? -27.024 27.373 32.763 1.00 29.00 672 GLY A O 1
ATOM 5211 N N . LEU A 1 673 ? -26.899 27.698 35.000 1.00 28.50 673 LEU A N 1
ATOM 5212 C CA . LEU A 1 673 ? -27.918 26.763 35.507 1.00 28.50 673 LEU A CA 1
ATOM 5213 C C . LEU A 1 673 ? -27.938 25.347 34.894 1.00 28.50 673 LEU A C 1
ATOM 5215 O O . LEU A 1 673 ? -28.490 25.093 33.830 1.00 28.50 673 LEU A O 1
ATOM 5219 N N . THR A 1 674 ? -27.485 24.399 35.710 1.00 31.02 674 THR A N 1
ATOM 5220 C CA . THR A 1 674 ? -27.557 22.930 35.616 1.00 31.02 674 THR A CA 1
ATOM 5221 C C . THR A 1 674 ? -28.979 22.337 35.590 1.00 31.02 674 THR A C 1
ATOM 5223 O O . THR A 1 674 ? -29.206 21.236 36.081 1.00 31.02 674 THR A O 1
ATOM 5226 N N . VAL A 1 675 ? -29.979 23.028 35.037 1.00 29.58 675 VAL A N 1
ATOM 5227 C CA . VAL A 1 675 ? -31.335 22.477 34.888 1.00 29.58 675 VAL A CA 1
ATOM 5228 C C . VAL A 1 675 ? -31.988 23.053 33.634 1.00 29.58 675 VAL A C 1
ATOM 5230 O O . VAL A 1 675 ? -32.248 24.253 33.581 1.00 29.58 675 VAL A O 1
ATOM 5233 N N . CYS A 1 676 ? -32.329 22.210 32.652 1.00 27.58 676 CYS A N 1
ATOM 5234 C CA . CYS A 1 676 ? -33.318 22.563 31.629 1.00 27.58 676 CYS A CA 1
ATOM 5235 C C . CYS A 1 676 ? -34.653 22.869 32.333 1.00 27.58 676 CYS A C 1
ATOM 5237 O O . CYS A 1 676 ? -35.278 21.935 32.846 1.00 27.58 676 CYS A O 1
ATOM 5239 N N . PRO A 1 677 ? -35.140 24.124 32.394 1.00 27.12 677 PRO A N 1
ATOM 5240 C CA . PRO A 1 677 ? -36.374 24.400 33.100 1.00 27.12 677 PRO A CA 1
ATOM 5241 C C . PRO A 1 677 ? -37.541 24.065 32.177 1.00 27.12 677 PRO A C 1
ATOM 5243 O O . PRO A 1 677 ? -37.838 24.776 31.215 1.00 27.12 677 PRO A O 1
ATOM 5246 N N . THR A 1 678 ? -38.267 23.007 32.517 1.00 29.27 678 THR A N 1
ATOM 5247 C CA . THR A 1 678 ? -39.697 22.941 32.222 1.00 29.27 678 THR A CA 1
ATOM 5248 C C . THR A 1 678 ? -40.368 24.212 32.755 1.00 29.27 678 THR A C 1
ATOM 5250 O O . THR A 1 678 ? -40.291 24.479 33.949 1.00 29.27 678 THR A O 1
ATOM 5253 N N . ALA A 1 679 ? -40.989 24.977 31.851 1.00 30.72 679 ALA A N 1
ATOM 5254 C CA . ALA A 1 679 ? -41.979 26.044 32.057 1.00 30.72 679 ALA A CA 1
ATOM 5255 C C . ALA A 1 679 ? -41.880 26.881 33.359 1.00 30.72 679 ALA A C 1
ATOM 5257 O O . ALA A 1 679 ? -42.332 26.446 34.416 1.00 30.72 679 ALA A O 1
ATOM 5258 N N . GLY A 1 680 ? -41.435 28.147 33.265 1.00 31.20 680 GLY A N 1
ATOM 5259 C CA . GLY A 1 680 ? -41.691 29.118 34.346 1.00 31.20 680 GLY A CA 1
ATOM 5260 C C . GLY A 1 680 ? -40.794 30.355 34.493 1.00 31.20 680 GLY A C 1
ATOM 5261 O O . GLY A 1 680 ? -41.089 31.185 35.348 1.00 31.20 680 GLY A O 1
ATOM 5262 N N . CYS A 1 681 ? -39.735 30.542 33.700 1.00 29.06 681 CYS A N 1
ATOM 5263 C CA . CYS A 1 681 ? -38.779 31.649 33.900 1.00 29.06 681 CYS A CA 1
ATOM 5264 C C . CYS A 1 681 ? -38.969 32.838 32.938 1.00 29.06 681 CYS A C 1
ATOM 5266 O O . CYS A 1 681 ? -38.013 33.299 32.327 1.00 29.06 681 CYS A O 1
ATOM 5268 N N . GLU A 1 682 ? -40.183 33.380 32.819 1.00 28.05 682 GLU A N 1
ATOM 5269 C CA . GLU A 1 682 ? -40.435 34.537 31.937 1.00 28.05 682 GLU A CA 1
ATOM 5270 C C . GLU A 1 682 ? -39.994 35.907 32.495 1.00 28.05 682 GLU A C 1
ATOM 5272 O O . GLU A 1 682 ? -40.092 36.886 31.769 1.00 28.05 682 GLU A O 1
ATOM 5277 N N . ASN A 1 683 ? -39.491 36.047 33.734 1.00 29.22 683 ASN A N 1
ATOM 5278 C CA . ASN A 1 683 ? -39.379 37.391 34.343 1.00 29.22 683 ASN A CA 1
ATOM 5279 C C . ASN A 1 683 ? -38.103 37.739 35.141 1.00 29.22 683 ASN A C 1
ATOM 5281 O O . ASN A 1 683 ? -38.161 38.670 35.943 1.00 29.22 683 ASN A O 1
ATOM 5285 N N . GLN A 1 684 ? -36.952 37.068 34.968 1.00 28.23 684 GLN A N 1
ATOM 5286 C CA . GLN A 1 684 ? -35.743 37.411 35.760 1.00 28.23 684 GLN A CA 1
ATOM 5287 C C . GLN A 1 684 ? -34.399 37.527 35.016 1.00 28.23 684 GLN A C 1
ATOM 5289 O O . GLN A 1 684 ? -33.353 37.586 35.656 1.00 28.23 684 GLN A O 1
ATOM 5294 N N . CYS A 1 685 ? -34.407 37.715 33.697 1.00 26.20 685 CYS A N 1
ATOM 5295 C CA . CYS A 1 685 ? -33.273 38.319 32.987 1.00 26.20 685 CYS A CA 1
ATOM 5296 C C . CYS A 1 685 ? -33.756 39.584 32.271 1.00 26.20 685 CYS A C 1
ATOM 5298 O O . CYS A 1 685 ? -34.902 39.648 31.829 1.00 26.20 685 CYS A O 1
ATOM 5300 N N . SER A 1 686 ? -32.907 40.608 32.204 1.00 29.55 686 SER A N 1
ATOM 5301 C CA . SER A 1 686 ? -33.182 41.893 31.557 1.00 29.55 686 SER A CA 1
ATOM 5302 C C . SER A 1 686 ? -33.754 41.698 30.149 1.00 29.55 686 SER A C 1
ATOM 5304 O O . SER A 1 686 ? -33.061 41.307 29.214 1.00 29.55 686 SER A O 1
ATOM 5306 N N . THR A 1 687 ? -35.043 41.984 29.976 1.00 26.88 687 THR A N 1
ATOM 5307 C CA . THR A 1 687 ? -35.693 41.963 28.664 1.00 26.88 687 THR A CA 1
ATOM 5308 C C . THR A 1 687 ? -35.325 43.231 27.893 1.00 26.88 687 THR A C 1
ATOM 5310 O O . THR A 1 687 ? -35.789 44.320 28.237 1.00 26.88 687 THR A O 1
ATOM 5313 N N . ILE A 1 688 ? -34.520 43.107 26.834 1.00 32.28 688 ILE A N 1
ATOM 5314 C CA . ILE A 1 688 ? -34.380 44.156 25.815 1.00 32.28 688 ILE A CA 1
ATOM 5315 C C . ILE A 1 688 ? -35.620 44.090 24.921 1.00 32.28 688 ILE A C 1
ATOM 5317 O O . ILE A 1 688 ? -35.965 43.036 24.389 1.00 32.28 688 ILE A O 1
ATOM 5321 N N . ASN A 1 689 ? -36.312 45.219 24.760 1.00 29.20 689 ASN A N 1
ATOM 5322 C CA . ASN A 1 689 ? -37.451 45.305 23.853 1.00 29.20 689 ASN A CA 1
ATOM 5323 C C . ASN A 1 689 ? -36.956 45.127 22.410 1.00 29.20 689 ASN A C 1
ATOM 5325 O O . ASN A 1 689 ? -36.260 45.993 21.873 1.00 29.20 689 ASN A O 1
ATOM 5329 N N . ALA A 1 690 ? -37.345 44.010 21.790 1.00 29.92 690 ALA A N 1
ATOM 5330 C CA . ALA A 1 690 ? -36.895 43.568 20.468 1.00 29.92 690 ALA A CA 1
ATOM 5331 C C . ALA A 1 690 ? -37.205 44.545 19.315 1.00 29.92 690 ALA A C 1
ATOM 5333 O O . ALA A 1 690 ? -36.762 44.324 18.192 1.00 29.92 690 ALA A O 1
ATOM 5334 N N . THR A 1 691 ? -37.937 45.630 19.574 1.00 29.86 691 THR A N 1
ATOM 5335 C CA . THR A 1 691 ? -38.336 46.601 18.548 1.00 29.86 691 THR A CA 1
ATOM 5336 C C . THR A 1 691 ? -37.533 47.904 18.565 1.00 29.86 691 THR A C 1
ATOM 5338 O O . THR A 1 691 ? -37.566 48.629 17.575 1.00 29.86 691 THR A O 1
ATOM 5341 N N . THR A 1 692 ? -36.833 48.246 19.654 1.00 36.38 692 THR A N 1
ATOM 5342 C CA . THR A 1 692 ? -36.199 49.578 19.799 1.00 36.38 692 THR A CA 1
ATOM 5343 C C . THR A 1 692 ? -34.737 49.568 20.241 1.00 36.38 692 THR A C 1
ATOM 5345 O O . THR A 1 692 ? -34.110 50.622 20.214 1.00 36.38 692 THR A O 1
ATOM 5348 N N . GLY A 1 693 ? -34.175 48.420 20.632 1.00 33.06 693 GLY A N 1
ATOM 5349 C CA . GLY A 1 693 ? -32.735 48.274 20.889 1.00 33.06 693 GLY A CA 1
ATOM 5350 C C . GLY A 1 693 ? -32.176 48.992 22.127 1.00 33.06 693 GLY A C 1
ATOM 5351 O O . GLY A 1 693 ? -30.973 48.938 22.345 1.00 33.06 693 GLY A O 1
ATOM 5352 N N . ASN A 1 694 ? -33.002 49.630 22.966 1.00 28.11 694 ASN A N 1
ATOM 5353 C CA . ASN A 1 694 ? -32.527 50.252 24.208 1.00 28.11 694 ASN A CA 1
ATOM 5354 C C . ASN A 1 694 ? -32.650 49.311 25.417 1.00 28.11 694 ASN A C 1
ATOM 5356 O O . ASN A 1 694 ? -33.705 48.718 25.658 1.00 28.11 694 ASN A O 1
ATOM 5360 N N . VAL A 1 695 ? -31.575 49.244 26.209 1.00 31.66 695 VAL A N 1
ATOM 5361 C CA . VAL A 1 695 ? -31.498 48.540 27.498 1.00 31.66 695 VAL A CA 1
ATOM 5362 C C . VAL A 1 695 ? -32.245 49.350 28.559 1.00 31.66 695 VAL A C 1
ATOM 5364 O O . VAL A 1 695 ? -31.924 50.514 28.800 1.00 31.66 695 VAL A O 1
ATOM 5367 N N . ILE A 1 696 ? -33.243 48.749 29.209 1.00 28.67 696 ILE A N 1
ATOM 5368 C CA . ILE A 1 696 ? -33.938 49.363 30.346 1.00 28.67 696 ILE A CA 1
ATOM 5369 C C . ILE A 1 696 ? -33.428 48.690 31.627 1.00 28.67 696 ILE A C 1
ATOM 5371 O O . ILE A 1 696 ? -33.686 47.513 31.858 1.00 28.67 696 ILE A O 1
ATOM 5375 N N . ASN A 1 697 ? -32.752 49.499 32.449 1.00 29.94 697 ASN A N 1
ATOM 5376 C CA . ASN A 1 697 ? -32.218 49.266 33.799 1.00 29.94 697 ASN A CA 1
ATOM 5377 C C . ASN A 1 697 ? -30.831 48.615 33.915 1.00 29.94 697 ASN A C 1
ATOM 5379 O O . ASN A 1 697 ? -30.651 47.407 33.809 1.00 29.94 697 ASN A O 1
ATOM 5383 N N . THR A 1 698 ? -29.869 49.463 34.273 1.00 31.92 698 THR A N 1
ATOM 5384 C CA . THR A 1 698 ? -28.573 49.121 34.849 1.00 31.92 698 THR A CA 1
ATOM 5385 C C . THR A 1 698 ? -28.712 48.964 36.366 1.00 31.92 698 THR A C 1
ATOM 5387 O O . THR A 1 698 ? -29.075 49.909 37.065 1.00 31.92 698 THR A O 1
ATOM 5390 N N . PHE A 1 699 ? -28.384 47.787 36.899 1.00 24.20 699 PHE A N 1
ATOM 5391 C CA . PHE A 1 699 ? -27.936 47.667 38.287 1.00 24.20 699 PHE A CA 1
ATOM 5392 C C . PHE A 1 699 ? -26.528 47.075 38.293 1.00 24.20 699 PHE A C 1
ATOM 5394 O O . PHE A 1 699 ? -26.267 46.128 37.552 1.00 24.20 699 PHE A O 1
ATOM 5401 N N . PRO A 1 700 ? -25.603 47.639 39.085 1.00 28.42 700 PRO A N 1
ATOM 5402 C CA . PRO A 1 700 ? -24.224 47.204 39.072 1.00 28.42 700 PRO A CA 1
ATOM 5403 C C . PRO A 1 700 ? -24.118 45.908 39.876 1.00 28.42 700 PRO A C 1
ATOM 5405 O O . PRO A 1 700 ? -24.459 45.875 41.059 1.00 28.42 700 PRO A O 1
ATOM 5408 N N . CYS A 1 701 ? -23.611 44.840 39.265 1.00 26.69 701 CYS A N 1
ATOM 5409 C CA . CYS A 1 701 ? -23.113 43.685 40.007 1.00 26.69 701 CYS A CA 1
ATOM 5410 C C . CYS A 1 701 ? -21.810 44.078 40.721 1.00 26.69 701 CYS A C 1
ATOM 5412 O O . CYS A 1 701 ? -20.715 43.672 40.349 1.00 26.69 701 CYS A O 1
ATOM 5414 N N . THR A 1 702 ? -21.913 44.915 41.752 1.00 26.75 702 THR A N 1
ATOM 5415 C CA . THR A 1 702 ? -20.856 45.103 42.743 1.00 26.75 702 THR A CA 1
ATOM 5416 C C . THR A 1 702 ? -20.909 43.922 43.699 1.00 26.75 702 THR A C 1
ATOM 5418 O O . THR A 1 702 ? -21.687 43.951 44.648 1.00 26.75 702 THR A O 1
ATOM 5421 N N . ASN A 1 703 ? -20.159 42.861 43.400 1.00 25.45 703 ASN A N 1
ATOM 5422 C CA . ASN A 1 703 ? -19.389 42.074 44.371 1.00 25.45 703 ASN A CA 1
ATOM 5423 C C . ASN A 1 703 ? -18.730 40.880 43.668 1.00 25.45 703 ASN A C 1
ATOM 5425 O O . ASN A 1 703 ? -19.416 39.996 43.156 1.00 25.45 703 ASN A O 1
ATOM 5429 N N . ASN A 1 704 ? -17.394 40.862 43.705 1.00 26.55 704 ASN A N 1
ATOM 5430 C CA . ASN A 1 704 ? -16.512 39.747 43.354 1.00 26.55 704 ASN A CA 1
ATOM 5431 C C . ASN A 1 704 ? -16.935 38.449 44.062 1.00 26.55 704 ASN A C 1
ATOM 5433 O O . ASN A 1 704 ? -16.414 38.124 45.129 1.00 26.55 704 ASN A O 1
ATOM 5437 N N . THR A 1 705 ? -17.857 37.696 43.471 1.00 22.23 705 THR A N 1
ATOM 5438 C CA . THR A 1 705 ? -18.266 36.387 43.985 1.00 22.23 705 THR A CA 1
ATOM 5439 C C . THR A 1 705 ? -18.061 35.375 42.870 1.00 22.23 705 THR A C 1
ATOM 5441 O O . THR A 1 705 ? -18.889 35.242 41.976 1.00 22.23 705 THR A O 1
ATOM 5444 N N . TYR A 1 706 ? -16.905 34.715 42.900 1.00 22.80 706 TYR A N 1
ATOM 5445 C CA . TYR A 1 706 ? -16.627 33.529 42.099 1.00 22.80 706 TYR A CA 1
ATOM 5446 C C . TYR A 1 706 ? -17.411 32.363 42.716 1.00 22.80 706 TYR A C 1
ATOM 5448 O O . TYR A 1 706 ? -17.247 32.089 43.907 1.00 22.80 706 TYR A O 1
ATOM 5456 N N . TYR A 1 707 ? -18.277 31.702 41.943 1.00 22.62 707 TYR A N 1
ATOM 5457 C CA . TYR A 1 707 ? -18.894 30.448 42.374 1.00 22.62 707 TYR A CA 1
ATOM 5458 C C . TYR A 1 707 ? -17.909 29.308 42.115 1.00 22.62 707 TYR A C 1
ATOM 5460 O O . TYR A 1 707 ? -17.456 29.100 40.994 1.00 22.62 707 TYR A O 1
ATOM 5468 N N . VAL A 1 708 ? -17.538 28.626 43.195 1.00 20.67 708 VAL A N 1
ATOM 5469 C CA . VAL A 1 708 ? -16.719 27.416 43.188 1.00 20.67 708 VAL A CA 1
ATOM 5470 C C . VAL A 1 708 ? -17.674 26.238 43.048 1.00 20.67 708 VAL A C 1
ATOM 5472 O O . VAL A 1 708 ? -18.528 26.063 43.919 1.00 20.67 708 VAL A O 1
ATOM 5475 N N . ASP A 1 709 ? -17.520 25.431 41.999 1.00 21.33 709 ASP A N 1
ATOM 5476 C CA . ASP A 1 709 ? -18.084 24.082 41.983 1.00 21.33 709 ASP A CA 1
ATOM 5477 C C . ASP A 1 709 ? -17.263 23.234 42.960 1.00 21.33 709 ASP A C 1
ATOM 5479 O O . ASP A 1 709 ? -16.138 22.811 42.686 1.00 21.33 709 ASP A O 1
ATOM 5483 N N . VAL A 1 710 ? -17.791 23.086 44.171 1.00 19.95 710 VAL A N 1
ATOM 5484 C CA . VAL A 1 710 ? -17.359 22.062 45.116 1.00 19.95 710 VAL A CA 1
ATOM 5485 C C . VAL A 1 710 ? -18.446 20.996 45.065 1.00 19.95 710 VAL A C 1
ATOM 5487 O O . VAL A 1 710 ? -19.512 21.192 45.649 1.00 19.95 710 VAL A O 1
ATOM 5490 N N . CYS A 1 711 ? -18.200 19.888 44.364 1.00 20.69 711 CYS A N 1
ATOM 5491 C CA . CYS A 1 711 ? -18.987 18.674 44.583 1.00 20.69 711 CYS A CA 1
ATOM 5492 C C . CYS A 1 711 ? -18.877 18.269 46.066 1.00 20.69 711 CYS A C 1
ATOM 5494 O O . CYS A 1 711 ? -17.758 18.275 46.595 1.00 20.69 711 CYS A O 1
ATOM 5496 N N . PRO A 1 712 ? -19.980 17.912 46.749 1.00 27.55 712 PRO A N 1
ATOM 5497 C CA . PRO A 1 712 ? -19.914 17.011 47.895 1.00 27.55 712 PRO A CA 1
ATOM 5498 C C . PRO A 1 712 ? -19.349 15.645 47.499 1.00 27.55 712 PRO A C 1
ATOM 5500 O O . PRO A 1 712 ? -19.702 15.163 46.398 1.00 27.55 712 PRO A O 1
#

Sequence (712 aa):
MPDNGYVYDLELDGTTIYACTAQGVYRLSDGSATWDQIGTFFCRDLLITDHEVYAASWSKLYRLAGGNWVESGPDLSKPGAYNYYQYIQALTELDEDIYAGTLGNEDHMKFGLVYELPHGTSSWQKIAGGNGIKPVRDLMVSIGTEHFAGIIIEYKYIIAATGGETLGFTLGGVYQYSVSADTWTEKSDGLSGIGTVNALAKDGINIYAGTDGGVYRARLSYGSILLSPILPDSGPWTNISEGLIDNRINSLLRSYRYDALFAGTNDGVSMFKKTSSGVEYWDNAGLTGYRVTSLLDVNGYIYAGTSDGEVFKVACIDTDGGMDPYIRGRTGDDVTFDYCIDTTNLQEYYCNVSGDVTNTSFSCQFGCSNGACNCGDTDGGINYYERGTVSSGNSDYCINNDSLREYYVKIEGNNCVVYNLFYNCPDGCEAGQGICKKTCADGIKNQHDGSWETGVDCGGPCPSQCTDCFADASFGNVNPGASWYTLDDPIIHQTALDALVEYANFQGVDLLDLVTAPDKSDKYIEAVAWYVDQHMHYMYDNHSAGWGEVAANKTIKESWNRSWNGTTCANDYCGDCEDYSILRASLLRSLGIDWRCVFSTWAPGHSYNIVNYQNKYRIMDYGPIGSYFNLPKWITTGENNVTFGPQDAEWIWNDRLANTRPWVHTCNYPGGLTVCPTAGCENQCSTINATTGNVINTFPCTNNTYYVDVCP